Protein AF-0000000066885924 (afdb_homodimer)

Organism: Sporothrix schenckii (strain ATCC 58251 / de Perez 2211183) (NCBI:txid1391915)

pLDDT: mean 86.66, std 16.14, range [20.95, 98.44]

Structure (mmCIF, N/CA/C/O backbone):
data_AF-0000000066885924-model_v1
#
loop_
_entity.id
_entity.type
_entity.pdbx_description
1 polymer 'HD/PDEase domain-containing protein'
#
loop_
_atom_site.group_PDB
_atom_site.id
_atom_site.type_symbol
_atom_site.label_atom_id
_atom_site.label_alt_id
_atom_site.label_comp_id
_atom_site.label_asym_id
_atom_site.label_entity_id
_atom_site.label_seq_id
_atom_site.pdbx_PDB_ins_code
_atom_site.Cartn_x
_atom_site.Cartn_y
_atom_site.Cartn_z
_atom_site.occupancy
_atom_site.B_iso_or_equiv
_atom_site.auth_seq_id
_atom_site.auth_comp_id
_atom_site.auth_asym_id
_atom_site.auth_atom_id
_atom_site.pdbx_PDB_model_num
ATOM 1 N N . MET A 1 1 ? -19.344 30.281 17.172 1 51.78 1 MET A N 1
ATOM 2 C CA . MET A 1 1 ? -18.172 30.594 16.359 1 51.78 1 MET A CA 1
ATOM 3 C C . MET A 1 1 ? -18.047 29.625 15.18 1 51.78 1 MET A C 1
ATOM 5 O O . MET A 1 1 ? -18.438 28.469 15.281 1 51.78 1 MET A O 1
ATOM 9 N N . ALA A 1 2 ? -17.844 30.141 14.031 1 70.62 2 ALA A N 1
ATOM 10 C CA . ALA A 1 2 ? -17.797 29.359 12.797 1 70.62 2 ALA A CA 1
ATOM 11 C C . ALA A 1 2 ? -16.766 28.25 12.891 1 70.62 2 ALA A C 1
ATOM 13 O O . ALA A 1 2 ? -15.711 28.422 13.5 1 70.62 2 ALA A O 1
ATOM 14 N N . ASP A 1 3 ? -17.156 27.016 12.672 1 86.81 3 ASP A N 1
ATOM 15 C CA . ASP A 1 3 ? -16.234 25.891 12.641 1 86.81 3 ASP A CA 1
ATOM 16 C C . ASP A 1 3 ? -15.164 26.078 11.57 1 86.81 3 ASP A C 1
ATOM 18 O O . ASP A 1 3 ? -15.383 25.766 10.398 1 86.81 3 ASP A O 1
ATOM 22 N N . LEU A 1 4 ? -13.992 26.625 11.961 1 91 4 LEU A N 1
ATOM 23 C CA . LEU A 1 4 ? -12.906 26.922 11.031 1 91 4 LEU A CA 1
ATOM 24 C C . LEU A 1 4 ? -12.406 25.656 10.352 1 91 4 LEU A C 1
ATOM 26 O O . LEU A 1 4 ? -11.805 25.719 9.273 1 91 4 LEU A O 1
ATOM 30 N N . PHE A 1 5 ? -12.758 24.516 10.984 1 93.38 5 PHE A N 1
ATOM 31 C CA . PHE A 1 5 ? -12.234 23.25 10.469 1 93.38 5 PHE A CA 1
ATOM 32 C C . PHE A 1 5 ? -13.086 22.75 9.305 1 93.38 5 PHE A C 1
ATOM 34 O O . PHE A 1 5 ? -12.688 21.828 8.602 1 93.38 5 PHE A O 1
ATOM 41 N N . SER A 1 6 ? -14.203 23.359 9.047 1 91.56 6 SER A N 1
ATOM 42 C CA . SER A 1 6 ? -15.023 23 7.895 1 91.56 6 SER A CA 1
ATOM 43 C C . SER A 1 6 ? -14.383 23.453 6.59 1 91.56 6 SER A C 1
ATOM 45 O O . SER A 1 6 ? -14.797 23.047 5.508 1 91.56 6 SER A O 1
ATOM 47 N N . LEU A 1 7 ? -13.406 24.344 6.668 1 93.62 7 LEU A N 1
ATOM 48 C CA . LEU A 1 7 ? -12.602 24.875 5.574 1 93.62 7 LEU A CA 1
ATOM 49 C C . LEU A 1 7 ? -13.414 25.828 4.707 1 93.62 7 LEU A C 1
ATOM 51 O O . LEU A 1 7 ? -13.047 26.094 3.564 1 93.62 7 LEU A O 1
ATOM 55 N N . THR A 1 8 ? -14.578 26.203 5.242 1 88.75 8 THR A N 1
ATOM 56 C CA . THR A 1 8 ? -15.43 27.188 4.57 1 88.75 8 THR A CA 1
ATOM 57 C C . THR A 1 8 ? -15.797 28.328 5.52 1 88.75 8 THR A C 1
ATOM 59 O O . THR A 1 8 ? -15.742 28.172 6.738 1 88.75 8 THR A O 1
ATOM 62 N N . GLY A 1 9 ? -16.047 29.469 4.969 1 87.44 9 GLY A N 1
ATOM 63 C CA . GLY A 1 9 ? -16.547 30.578 5.758 1 87.44 9 GLY A CA 1
ATOM 64 C C . GLY A 1 9 ? -15.461 31.594 6.105 1 87.44 9 GLY A C 1
ATOM 65 O O . GLY A 1 9 ? -15.75 32.75 6.395 1 87.44 9 GLY A O 1
ATOM 66 N N . ASP A 1 10 ? -14.211 31.156 6.215 1 90.81 10 ASP A N 1
ATOM 67 C CA . ASP A 1 10 ? -13.07 32.031 6.43 1 90.81 10 ASP A CA 1
ATOM 68 C C . ASP A 1 10 ? -12.242 32.188 5.152 1 90.81 10 ASP A C 1
ATOM 70 O O . ASP A 1 10 ? -11.648 31.219 4.672 1 90.81 10 ASP A O 1
ATOM 74 N N . PRO A 1 11 ? -12.188 33.406 4.641 1 92.12 11 PRO A N 1
ATOM 75 C CA . PRO A 1 11 ? -11.562 33.625 3.328 1 92.12 11 PRO A CA 1
ATOM 76 C C . PRO A 1 11 ? -10.109 33.156 3.287 1 92.12 11 PRO A C 1
ATOM 78 O O . PRO A 1 11 ? -9.641 32.656 2.256 1 92.12 11 PRO A O 1
ATOM 81 N N . LEU A 1 12 ? -9.375 33.344 4.363 1 93.94 12 LEU A N 1
ATOM 82 C CA . LEU A 1 12 ? -7.984 32.906 4.379 1 93.94 12 LEU A CA 1
ATOM 83 C C . LEU A 1 12 ? -7.891 31.391 4.359 1 93.94 12 LEU A C 1
ATOM 85 O O . LEU A 1 12 ? -7.105 30.828 3.598 1 93.94 12 LEU A O 1
ATOM 89 N N . ILE A 1 13 ? -8.688 30.719 5.129 1 95.12 13 ILE A N 1
ATOM 90 C CA . ILE A 1 13 ? -8.695 29.266 5.18 1 95.12 13 ILE A CA 1
ATOM 91 C C . ILE A 1 13 ? -9.133 28.703 3.828 1 95.12 13 ILE A C 1
ATOM 93 O O . ILE A 1 13 ? -8.562 27.734 3.34 1 95.12 13 ILE A O 1
ATOM 97 N N . GLU A 1 14 ? -10.078 29.328 3.197 1 94.56 14 GLU A N 1
ATOM 98 C CA . GLU A 1 14 ? -10.531 28.906 1.874 1 94.56 14 GLU A CA 1
ATOM 99 C C . GLU A 1 14 ? -9.414 29.031 0.843 1 94.56 14 GLU A C 1
ATOM 101 O O . GLU A 1 14 ? -9.195 28.141 0.029 1 94.56 14 GLU A O 1
ATOM 106 N N . ALA A 1 15 ? -8.727 30.156 0.885 1 94.94 15 ALA A N 1
ATOM 107 C CA . ALA A 1 15 ? -7.625 30.391 -0.045 1 94.94 15 ALA A CA 1
ATOM 108 C C . ALA A 1 15 ? -6.504 29.391 0.162 1 94.94 15 ALA A C 1
ATOM 110 O O . ALA A 1 15 ? -5.957 28.844 -0.804 1 94.94 15 ALA A O 1
ATOM 111 N N . VAL A 1 16 ? -6.184 29.156 1.439 1 96.44 16 VAL A N 1
ATOM 112 C CA . VAL A 1 16 ? -5.121 28.219 1.758 1 96.44 16 VAL A CA 1
ATOM 113 C C . VAL A 1 16 ? -5.535 26.812 1.333 1 96.44 16 VAL A C 1
ATOM 115 O O . VAL A 1 16 ? -4.73 26.062 0.773 1 96.44 16 VAL A O 1
ATOM 118 N N . THR A 1 17 ? -6.781 26.453 1.588 1 96.19 17 THR A N 1
ATOM 119 C CA . THR A 1 17 ? -7.293 25.156 1.185 1 96.19 17 THR A CA 1
ATOM 120 C C . THR A 1 17 ? -7.125 24.938 -0.318 1 96.19 17 THR A C 1
ATOM 122 O O . THR A 1 17 ? -6.629 23.906 -0.754 1 96.19 17 THR A O 1
ATOM 125 N N . ALA A 1 18 ? -7.473 25.922 -1.088 1 94.88 18 ALA A N 1
ATOM 126 C CA . ALA A 1 18 ? -7.359 25.844 -2.543 1 94.88 18 ALA A CA 1
ATOM 127 C C . ALA A 1 18 ? -5.902 25.719 -2.977 1 94.88 18 ALA A C 1
ATOM 129 O O . ALA A 1 18 ? -5.582 24.906 -3.85 1 94.88 18 ALA A O 1
ATOM 130 N N . ALA A 1 19 ? -5.051 26.484 -2.371 1 93.75 19 ALA A N 1
ATOM 131 C CA . ALA A 1 19 ? -3.635 26.453 -2.725 1 93.75 19 ALA A CA 1
ATOM 132 C C . ALA A 1 19 ? -3.006 25.109 -2.402 1 93.75 19 ALA A C 1
ATOM 134 O O . ALA A 1 19 ? -2.219 24.578 -3.189 1 93.75 19 ALA A O 1
ATOM 135 N N . VAL A 1 20 ? -3.354 24.562 -1.22 1 94.44 20 VAL A N 1
ATOM 136 C CA . VAL A 1 20 ? -2.777 23.281 -0.787 1 94.44 20 VAL A CA 1
ATOM 137 C C . VAL A 1 20 ? -3.303 22.156 -1.667 1 94.44 20 VAL A C 1
ATOM 139 O O . VAL A 1 20 ? -2.568 21.219 -1.992 1 94.44 20 VAL A O 1
ATOM 142 N N . ARG A 1 21 ? -4.555 22.234 -2.074 1 92.5 21 ARG A N 1
ATOM 143 C CA . ARG A 1 21 ? -5.117 21.234 -2.98 1 92.5 21 ARG A CA 1
ATOM 144 C C . ARG A 1 21 ? -4.324 21.172 -4.281 1 92.5 21 ARG A C 1
ATOM 146 O O . ARG A 1 21 ? -4.008 20.078 -4.766 1 92.5 21 ARG A O 1
ATOM 153 N N . VAL A 1 22 ? -3.992 22.297 -4.805 1 88.75 22 VAL A N 1
ATOM 154 C CA . VAL A 1 22 ? -3.217 22.375 -6.039 1 88.75 22 VAL A CA 1
ATOM 155 C C . VAL A 1 22 ? -1.813 21.812 -5.801 1 88.75 22 VAL A C 1
ATOM 157 O O . VAL A 1 22 ? -1.3 21.047 -6.613 1 88.75 22 VAL A O 1
ATOM 160 N N . HIS A 1 23 ? -1.252 22.172 -4.66 1 86.5 23 HIS A N 1
ATOM 161 C CA . HIS A 1 23 ? 0.094 21.719 -4.32 1 86.5 23 HIS A CA 1
ATOM 162 C C . HIS A 1 23 ? 0.153 20.203 -4.191 1 86.5 23 HIS A C 1
ATOM 164 O O . HIS A 1 23 ? 1.086 19.562 -4.691 1 86.5 23 HIS A O 1
ATOM 170 N N . MET A 1 24 ? -0.85 19.609 -3.57 1 86.5 24 MET A N 1
ATOM 171 C CA . MET A 1 24 ? -0.844 18.188 -3.221 1 86.5 24 MET A CA 1
ATOM 172 C C . MET A 1 24 ? -1.203 17.328 -4.426 1 86.5 24 MET A C 1
ATOM 174 O O . MET A 1 24 ? -0.981 16.109 -4.418 1 86.5 24 MET A O 1
ATOM 178 N N . ALA A 1 25 ? -1.729 17.922 -5.488 1 80.81 25 ALA A N 1
ATOM 179 C CA . ALA A 1 25 ? -2.178 17.188 -6.672 1 80.81 25 ALA A CA 1
ATOM 180 C C . ALA A 1 25 ? -1 16.531 -7.391 1 80.81 25 ALA A C 1
ATOM 182 O O . ALA A 1 25 ? -1.188 15.633 -8.211 1 80.81 25 ALA A O 1
ATOM 183 N N . GLN A 1 26 ? 0.161 16.906 -7.039 1 75.19 26 GLN A N 1
ATOM 184 C CA . GLN A 1 26 ? 1.343 16.375 -7.707 1 75.19 26 GLN A CA 1
ATOM 185 C C . GLN A 1 26 ? 1.903 15.172 -6.957 1 75.19 26 GLN A C 1
ATOM 187 O O . GLN A 1 26 ? 2.816 14.5 -7.445 1 75.19 26 GLN A O 1
ATOM 192 N N . TYR A 1 27 ? 1.332 14.859 -5.844 1 74.06 27 TYR A N 1
ATOM 193 C CA . TYR A 1 27 ? 1.861 13.789 -5.004 1 74.06 27 TYR A CA 1
ATOM 194 C C . TYR A 1 27 ? 1.014 12.531 -5.125 1 74.06 27 TYR A C 1
ATOM 196 O O . TYR A 1 27 ? -0.096 12.57 -5.66 1 74.06 27 TYR A O 1
ATOM 204 N N . ASP A 1 28 ? 1.527 11.422 -4.672 1 69.31 28 ASP A N 1
ATOM 205 C CA . ASP A 1 28 ? 0.823 10.141 -4.75 1 69.31 28 ASP A CA 1
ATOM 206 C C . ASP A 1 28 ? -0.186 10.008 -3.611 1 69.31 28 ASP A C 1
ATOM 208 O O . ASP A 1 28 ? -0.289 10.883 -2.756 1 69.31 28 ASP A O 1
ATOM 212 N N . GLY A 1 29 ? -0.919 8.984 -3.639 1 68.94 29 GLY A N 1
ATOM 213 C CA . GLY A 1 29 ? -2.033 8.766 -2.73 1 68.94 29 GLY A CA 1
ATOM 214 C C . GLY A 1 29 ? -1.618 8.75 -1.271 1 68.94 29 GLY A C 1
ATOM 215 O O . GLY A 1 29 ? -2.451 8.945 -0.382 1 68.94 29 GLY A O 1
ATOM 216 N N . SER A 1 30 ? -0.289 8.5 -0.991 1 72.81 30 SER A N 1
ATOM 217 C CA . SER A 1 30 ? 0.158 8.477 0.398 1 72.81 30 SER A CA 1
ATOM 218 C C . SER A 1 30 ? 0.267 9.883 0.974 1 72.81 30 SER A C 1
ATOM 220 O O . SER A 1 30 ? 0.315 10.055 2.193 1 72.81 30 SER A O 1
ATOM 222 N N . HIS A 1 31 ? 0.316 10.883 0.131 1 76.44 31 HIS A N 1
ATOM 223 C CA . HIS A 1 31 ? 0.473 12.258 0.599 1 76.44 31 HIS A CA 1
ATOM 224 C C . HIS A 1 31 ? -0.352 13.227 -0.245 1 76.44 31 HIS A C 1
ATOM 226 O O . HIS A 1 31 ? 0.081 14.352 -0.509 1 76.44 31 HIS A O 1
ATOM 232 N N . ASP A 1 32 ? -1.476 12.742 -0.638 1 84.25 32 ASP A N 1
ATOM 233 C CA . ASP A 1 32 ? -2.348 13.594 -1.435 1 84.25 32 ASP A CA 1
ATOM 234 C C . ASP A 1 32 ? -3.25 14.445 -0.542 1 84.25 32 ASP A C 1
ATOM 236 O O . ASP A 1 32 ? -3.031 14.531 0.669 1 84.25 32 ASP A O 1
ATOM 240 N N . PHE A 1 33 ? -4.133 15.203 -1.148 1 92.5 33 PHE A N 1
ATOM 241 C CA . PHE A 1 33 ? -4.969 16.141 -0.406 1 92.5 33 PHE A CA 1
ATOM 242 C C . PHE A 1 33 ? -5.867 15.406 0.58 1 92.5 33 PHE A C 1
ATOM 244 O O . PHE A 1 33 ? -6.254 15.961 1.61 1 92.5 33 PHE A O 1
ATOM 251 N N . ASN A 1 34 ? -6.156 14.102 0.33 1 93.19 34 ASN A N 1
ATOM 252 C CA . ASN A 1 34 ? -6.914 13.312 1.299 1 93.19 34 ASN A CA 1
ATOM 253 C C . ASN A 1 34 ? -6.164 13.18 2.619 1 93.19 34 ASN A C 1
ATOM 255 O O . ASN A 1 34 ? -6.777 13.141 3.688 1 93.19 34 ASN A O 1
ATOM 259 N N . HIS A 1 35 ? -4.867 13.094 2.541 1 94.75 35 HIS A N 1
ATOM 260 C CA . HIS A 1 35 ? -4.055 13.102 3.752 1 94.75 35 HIS A CA 1
ATOM 261 C C . HIS A 1 35 ? -4.273 14.383 4.551 1 94.75 35 HIS A C 1
ATOM 263 O O . HIS A 1 35 ? -4.488 14.328 5.766 1 94.75 35 HIS A O 1
ATOM 269 N N . ILE A 1 36 ? -4.34 15.516 3.852 1 96.31 36 ILE A N 1
ATOM 270 C CA . ILE A 1 36 ? -4.516 16.812 4.496 1 96.31 36 ILE A CA 1
ATOM 271 C C . ILE A 1 36 ? -5.902 16.875 5.141 1 96.31 36 ILE A C 1
ATOM 273 O O . ILE A 1 36 ? -6.039 17.344 6.277 1 96.31 36 ILE A O 1
ATOM 277 N N . ARG A 1 37 ? -6.867 16.375 4.441 1 96.25 37 ARG A N 1
ATOM 278 C CA . ARG A 1 37 ? -8.227 16.375 4.977 1 96.25 37 ARG A CA 1
ATOM 279 C C . ARG A 1 37 ? -8.312 15.578 6.266 1 96.25 37 ARG A C 1
ATOM 281 O O . ARG A 1 37 ? -9 15.977 7.207 1 96.25 37 ARG A O 1
ATOM 288 N N . ARG A 1 38 ? -7.648 14.43 6.246 1 97.19 38 ARG A N 1
ATOM 289 C CA . ARG A 1 38 ? -7.652 13.602 7.449 1 97.19 38 ARG A CA 1
ATOM 290 C C . ARG A 1 38 ? -6.906 14.281 8.586 1 97.19 38 ARG A C 1
ATOM 292 O O . ARG A 1 38 ? -7.371 14.281 9.734 1 97.19 38 ARG A O 1
ATOM 299 N N . VAL A 1 39 ? -5.789 14.953 8.305 1 98.06 39 VAL A N 1
ATOM 300 C CA . VAL A 1 39 ? -5.012 15.633 9.336 1 98.06 39 VAL A CA 1
ATOM 301 C C . VAL A 1 39 ? -5.82 16.781 9.914 1 98.06 39 VAL A C 1
ATOM 303 O O . VAL A 1 39 ? -5.863 16.984 11.133 1 98.06 39 VAL A O 1
ATOM 306 N N . VAL A 1 40 ? -6.52 17.547 9.062 1 98.06 40 VAL A N 1
ATOM 307 C CA . VAL A 1 40 ? -7.363 18.641 9.539 1 98.06 40 VAL A CA 1
ATOM 308 C C . VAL A 1 40 ? -8.477 18.094 10.414 1 98.06 40 VAL A C 1
ATOM 310 O O . VAL A 1 40 ? -8.758 18.625 11.492 1 98.06 40 VAL A O 1
ATOM 313 N N . GLY A 1 41 ? -9.07 17.016 9.953 1 97.81 41 GLY A N 1
ATOM 314 C CA . GLY A 1 41 ? -10.156 16.422 10.711 1 97.81 41 GLY A CA 1
ATOM 315 C C . GLY A 1 41 ? -9.711 15.883 12.062 1 97.81 41 GLY A C 1
ATOM 316 O O . GLY A 1 41 ? -10.422 16.031 13.055 1 97.81 41 GLY A O 1
ATOM 317 N N . LEU A 1 42 ? -8.578 15.25 12.109 1 98.12 42 LEU A N 1
ATOM 318 C CA . LEU A 1 42 ? -8.031 14.75 13.367 1 98.12 42 LEU A CA 1
ATOM 319 C C . LEU A 1 42 ? -7.656 15.898 14.297 1 98.12 42 LEU A C 1
ATOM 321 O O . LEU A 1 42 ? -7.863 15.812 15.508 1 98.12 42 LEU A O 1
ATOM 325 N N . THR A 1 43 ? -7.055 16.953 13.727 1 97.88 43 THR A N 1
ATOM 326 C CA . THR A 1 43 ? -6.754 18.156 14.508 1 97.88 43 THR A CA 1
ATOM 327 C C . THR A 1 43 ? -8.023 18.719 15.141 1 97.88 43 THR A C 1
ATOM 329 O O . THR A 1 43 ? -8.031 19.062 16.328 1 97.88 43 THR A O 1
ATOM 332 N N . ARG A 1 44 ? -9.102 18.781 14.375 1 96.69 44 ARG A N 1
ATOM 333 C CA . ARG A 1 44 ? -10.406 19.219 14.859 1 96.69 44 ARG A CA 1
ATOM 334 C C . ARG A 1 44 ? -10.859 18.375 16.047 1 96.69 44 ARG A C 1
ATOM 336 O O . ARG A 1 44 ? -11.273 18.922 17.078 1 96.69 44 ARG A O 1
ATOM 343 N N . HIS A 1 45 ? -10.766 17.094 15.852 1 96.44 45 HIS A N 1
ATOM 344 C CA . HIS A 1 45 ? -11.211 16.172 16.891 1 96.44 45 HIS A CA 1
ATOM 345 C C . HIS A 1 45 ? -10.414 16.359 18.172 1 96.44 45 HIS A C 1
ATOM 347 O O . HIS A 1 45 ? -10.992 16.438 19.266 1 96.44 45 HIS A O 1
ATOM 353 N N . ILE A 1 46 ? -9.094 16.453 18.047 1 96.31 46 ILE A N 1
ATOM 354 C CA . ILE A 1 46 ? -8.234 16.625 19.203 1 96.31 46 ILE A CA 1
ATOM 355 C C . ILE A 1 46 ? -8.531 17.969 19.875 1 96.31 46 ILE A C 1
ATOM 357 O O . ILE A 1 46 ? -8.625 18.047 21.094 1 96.31 46 ILE A O 1
ATOM 361 N N . TRP A 1 47 ? -8.695 19.016 19.094 1 94.06 47 TRP A N 1
ATOM 362 C CA . TRP A 1 47 ? -9.016 20.344 19.609 1 94.06 47 TRP A CA 1
ATOM 363 C C . TRP A 1 47 ? -10.32 20.312 20.406 1 94.06 47 TRP A C 1
ATOM 365 O O . TRP A 1 47 ? -10.375 20.812 21.531 1 94.06 47 TRP A O 1
ATOM 375 N N . HIS A 1 48 ? -11.359 19.688 19.859 1 92.06 48 HIS A N 1
ATOM 376 C CA . HIS A 1 48 ? -12.672 19.625 20.5 1 92.06 48 HIS A CA 1
ATOM 377 C C . HIS A 1 48 ? -12.609 18.812 21.797 1 92.06 48 HIS A C 1
ATOM 379 O O . HIS A 1 48 ? -13.219 19.203 22.797 1 92.06 48 HIS A O 1
ATOM 385 N N . THR A 1 49 ? -11.891 17.75 21.75 1 91.19 49 THR A N 1
ATOM 386 C CA . THR A 1 49 ? -11.805 16.875 22.922 1 91.19 49 THR A CA 1
ATOM 387 C C . THR A 1 49 ? -11.008 17.547 24.031 1 91.19 49 THR A C 1
ATOM 389 O O . THR A 1 49 ? -11.32 17.375 25.219 1 91.19 49 THR A O 1
ATOM 392 N N . THR A 1 50 ? -9.93 18.297 23.672 1 83.88 50 THR A N 1
ATOM 393 C CA . THR A 1 50 ? -9.086 18.969 24.641 1 83.88 50 THR A CA 1
ATOM 394 C C . THR A 1 50 ? -9.812 20.156 25.266 1 83.88 50 THR A C 1
ATOM 396 O O . THR A 1 50 ? -9.672 20.422 26.469 1 83.88 50 THR A O 1
ATOM 399 N N . ARG A 1 51 ? -10.562 20.891 24.484 1 77.19 51 ARG A N 1
ATOM 400 C CA . ARG A 1 51 ? -11.336 22.016 25 1 77.19 51 ARG A CA 1
ATOM 401 C C . ARG A 1 51 ? -12.398 21.547 25.969 1 77.19 51 ARG A C 1
ATOM 403 O O . ARG A 1 51 ? -12.672 22.203 26.984 1 77.19 51 ARG A O 1
ATOM 410 N N . GLY A 1 52 ? -12.93 20.5 25.5 1 59.06 52 GLY A N 1
ATOM 411 C CA . GLY A 1 52 ? -13.938 19.969 26.391 1 59.06 52 GLY A CA 1
ATOM 412 C C . GLY A 1 52 ? -13.375 19.5 27.719 1 59.06 52 GLY A C 1
ATOM 413 O O . GLY A 1 52 ? -14.031 19.625 28.75 1 59.06 52 GLY A O 1
ATOM 414 N N . ALA A 1 53 ? -12.164 19.016 27.672 1 56 53 ALA A N 1
ATOM 415 C CA . ALA A 1 53 ? -11.523 18.547 28.906 1 56 53 ALA A CA 1
ATOM 416 C C . ALA A 1 53 ? -11.039 19.703 29.75 1 56 53 ALA A C 1
ATOM 418 O O . ALA A 1 53 ? -11 19.625 30.984 1 56 53 ALA A O 1
ATOM 419 N N . ASP A 1 54 ? -10.352 20.734 29.125 1 55.31 54 ASP A N 1
ATOM 420 C CA . ASP A 1 54 ? -9.82 21.906 29.828 1 55.31 54 ASP A CA 1
ATOM 421 C C . ASP A 1 54 ? -10.914 22.594 30.641 1 55.31 54 ASP A C 1
ATOM 423 O O . ASP A 1 54 ? -10.625 23.25 31.641 1 55.31 54 ASP A O 1
ATOM 427 N N . VAL A 1 55 ? -12.203 22.516 30.125 1 47.69 55 VAL A N 1
ATOM 428 C CA . VAL A 1 55 ? -13.234 23.156 30.938 1 47.69 55 VAL A CA 1
ATOM 429 C C . VAL A 1 55 ? -13.195 22.578 32.344 1 47.69 55 VAL A C 1
ATOM 431 O O . VAL A 1 55 ? -13.5 23.281 33.312 1 47.69 55 VAL A O 1
ATOM 434 N N . SER A 1 56 ? -12.875 21.344 32.406 1 43.72 56 SER A N 1
ATOM 435 C CA . SER A 1 56 ? -12.867 20.828 33.75 1 43.72 56 SER A CA 1
ATOM 436 C C . SER A 1 56 ? -11.5 21 34.406 1 43.72 56 SER A C 1
ATOM 438 O O . SER A 1 56 ? -11.367 20.859 35.625 1 43.72 56 SER A O 1
ATOM 440 N N . SER A 1 57 ? -10.383 20.766 33.594 1 46.06 57 SER A N 1
ATOM 441 C CA . SER A 1 57 ? -9.078 20.766 34.219 1 46.06 57 SER A CA 1
ATOM 442 C C . SER A 1 57 ? -8.445 22.156 34.219 1 46.06 57 SER A C 1
ATOM 444 O O . SER A 1 57 ? -8.695 22.938 33.281 1 46.06 57 SER A O 1
ATOM 446 N N . SER A 1 58 ? -8.18 22.75 35.312 1 45.19 58 SER A N 1
ATOM 447 C CA . SER A 1 58 ? -7.398 23.953 35.625 1 45.19 58 SER A CA 1
ATOM 448 C C . SER A 1 58 ? -6.086 23.969 34.875 1 45.19 58 SER A C 1
ATOM 450 O O . SER A 1 58 ? -5.07 24.453 35.375 1 45.19 58 SER A O 1
ATOM 452 N N . SER A 1 59 ? -5.906 23.156 33.844 1 50.84 59 SER A N 1
ATOM 453 C CA . SER A 1 59 ? -4.57 23.125 33.281 1 50.84 59 SER A CA 1
ATOM 454 C C . SER A 1 59 ? -4.238 24.453 32.594 1 50.84 59 SER A C 1
ATOM 456 O O . SER A 1 59 ? -5.023 24.969 31.797 1 50.84 59 SER A O 1
ATOM 458 N N . PRO A 1 60 ? -3.23 25.141 33 1 52.56 60 PRO A N 1
ATOM 459 C CA . PRO A 1 60 ? -2.719 26.453 32.625 1 52.56 60 PRO A CA 1
ATOM 460 C C . PRO A 1 60 ? -2.385 26.562 31.141 1 52.56 60 PRO A C 1
ATOM 462 O O . PRO A 1 60 ? -1.865 27.594 30.688 1 52.56 60 PRO A O 1
ATOM 465 N N . GLN A 1 61 ? -2.617 25.516 30.391 1 56.44 61 GLN A N 1
ATOM 466 C CA . GLN A 1 61 ? -2.156 25.734 29.016 1 56.44 61 GLN A CA 1
ATOM 467 C C . GLN A 1 61 ? -3.127 26.609 28.25 1 56.44 61 GLN A C 1
ATOM 469 O O . GLN A 1 61 ? -4.344 26.484 28.391 1 56.44 61 GLN A O 1
ATOM 474 N N . PRO A 1 62 ? -2.541 27.703 27.703 1 61.91 62 PRO A N 1
ATOM 475 C CA . PRO A 1 62 ? -3.4 28.562 26.891 1 61.91 62 PRO A CA 1
ATOM 476 C C . PRO A 1 62 ? -4.195 27.781 25.844 1 61.91 62 PRO A C 1
ATOM 478 O O . PRO A 1 62 ? -3.721 26.766 25.344 1 61.91 62 PRO A O 1
ATOM 481 N N . PRO A 1 63 ? -5.359 28.25 25.781 1 81.44 63 PRO A N 1
ATOM 482 C CA . PRO A 1 63 ? -6.199 27.578 24.781 1 81.44 63 PRO A CA 1
ATOM 483 C C . PRO A 1 63 ? -5.629 27.672 23.375 1 81.44 63 PRO A C 1
ATOM 485 O O . PRO A 1 63 ? -5.039 28.688 23.016 1 81.44 63 PRO A O 1
ATOM 488 N N . ALA A 1 64 ? -5.551 26.625 22.656 1 90.44 64 ALA A N 1
ATOM 489 C CA . ALA A 1 64 ? -5.055 26.594 21.281 1 90.44 64 ALA A CA 1
ATOM 490 C C . ALA A 1 64 ? -5.918 27.453 20.359 1 90.44 64 ALA A C 1
ATOM 492 O O . ALA A 1 64 ? -7.148 27.453 20.469 1 90.44 64 ALA A O 1
ATOM 493 N N . ASP A 1 65 ? -5.289 28.312 19.594 1 93.25 65 ASP A N 1
ATOM 494 C CA . ASP A 1 65 ? -5.969 29.078 18.562 1 93.25 65 ASP A CA 1
ATOM 495 C C . ASP A 1 65 ? -6.383 28.188 17.391 1 93.25 65 ASP A C 1
ATOM 497 O O . ASP A 1 65 ? -5.535 27.688 16.656 1 93.25 65 ASP A O 1
ATOM 501 N N . PRO A 1 66 ? -7.691 28 17.25 1 94.25 66 PRO A N 1
ATOM 502 C CA . PRO A 1 66 ? -8.125 27.078 16.203 1 94.25 66 PRO A CA 1
ATOM 503 C C . PRO A 1 66 ? -7.723 27.531 14.805 1 94.25 66 PRO A C 1
ATOM 505 O O . PRO A 1 66 ? -7.531 26.719 13.906 1 94.25 66 PRO A O 1
ATOM 508 N N . ARG A 1 67 ? -7.566 28.859 14.625 1 94.88 67 ARG A N 1
ATOM 509 C CA . ARG A 1 67 ? -7.164 29.359 13.312 1 94.88 67 ARG A CA 1
ATOM 510 C C . ARG A 1 67 ? -5.73 28.953 12.992 1 94.88 67 ARG A C 1
ATOM 512 O O . ARG A 1 67 ? -5.438 28.516 11.875 1 94.88 67 ARG A O 1
ATOM 519 N N . VAL A 1 68 ? -4.844 29.016 13.977 1 96.88 68 VAL A N 1
ATOM 520 C CA . VAL A 1 68 ? -3.463 28.562 13.797 1 96.88 68 VAL A CA 1
ATOM 521 C C . VAL A 1 68 ? -3.436 27.0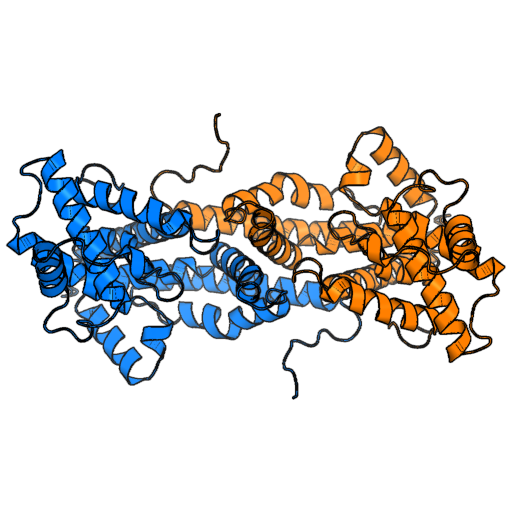62 13.531 1 96.88 68 VAL A C 1
ATOM 523 O O . VAL A 1 68 ? -2.729 26.594 12.633 1 96.88 68 VAL A O 1
ATOM 526 N N . ALA A 1 69 ? -4.262 26.328 14.25 1 97.25 69 ALA A N 1
ATOM 527 C CA . ALA A 1 69 ? -4.277 24.875 14.141 1 97.25 69 ALA A CA 1
ATOM 528 C C . ALA A 1 69 ? -4.73 24.422 12.758 1 97.25 69 ALA A C 1
ATOM 530 O O . ALA A 1 69 ? -4.09 23.578 12.125 1 97.25 69 ALA A O 1
ATOM 531 N N . VAL A 1 70 ? -5.801 25.031 12.25 1 97.56 70 VAL A N 1
ATOM 532 C CA . VAL A 1 70 ? -6.34 24.625 10.961 1 97.56 70 VAL A CA 1
ATOM 533 C C . VAL A 1 70 ? -5.371 25 9.844 1 97.56 70 VAL A C 1
ATOM 535 O O . VAL A 1 70 ? -5.109 24.219 8.938 1 97.56 70 VAL A O 1
ATOM 538 N N . LEU A 1 71 ? -4.82 26.219 9.906 1 97.88 71 LEU A N 1
ATOM 539 C CA . LEU A 1 71 ? -3.902 26.688 8.867 1 97.88 71 LEU A CA 1
ATOM 540 C C . LEU A 1 71 ? -2.625 25.844 8.859 1 97.88 71 LEU A C 1
ATOM 542 O O . LEU A 1 71 ? -2.123 25.484 7.793 1 97.88 71 LEU A O 1
ATOM 546 N N . ALA A 1 72 ? -2.109 25.516 10.039 1 98.44 72 ALA A N 1
ATOM 547 C CA . ALA A 1 72 ? -0.91 24.688 10.133 1 98.44 72 ALA A CA 1
ATOM 548 C C . ALA A 1 72 ? -1.181 23.266 9.633 1 98.44 72 ALA A C 1
ATOM 550 O O . ALA A 1 72 ? -0.335 22.672 8.961 1 98.44 72 ALA A O 1
ATOM 551 N N . ALA A 1 73 ? -2.354 22.719 9.953 1 98.38 73 ALA A N 1
ATOM 552 C CA . ALA A 1 73 ? -2.723 21.391 9.461 1 98.38 73 ALA A CA 1
ATOM 553 C C . ALA A 1 73 ? -2.795 21.375 7.938 1 98.38 73 ALA A C 1
ATOM 555 O O . ALA A 1 73 ? -2.371 20.406 7.301 1 98.38 73 ALA A O 1
ATOM 556 N N . LEU A 1 74 ? -3.299 22.453 7.363 1 97.75 74 LEU A N 1
ATOM 557 C CA . LEU A 1 74 ? -3.408 22.562 5.914 1 97.75 74 LEU A CA 1
ATOM 558 C C . LEU A 1 74 ? -2.029 22.703 5.277 1 97.75 74 LEU A C 1
ATOM 560 O O . LEU A 1 74 ? -1.756 22.078 4.242 1 97.75 74 LEU A O 1
ATOM 564 N N . LEU A 1 75 ? -1.093 23.375 5.93 1 97.06 75 LEU A N 1
ATOM 565 C CA . LEU A 1 75 ? 0.121 23.828 5.266 1 97.06 75 LEU A CA 1
ATOM 566 C C . LEU A 1 75 ? 1.315 22.969 5.656 1 97.06 75 LEU A C 1
ATOM 568 O O . LEU A 1 75 ? 2.4 23.109 5.082 1 97.06 75 LEU A O 1
ATOM 572 N N . HIS A 1 76 ? 1.183 22.031 6.574 1 96.31 76 HIS A N 1
ATOM 573 C CA . HIS A 1 76 ? 2.314 21.406 7.25 1 96.31 76 HIS A CA 1
ATOM 574 C C . HIS A 1 76 ? 3.195 20.641 6.262 1 96.31 76 HIS A C 1
ATOM 576 O O . HIS A 1 76 ? 4.398 20.484 6.488 1 96.31 76 HIS A O 1
ATOM 582 N N . ASP A 1 77 ? 2.633 20.25 5.117 1 92.19 77 ASP A N 1
ATOM 583 C CA . ASP A 1 77 ? 3.406 19.422 4.184 1 92.19 77 ASP A CA 1
ATOM 584 C C . ASP A 1 77 ? 3.834 20.25 2.965 1 92.19 77 ASP A C 1
ATOM 586 O O . ASP A 1 77 ? 4.48 19.719 2.057 1 92.19 77 ASP A O 1
ATOM 590 N N . VAL A 1 78 ? 3.535 21.5 2.867 1 90.38 78 VAL A N 1
ATOM 591 C CA . VAL A 1 78 ? 3.867 22.328 1.716 1 90.38 78 VAL A CA 1
ATOM 592 C C . VAL A 1 78 ? 5.383 22.484 1.608 1 90.38 78 VAL A C 1
ATOM 594 O O . VAL A 1 78 ? 5.941 22.422 0.51 1 90.38 78 VAL A O 1
ATOM 597 N N . GLY A 1 79 ? 5.988 22.625 2.764 1 86.88 79 GLY A N 1
ATOM 598 C CA . GLY A 1 79 ? 7.43 22.828 2.768 1 86.88 79 GLY A CA 1
ATOM 599 C C . GLY A 1 79 ? 8.219 21.547 2.908 1 86.88 79 GLY A C 1
ATOM 600 O O . GLY A 1 79 ? 9.414 21.578 3.195 1 86.88 79 GLY A O 1
ATOM 601 N N . ASP A 1 80 ? 7.559 20.453 2.826 1 79.75 80 ASP A N 1
ATOM 602 C CA . ASP A 1 80 ? 8.258 19.188 2.988 1 79.75 80 ASP A CA 1
ATOM 603 C C . ASP A 1 80 ? 9.289 18.984 1.881 1 79.75 80 ASP A C 1
ATOM 605 O O . ASP A 1 80 ? 8.953 19.047 0.695 1 79.75 80 ASP A O 1
ATOM 609 N N . ARG A 1 81 ? 10.469 18.719 2.24 1 68.56 81 ARG A N 1
ATOM 610 C CA . ARG A 1 81 ? 11.617 18.609 1.352 1 68.56 81 ARG A CA 1
ATOM 611 C C . ARG A 1 81 ? 11.422 17.484 0.341 1 68.56 81 ARG A C 1
ATOM 613 O O . ARG A 1 81 ? 11.969 17.531 -0.765 1 68.56 81 ARG A O 1
ATOM 620 N N . LYS A 1 82 ? 10.688 16.531 0.716 1 61.97 82 LYS A N 1
ATOM 621 C CA . LYS A 1 82 ? 10.484 15.383 -0.162 1 61.97 82 LYS A CA 1
ATOM 622 C C . LYS A 1 82 ? 9.742 15.789 -1.431 1 61.97 82 LYS A C 1
ATOM 624 O O . LYS A 1 82 ? 9.898 15.156 -2.477 1 61.97 82 LYS A O 1
ATOM 629 N N . TYR A 1 83 ? 9.148 16.984 -1.298 1 61.84 83 TYR A N 1
ATOM 630 C CA . TYR A 1 83 ? 8.18 17.281 -2.354 1 61.84 83 TYR A CA 1
ATOM 631 C C . TYR A 1 83 ? 8.406 18.688 -2.92 1 61.84 83 TYR A C 1
ATOM 633 O O . TYR A 1 83 ? 7.82 19.047 -3.941 1 61.84 83 TYR A O 1
ATOM 641 N N . ILE A 1 84 ? 9.273 19.391 -2.297 1 63.31 84 ILE A N 1
ATOM 642 C CA . ILE A 1 84 ? 9.344 20.812 -2.619 1 63.31 84 ILE A CA 1
ATOM 643 C C . ILE A 1 84 ? 10.008 21 -3.984 1 63.31 84 ILE A C 1
ATOM 645 O O . ILE A 1 84 ? 11.086 20.469 -4.238 1 63.31 84 ILE A O 1
ATOM 649 N N . GLN A 1 85 ? 9.117 21.469 -4.863 1 63.16 85 GLN A N 1
ATOM 650 C CA . GLN A 1 85 ? 9.672 22.062 -6.066 1 63.16 85 GLN A CA 1
ATOM 651 C C . GLN A 1 85 ? 10.016 23.531 -5.836 1 63.16 85 GLN A C 1
ATOM 653 O O . GLN A 1 85 ? 9.188 24.422 -6.066 1 63.16 85 GLN A O 1
ATOM 658 N N . SER A 1 86 ? 11.148 23.859 -5.301 1 62.41 86 SER A N 1
ATOM 659 C CA . SER A 1 86 ? 11.578 25.156 -4.789 1 62.41 86 SER A CA 1
ATOM 660 C C . SER A 1 86 ? 11.273 26.266 -5.785 1 62.41 86 SER A C 1
ATOM 662 O O . SER A 1 86 ? 10.867 27.359 -5.398 1 62.41 86 SER A O 1
ATOM 664 N N . ALA A 1 87 ? 11.375 25.922 -6.949 1 65.25 87 ALA A N 1
ATOM 665 C CA . ALA A 1 87 ? 11.211 26.953 -7.973 1 65.25 87 ALA A CA 1
ATOM 666 C C . ALA A 1 87 ? 9.789 27.5 -7.984 1 65.25 87 ALA A C 1
ATOM 668 O O . ALA A 1 87 ? 9.57 28.672 -8.305 1 65.25 87 ALA A O 1
ATOM 669 N N . ALA A 1 88 ? 8.93 26.75 -7.48 1 70.25 88 ALA A N 1
ATOM 670 C CA . ALA A 1 88 ? 7.52 27.141 -7.543 1 70.25 88 ALA A CA 1
ATOM 671 C C . ALA A 1 88 ? 7.176 28.141 -6.449 1 70.25 88 ALA A C 1
ATOM 673 O O . ALA A 1 88 ? 6.176 28.859 -6.547 1 70.25 88 ALA A O 1
ATOM 674 N N . TYR A 1 89 ? 8.141 28.375 -5.539 1 77.5 89 TYR A N 1
ATOM 675 C CA . TYR A 1 89 ? 7.773 29.219 -4.41 1 77.5 89 TYR A CA 1
ATOM 676 C C . TYR A 1 89 ? 8.727 30.406 -4.285 1 77.5 89 TYR A C 1
ATOM 678 O O . TYR A 1 89 ? 8.719 31.109 -3.271 1 77.5 89 TYR A O 1
ATOM 686 N N . ALA A 1 90 ? 9.414 30.594 -5.34 1 86.19 90 ALA A N 1
ATOM 687 C CA . ALA A 1 90 ? 10.258 31.781 -5.387 1 86.19 90 ALA A CA 1
ATOM 688 C C . ALA A 1 90 ? 9.414 33.062 -5.41 1 86.19 90 ALA A C 1
ATOM 690 O O . ALA A 1 90 ? 8.375 33.125 -6.07 1 86.19 90 ALA A O 1
ATOM 691 N N . PRO A 1 91 ? 9.891 34.094 -4.691 1 91.38 91 PRO A N 1
ATOM 692 C CA . PRO A 1 91 ? 9.125 35.344 -4.715 1 91.38 91 PRO A CA 1
ATOM 693 C C . PRO A 1 91 ? 9.023 35.938 -6.113 1 91.38 91 PRO A C 1
ATOM 695 O O . PRO A 1 91 ? 9.992 35.938 -6.875 1 91.38 91 PRO A O 1
ATOM 698 N N . ALA A 1 92 ? 7.852 36.438 -6.395 1 89.56 92 ALA A N 1
ATOM 699 C CA . ALA A 1 92 ? 7.578 37.031 -7.707 1 89.56 92 ALA A CA 1
ATOM 700 C C . ALA A 1 92 ? 7.977 38.5 -7.746 1 89.56 92 ALA A C 1
ATOM 702 O O . ALA A 1 92 ? 8.008 39.125 -8.812 1 89.56 92 ALA A O 1
ATOM 703 N N . SER A 1 93 ? 8.234 39.188 -6.625 1 93.19 93 SER A N 1
ATOM 704 C CA . SER A 1 93 ? 8.594 40.594 -6.496 1 93.19 93 SER A CA 1
ATOM 705 C C . SER A 1 93 ? 9.414 40.844 -5.234 1 93.19 93 SER A C 1
ATOM 707 O O . SER A 1 93 ? 9.484 39.969 -4.352 1 93.19 93 SER A O 1
ATOM 709 N N . ASP A 1 94 ? 9.969 42 -5.145 1 93.69 94 ASP A N 1
ATOM 710 C CA . ASP A 1 94 ? 10.711 42.406 -3.953 1 93.69 94 ASP A CA 1
ATOM 711 C C . ASP A 1 94 ? 9.781 42.5 -2.746 1 93.69 94 ASP A C 1
ATOM 713 O O . ASP A 1 94 ? 10.172 42.188 -1.621 1 93.69 94 ASP A O 1
ATOM 717 N N . ASP A 1 95 ? 8.625 42.938 -3.018 1 93.94 95 ASP A N 1
ATOM 718 C CA . ASP A 1 95 ? 7.645 43.062 -1.947 1 93.94 95 ASP A CA 1
ATOM 719 C C . ASP A 1 95 ? 7.266 41.719 -1.359 1 93.94 95 ASP A C 1
ATOM 721 O O . ASP A 1 95 ? 7.164 41.562 -0.14 1 93.94 95 ASP A O 1
ATOM 725 N N . GLU A 1 96 ? 7.105 40.781 -2.209 1 94.75 96 GLU A N 1
ATOM 726 C CA . GLU A 1 96 ? 6.801 39.438 -1.721 1 94.75 96 GLU A CA 1
ATOM 727 C C . GLU A 1 96 ? 7.984 38.844 -0.955 1 94.75 96 GLU A C 1
ATOM 729 O O . GLU A 1 96 ? 7.801 38.188 0.065 1 94.75 96 GLU A O 1
ATOM 734 N N . ALA A 1 97 ? 9.156 39.094 -1.462 1 95.62 97 ALA A N 1
ATOM 735 C CA . ALA A 1 97 ? 10.359 38.625 -0.78 1 95.62 97 ALA A CA 1
ATOM 736 C C . ALA A 1 97 ? 10.43 39.188 0.643 1 95.62 97 ALA A C 1
ATOM 738 O O . ALA A 1 97 ? 10.758 38.438 1.58 1 95.62 97 ALA A O 1
ATOM 739 N N . LYS A 1 98 ? 10.117 40.469 0.736 1 95.75 98 LYS A N 1
ATOM 740 C CA . LYS A 1 98 ? 10.125 41.125 2.047 1 95.75 98 LYS A CA 1
ATOM 741 C C . LYS A 1 98 ? 9.055 40.5 2.957 1 95.75 98 LYS A C 1
ATOM 743 O O . LYS A 1 98 ? 9.281 40.344 4.156 1 95.75 98 LYS A O 1
ATOM 748 N N . ALA A 1 99 ? 7.945 40.219 2.371 1 95 99 ALA A N 1
ATOM 749 C CA . ALA A 1 99 ? 6.848 39.625 3.139 1 95 99 ALA A CA 1
ATOM 750 C C . ALA A 1 99 ? 7.203 38.25 3.646 1 95 99 ALA A C 1
ATOM 752 O O . ALA A 1 99 ? 6.918 37.906 4.797 1 95 99 ALA A O 1
ATOM 753 N N . ILE A 1 100 ? 7.809 37.469 2.807 1 95.75 100 ILE A N 1
ATOM 754 C CA . ILE A 1 100 ? 8.242 36.125 3.18 1 95.75 100 ILE A CA 1
ATOM 755 C C . ILE A 1 100 ? 9.289 36.219 4.285 1 95.75 100 ILE A C 1
ATOM 757 O O . ILE A 1 100 ? 9.219 35.469 5.277 1 95.75 100 ILE A O 1
ATOM 761 N N . ASP A 1 101 ? 10.203 37.125 4.098 1 96.31 101 ASP A N 1
ATOM 762 C CA . ASP A 1 101 ? 11.242 37.344 5.094 1 96.31 101 ASP A CA 1
ATOM 763 C C . ASP A 1 101 ? 10.648 37.688 6.457 1 96.31 101 ASP A C 1
ATOM 765 O O . ASP A 1 101 ? 11.125 37.188 7.488 1 96.31 101 ASP A O 1
ATOM 769 N N . ALA A 1 102 ? 9.656 38.469 6.488 1 96.19 102 ALA A N 1
ATOM 770 C CA . ALA A 1 102 ? 9.023 38.906 7.73 1 96.19 102 ALA A CA 1
ATOM 771 C C . ALA A 1 102 ? 8.43 37.719 8.492 1 96.19 102 ALA A C 1
ATOM 773 O O . ALA A 1 102 ? 8.312 37.781 9.719 1 96.19 102 ALA A O 1
ATOM 774 N N . LEU A 1 103 ? 8.086 36.688 7.766 1 96.5 103 LEU A N 1
ATOM 775 C CA . LEU A 1 103 ? 7.43 35.531 8.375 1 96.5 103 LEU A CA 1
ATOM 776 C C . LEU A 1 103 ? 8.461 34.562 8.953 1 96.5 103 LEU A C 1
ATOM 778 O O . LEU A 1 103 ? 8.133 33.75 9.82 1 96.5 103 LEU A O 1
ATOM 782 N N . VAL A 1 104 ? 9.719 34.656 8.516 1 96.5 104 VAL A N 1
ATOM 783 C CA . VAL A 1 104 ? 10.672 33.625 8.922 1 96.5 104 VAL A CA 1
ATOM 784 C C . VAL A 1 104 ? 11.891 34.281 9.578 1 96.5 104 VAL A C 1
ATOM 786 O O . VAL A 1 104 ? 12.719 33.594 10.18 1 96.5 104 VAL A O 1
ATOM 789 N N . ARG A 1 105 ? 11.977 35.656 9.516 1 94 105 ARG A N 1
ATOM 790 C CA . ARG A 1 105 ? 13.156 36.312 10.047 1 94 105 ARG A CA 1
ATOM 791 C C . ARG A 1 105 ? 13.289 36.094 11.555 1 94 105 ARG A C 1
ATOM 793 O O . ARG A 1 105 ? 12.281 35.906 12.242 1 94 105 ARG A O 1
ATOM 800 N N . ASP A 1 106 ? 14.508 36.031 12.086 1 93.19 106 ASP A N 1
ATOM 801 C CA . ASP A 1 106 ? 14.82 35.875 13.508 1 93.19 106 ASP A CA 1
ATOM 802 C C . ASP A 1 106 ? 14.383 34.531 14.039 1 93.19 106 ASP A C 1
ATOM 804 O O . ASP A 1 106 ? 13.906 34.406 15.164 1 93.19 106 ASP A O 1
ATOM 808 N N . THR A 1 107 ? 14.219 33.562 13.18 1 91.94 107 THR A N 1
ATOM 809 C CA . THR A 1 107 ? 13.953 32.188 13.539 1 91.94 107 THR A CA 1
ATOM 810 C C . THR A 1 107 ? 15.055 31.266 13.016 1 91.94 107 THR A C 1
ATOM 812 O O . THR A 1 107 ? 15.82 31.656 12.125 1 91.94 107 THR A O 1
ATOM 815 N N . PRO A 1 108 ? 15.164 30.094 13.516 1 90.88 108 PRO A N 1
ATOM 816 C CA . PRO A 1 108 ? 16.156 29.156 13.008 1 90.88 108 PRO A CA 1
ATOM 817 C C . PRO A 1 108 ? 15.875 28.688 11.586 1 90.88 108 PRO A C 1
ATOM 819 O O . PRO A 1 108 ? 16.719 28.047 10.953 1 90.88 108 PRO A O 1
ATOM 822 N N . PHE A 1 109 ? 14.719 29.219 10.992 1 91.5 109 PHE A N 1
ATOM 823 C CA . PHE A 1 109 ? 14.305 28.719 9.688 1 91.5 109 PHE A CA 1
ATOM 824 C C . PHE A 1 109 ? 14.359 29.828 8.641 1 91.5 109 PHE A C 1
ATOM 826 O O . PHE A 1 109 ? 13.789 29.688 7.562 1 91.5 109 PHE A O 1
ATOM 833 N N . ALA A 1 110 ? 15.016 30.859 8.914 1 93.81 110 ALA A N 1
ATOM 834 C CA . ALA A 1 110 ? 15.031 32.031 8.062 1 93.81 110 ALA A CA 1
ATOM 835 C C . ALA A 1 110 ? 15.5 31.703 6.652 1 93.81 110 ALA A C 1
ATOM 837 O O . ALA A 1 110 ? 15.031 32.281 5.676 1 93.81 110 ALA A O 1
ATOM 838 N N . HIS A 1 111 ? 16.406 30.625 6.539 1 91.62 111 HIS A N 1
ATOM 839 C CA . HIS A 1 111 ? 16.953 30.297 5.23 1 91.62 111 HIS A CA 1
ATOM 840 C C . HIS A 1 111 ? 16.516 28.906 4.781 1 91.62 111 HIS A C 1
ATOM 842 O O . HIS A 1 111 ? 17.016 28.375 3.779 1 91.62 111 HIS A O 1
ATOM 848 N N . ASP A 1 112 ? 15.656 28.344 5.531 1 92.5 112 ASP A N 1
ATOM 849 C CA . ASP A 1 112 ? 15.148 27.016 5.191 1 92.5 112 ASP A CA 1
ATOM 850 C C . ASP A 1 112 ? 14.195 27.078 4.004 1 92.5 112 ASP A C 1
ATOM 852 O O . ASP A 1 112 ? 13.234 27.859 4.012 1 92.5 112 ASP A O 1
ATOM 856 N N . THR A 1 113 ? 14.422 26.266 3.047 1 90.44 113 THR A N 1
ATOM 857 C CA . THR A 1 113 ? 13.648 26.312 1.812 1 90.44 113 THR A CA 1
ATOM 858 C C . THR A 1 113 ? 12.195 25.906 2.07 1 90.44 113 THR A C 1
ATOM 860 O O . THR A 1 113 ? 11.273 26.469 1.467 1 90.44 113 THR A O 1
ATOM 863 N N . GLY A 1 114 ? 11.984 25.031 2.934 1 92.12 114 GLY A N 1
ATOM 864 C CA . GLY A 1 114 ? 10.633 24.609 3.271 1 92.12 114 GLY A CA 1
ATOM 865 C C . GLY A 1 114 ? 9.844 25.672 4.004 1 92.12 114 GLY A C 1
ATOM 866 O O . GLY A 1 114 ? 8.68 25.938 3.668 1 92.12 114 GLY A O 1
ATOM 867 N N . ALA A 1 115 ? 10.461 26.344 4.953 1 94.31 115 ALA A N 1
ATOM 868 C CA . ALA A 1 115 ? 9.82 27.422 5.691 1 94.31 115 ALA A CA 1
ATOM 869 C C . ALA A 1 115 ? 9.438 28.578 4.754 1 94.31 115 ALA A C 1
ATOM 871 O O . ALA A 1 115 ? 8.344 29.125 4.859 1 94.31 115 ALA A O 1
ATOM 872 N N . ARG A 1 116 ? 10.312 28.828 3.859 1 93.75 116 ARG A N 1
ATOM 873 C CA . ARG A 1 116 ? 10.07 29.938 2.936 1 93.75 116 ARG A CA 1
ATOM 874 C C . ARG A 1 116 ? 8.961 29.594 1.952 1 93.75 116 ARG A C 1
ATOM 876 O O . ARG A 1 116 ? 8.18 30.469 1.558 1 93.75 116 ARG A O 1
ATOM 883 N N . ALA A 1 117 ? 8.898 28.344 1.591 1 93.31 117 ALA A N 1
ATOM 884 C CA . ALA A 1 117 ? 7.797 27.906 0.728 1 93.31 117 ALA A CA 1
ATOM 885 C C . ALA A 1 117 ? 6.457 28.031 1.444 1 93.31 117 ALA A C 1
ATOM 887 O O . ALA A 1 117 ? 5.492 28.562 0.88 1 93.31 117 ALA A O 1
ATOM 888 N N . THR A 1 118 ? 6.41 27.594 2.664 1 95.69 118 THR A N 1
ATOM 889 C CA . THR A 1 118 ? 5.199 27.703 3.465 1 95.69 118 THR A CA 1
ATOM 890 C C . THR A 1 118 ? 4.809 29.172 3.656 1 95.69 118 THR A C 1
ATOM 892 O O . THR A 1 118 ? 3.643 29.531 3.484 1 95.69 118 THR A O 1
ATOM 895 N N . ALA A 1 119 ? 5.777 30 3.932 1 96.38 119 ALA A N 1
ATOM 896 C CA . ALA A 1 119 ? 5.559 31.422 4.105 1 96.38 119 ALA A CA 1
ATOM 897 C C . ALA A 1 119 ? 5.027 32.062 2.824 1 96.38 119 ALA A C 1
ATOM 899 O O . ALA A 1 119 ? 4.133 32.906 2.867 1 96.38 119 ALA A O 1
ATOM 900 N N . ALA A 1 120 ? 5.566 31.641 1.713 1 95 120 ALA A N 1
ATOM 901 C CA . ALA A 1 120 ? 5.145 32.188 0.423 1 95 120 ALA A CA 1
ATOM 902 C C . ALA A 1 120 ? 3.684 31.844 0.142 1 95 120 ALA A C 1
ATOM 904 O O . ALA A 1 120 ? 2.9 32.719 -0.229 1 95 120 ALA A O 1
ATOM 905 N N . VAL A 1 121 ? 3.346 30.625 0.366 1 95.25 121 VAL A N 1
ATOM 906 C CA . VAL A 1 121 ? 1.967 30.219 0.127 1 95.25 121 VAL A CA 1
ATOM 907 C C . VAL A 1 121 ? 1.032 30.969 1.076 1 95.25 121 VAL A C 1
ATOM 909 O O . VAL A 1 121 ? -0.014 31.469 0.659 1 95.25 121 VAL A O 1
ATOM 912 N N . PHE A 1 122 ? 1.388 31.078 2.326 1 96.69 122 PHE A N 1
ATOM 913 C CA . PHE A 1 122 ? 0.579 31.812 3.301 1 96.69 122 PHE A CA 1
ATOM 914 C C . PHE A 1 122 ? 0.361 33.25 2.863 1 96.69 122 PHE A C 1
ATOM 916 O O . PHE A 1 122 ? -0.773 33.719 2.834 1 96.69 122 PHE A O 1
ATOM 923 N N . HIS A 1 123 ? 1.432 33.906 2.49 1 95.69 123 HIS A N 1
ATOM 924 C CA . HIS A 1 123 ? 1.359 35.281 2.094 1 95.69 123 HIS A CA 1
ATOM 925 C C . HIS A 1 123 ? 0.451 35.469 0.882 1 95.69 123 HIS A C 1
ATOM 927 O O . HIS A 1 123 ? -0.4 36.375 0.869 1 95.69 123 HIS A O 1
ATOM 933 N N . ARG A 1 124 ? 0.624 34.625 -0.089 1 94.88 124 ARG A N 1
ATOM 934 C CA . ARG A 1 124 ? -0.186 34.719 -1.3 1 94.88 124 ARG A CA 1
ATOM 935 C C . ARG A 1 124 ? -1.665 34.5 -0.986 1 94.88 124 ARG A C 1
ATOM 937 O O . ARG A 1 124 ? -2.525 35.156 -1.573 1 94.88 124 ARG A O 1
ATOM 944 N N . CYS A 1 125 ? -1.885 33.656 -0.058 1 95.56 125 CYS A N 1
ATOM 945 C CA . CYS A 1 125 ? -3.268 33.375 0.315 1 95.56 125 CYS A CA 1
ATOM 946 C C . CYS A 1 125 ? -3.861 34.531 1.105 1 95.56 125 CYS A C 1
ATOM 948 O O . CYS A 1 125 ? -5.055 34.812 0.995 1 95.56 125 CYS A O 1
ATOM 950 N N . VAL A 1 126 ? -3.078 35.188 1.932 1 94.75 126 VAL A N 1
ATOM 951 C CA . VAL A 1 126 ? -3.533 36.406 2.627 1 94.75 126 VAL A CA 1
ATOM 952 C C . VAL A 1 126 ? -3.93 37.469 1.61 1 94.75 126 VAL A C 1
ATOM 954 O O . VAL A 1 126 ? -4.977 38.094 1.744 1 94.75 126 VAL A O 1
ATOM 957 N N . GLN A 1 127 ? -3.117 37.594 0.569 1 92.69 127 GLN A N 1
ATOM 958 C CA . GLN A 1 127 ? -3.408 38.562 -0.474 1 92.69 127 GLN A CA 1
ATOM 959 C C . GLN A 1 127 ? -4.688 38.188 -1.224 1 92.69 127 GLN A C 1
ATOM 961 O O . GLN A 1 127 ? -5.527 39.062 -1.479 1 92.69 127 GLN A O 1
ATOM 966 N N . ALA A 1 128 ? -4.785 37 -1.514 1 92.56 128 ALA A N 1
ATOM 967 C CA . ALA A 1 128 ? -5.969 36.531 -2.236 1 92.56 128 ALA A CA 1
ATOM 968 C C . ALA A 1 128 ? -7.23 36.719 -1.397 1 92.56 128 ALA A C 1
ATOM 970 O O . ALA A 1 128 ? -8.273 37.125 -1.916 1 92.56 128 ALA A O 1
ATOM 971 N N . ALA A 1 129 ? -7.125 36.438 -0.136 1 92.06 129 ALA A N 1
ATOM 972 C CA . ALA A 1 129 ? -8.258 36.562 0.772 1 92.06 129 ALA A CA 1
ATOM 973 C C . ALA A 1 129 ? -8.672 38.031 0.899 1 92.06 129 ALA A C 1
ATOM 975 O O . ALA A 1 129 ? -9.867 38.344 0.961 1 92.06 129 ALA A O 1
ATOM 976 N N . ALA A 1 130 ? -7.746 38.906 0.959 1 88.31 130 ALA A N 1
ATOM 977 C CA . ALA A 1 130 ? -8.016 40.344 1.07 1 88.31 130 ALA A CA 1
ATOM 978 C C . ALA A 1 130 ? -8.727 40.875 -0.171 1 88.31 130 ALA A C 1
ATOM 980 O O . ALA A 1 130 ? -9.594 41.75 -0.075 1 88.31 130 ALA A O 1
ATOM 981 N N . GLU A 1 131 ? -8.375 40.344 -1.259 1 86.56 131 GLU A N 1
ATOM 982 C CA . GLU A 1 131 ? -9 40.75 -2.512 1 86.56 131 GLU A CA 1
ATOM 983 C C . GLU A 1 131 ? -10.438 40.25 -2.604 1 86.56 131 GLU A C 1
ATOM 985 O O . GLU A 1 131 ? -11.297 40.938 -3.16 1 86.56 131 GLU A O 1
ATOM 990 N N . SER A 1 132 ? -10.688 39.094 -2.123 1 79.88 132 SER A N 1
ATOM 991 C CA . SER A 1 132 ? -12 38.469 -2.262 1 79.88 132 SER A CA 1
ATOM 992 C C . SER A 1 132 ? -12.969 38.969 -1.202 1 79.88 132 SER A C 1
ATOM 994 O O . SER A 1 132 ? -14.164 39.094 -1.466 1 79.88 132 SER A O 1
ATOM 996 N N . ALA A 1 133 ? -12.625 39 0.065 1 71.31 133 ALA A N 1
ATOM 997 C CA . ALA A 1 133 ? -13.594 39.188 1.131 1 71.31 133 ALA A CA 1
ATOM 998 C C . ALA A 1 133 ? -13.422 40.562 1.769 1 71.31 133 ALA A C 1
ATOM 1000 O O . ALA A 1 133 ? -14.242 41 2.584 1 71.31 133 ALA A O 1
ATOM 1001 N N . GLY A 1 134 ? -12.578 41.344 1.313 1 58.44 134 GLY A N 1
ATOM 1002 C CA . GLY A 1 134 ? -12.383 42.688 1.837 1 58.44 134 GLY A CA 1
ATOM 1003 C C . GLY A 1 134 ? -11.891 42.719 3.273 1 58.44 134 GLY A C 1
ATOM 1004 O O . GLY A 1 134 ? -10.945 42 3.621 1 58.44 134 GLY A O 1
ATOM 1005 N N . PRO A 1 135 ? -12.609 43.219 4.203 1 55.41 135 PRO A N 1
ATOM 1006 C CA . PRO A 1 135 ? -12.18 43.594 5.555 1 55.41 135 PRO A CA 1
ATOM 1007 C C . PRO A 1 135 ? -12.062 42.406 6.488 1 55.41 135 PRO A C 1
ATOM 1009 O O . PRO A 1 135 ? -11.531 42.531 7.598 1 55.41 135 PRO A O 1
ATOM 1012 N N . ALA A 1 136 ? -12.539 41.219 6.164 1 61.22 136 ALA A N 1
ATOM 1013 C CA . ALA A 1 136 ? -12.5 40.094 7.09 1 61.22 136 ALA A CA 1
ATOM 1014 C C . ALA A 1 136 ? -11.094 39.5 7.176 1 61.22 136 ALA A C 1
ATOM 1016 O O . ALA A 1 136 ? -10.836 38.625 8 1 61.22 136 ALA A O 1
ATOM 1017 N N . VAL A 1 137 ? -10.164 40.188 6.535 1 65.25 137 VAL A N 1
ATOM 1018 C CA . VAL A 1 137 ? -8.773 39.75 6.543 1 65.25 137 VAL A CA 1
ATOM 1019 C C . VAL A 1 137 ? -8.023 40.438 7.688 1 65.25 137 VAL A C 1
ATOM 1021 O O . VAL A 1 137 ? -8.242 41.625 7.965 1 65.25 137 VAL A O 1
ATOM 1024 N N . PRO A 1 138 ? -7.254 39.594 8.352 1 72.56 138 PRO A N 1
ATOM 1025 C CA . PRO A 1 138 ? -6.5 40.188 9.461 1 72.56 138 PRO A CA 1
ATOM 1026 C C . PRO A 1 138 ? -5.691 41.406 9.031 1 72.56 138 PRO A C 1
ATOM 1028 O O . PRO A 1 138 ? -5.25 41.5 7.879 1 72.56 138 PRO A O 1
ATOM 1031 N N . GLU A 1 139 ? -5.66 42.312 10.023 1 78.38 139 GLU A N 1
ATOM 1032 C CA . GLU A 1 139 ? -4.738 43.406 9.805 1 78.38 139 GLU A CA 1
ATOM 1033 C C . GLU A 1 139 ? -3.326 42.906 9.516 1 78.38 139 GLU A C 1
ATOM 1035 O O . GLU A 1 139 ? -2.934 41.844 9.984 1 78.38 139 GLU A O 1
ATOM 1040 N N . PRO A 1 140 ? -2.635 43.625 8.719 1 76.5 140 PRO A N 1
ATOM 1041 C CA . PRO A 1 140 ? -1.313 43.156 8.273 1 76.5 140 PRO A CA 1
ATOM 1042 C C . PRO A 1 140 ? -0.442 42.656 9.422 1 76.5 140 PRO A C 1
ATOM 1044 O O . PRO A 1 140 ? 0.222 41.625 9.297 1 76.5 140 PRO A O 1
ATOM 1047 N N . GLU A 1 141 ? -0.46 43.406 10.586 1 82.44 141 GLU A N 1
ATOM 1048 C CA . GLU A 1 141 ? 0.355 43 11.727 1 82.44 141 GLU A CA 1
ATOM 1049 C C . GLU A 1 141 ? -0.143 41.688 12.305 1 82.44 141 GLU A C 1
ATOM 1051 O O . GLU A 1 141 ? 0.657 40.812 12.688 1 82.44 141 GLU A O 1
ATOM 1056 N N . ASP A 1 142 ? -1.395 41.531 12.25 1 90.5 142 ASP A N 1
ATOM 1057 C CA . ASP A 1 142 ? -2.002 40.312 12.742 1 90.5 142 ASP A CA 1
ATOM 1058 C C . ASP A 1 142 ? -1.724 39.125 11.797 1 90.5 142 ASP A C 1
ATOM 1060 O O . ASP A 1 142 ? -1.518 38 12.242 1 90.5 142 ASP A O 1
ATOM 1064 N N . ALA A 1 143 ? -1.667 39.531 10.547 1 92.81 143 ALA A N 1
ATOM 1065 C CA . ALA A 1 143 ? -1.372 38.5 9.547 1 92.81 143 ALA A CA 1
ATOM 1066 C C . ALA A 1 143 ? 0.056 38 9.703 1 92.81 143 ALA A C 1
ATOM 1068 O O . ALA A 1 143 ? 0.305 36.781 9.57 1 92.81 143 ALA A O 1
ATOM 1069 N N . VAL A 1 144 ? 1.002 38.875 10.008 1 95.38 144 VAL A N 1
ATOM 1070 C CA . VAL A 1 144 ? 2.398 38.469 10.164 1 95.38 144 VAL A CA 1
ATOM 1071 C C . VAL A 1 144 ? 2.553 37.594 11.406 1 95.38 144 VAL A C 1
ATOM 1073 O O . VAL A 1 144 ? 3.211 36.562 11.352 1 95.38 144 VAL A O 1
ATOM 1076 N N . ALA A 1 145 ? 1.906 38.031 12.531 1 95.88 145 ALA A N 1
ATOM 1077 C CA . ALA A 1 145 ? 1.969 37.219 13.758 1 95.88 145 ALA A CA 1
ATOM 1078 C C . ALA A 1 145 ? 1.368 35.844 13.547 1 95.88 145 ALA A C 1
ATOM 1080 O O . ALA A 1 145 ? 1.938 34.844 13.984 1 95.88 145 ALA A O 1
ATOM 1081 N N . LEU A 1 146 ? 0.241 35.844 12.883 1 96.5 146 LEU A N 1
ATOM 1082 C CA . LEU A 1 146 ? -0.421 34.594 12.57 1 96.5 146 LEU A CA 1
ATOM 1083 C C . LEU A 1 146 ? 0.469 33.719 11.695 1 96.5 146 LEU A C 1
ATOM 1085 O O . LEU A 1 146 ? 0.675 32.531 11.992 1 96.5 146 LEU A O 1
ATOM 1089 N N . GLY A 1 147 ? 1.016 34.281 10.656 1 97.62 147 GLY A N 1
ATOM 1090 C CA . GLY A 1 147 ? 1.871 33.562 9.727 1 97.62 147 GLY A CA 1
ATOM 1091 C C . GLY A 1 147 ? 3.123 33 10.383 1 97.62 147 GLY A C 1
ATOM 1092 O O . GLY A 1 147 ? 3.533 31.875 10.094 1 97.62 147 GLY A O 1
ATOM 1093 N N . ARG A 1 148 ? 3.748 33.812 11.266 1 97.62 148 ARG A N 1
ATOM 1094 C CA . ARG A 1 148 ? 4.945 33.375 11.977 1 97.62 148 ARG A CA 1
ATOM 1095 C C . ARG A 1 148 ? 4.652 32.156 12.828 1 97.62 148 ARG A C 1
ATOM 1097 O O . ARG A 1 148 ? 5.438 31.203 12.844 1 97.62 148 ARG A O 1
ATOM 1104 N N . LYS A 1 149 ? 3.525 32.188 13.484 1 97.12 149 LYS A N 1
ATOM 1105 C CA . LYS A 1 149 ? 3.154 31.062 14.328 1 97.12 149 LYS A CA 1
ATOM 1106 C C . LYS A 1 149 ? 2.836 29.828 13.492 1 97.12 149 LYS A C 1
ATOM 1108 O O . LYS A 1 149 ? 3.223 28.703 13.844 1 97.12 149 LYS A O 1
ATOM 1113 N N . VAL A 1 150 ? 2.129 30 12.359 1 98.06 150 VAL A N 1
ATOM 1114 C CA . VAL A 1 150 ? 1.781 28.906 11.461 1 98.06 150 VAL A CA 1
ATOM 1115 C C . VAL A 1 150 ? 3.053 28.266 10.922 1 98.06 150 VAL A C 1
ATOM 1117 O O . VAL A 1 150 ? 3.197 27.031 10.953 1 98.06 150 VAL A O 1
ATOM 1120 N N . VAL A 1 151 ? 4 29.078 10.453 1 97.62 151 VAL A N 1
ATOM 1121 C CA . VAL A 1 151 ? 5.254 28.562 9.898 1 97.62 151 VAL A CA 1
ATOM 1122 C C . VAL A 1 151 ? 6.027 27.812 10.984 1 97.62 151 VAL A C 1
ATOM 1124 O O . VAL A 1 151 ? 6.602 26.75 10.727 1 97.62 151 VAL A O 1
ATOM 1127 N N . LEU A 1 152 ? 6.031 28.406 12.195 1 97.06 152 LEU A N 1
ATOM 1128 C CA . LEU A 1 152 ? 6.699 27.766 13.32 1 97.06 152 LEU A CA 1
ATOM 1129 C C . LEU A 1 152 ? 6.145 26.375 13.57 1 97.06 152 LEU A C 1
ATOM 1131 O O . LEU A 1 152 ? 6.91 25.422 13.711 1 97.06 152 LEU A O 1
ATOM 1135 N N . VAL A 1 153 ? 4.84 26.234 13.617 1 97.81 153 VAL A N 1
ATOM 1136 C CA . VAL A 1 153 ? 4.195 24.953 13.852 1 97.81 153 VAL A CA 1
ATOM 1137 C C . VAL A 1 153 ? 4.539 23.984 12.711 1 97.81 153 VAL A C 1
ATOM 1139 O O . VAL A 1 153 ? 4.988 22.859 12.961 1 97.81 153 VAL A O 1
ATOM 1142 N N . CYS A 1 154 ? 4.406 24.422 11.461 1 97.38 154 CYS A N 1
ATOM 1143 C CA . CYS A 1 154 ? 4.645 23.578 10.297 1 97.38 154 CYS A CA 1
ATOM 1144 C C . CYS A 1 154 ? 6.059 23.016 10.312 1 97.38 154 CYS A C 1
ATOM 1146 O O . CYS A 1 154 ? 6.266 21.828 10.023 1 97.38 154 CYS A O 1
ATOM 1148 N N . GLN A 1 155 ? 7.031 23.797 10.695 1 95.5 155 GLN A N 1
ATOM 1149 C CA . GLN A 1 155 ? 8.438 23.422 10.617 1 95.5 155 GLN A CA 1
ATOM 1150 C C . GLN A 1 155 ? 8.805 22.422 11.711 1 95.5 155 GLN A C 1
ATOM 1152 O O . GLN A 1 155 ? 9.875 21.812 11.664 1 95.5 155 GLN A O 1
ATOM 1157 N N . ASN A 1 156 ? 7.902 22.234 12.633 1 96 156 ASN A N 1
ATOM 1158 C CA . ASN A 1 156 ? 8.25 21.375 13.758 1 96 156 ASN A CA 1
ATOM 1159 C C . ASN A 1 156 ? 7.348 20.141 13.812 1 96 156 ASN A C 1
ATOM 1161 O O . ASN A 1 156 ? 7.379 19.391 14.789 1 96 156 ASN A O 1
ATOM 1165 N N . VAL A 1 157 ? 6.586 19.906 12.82 1 96.56 157 VAL A N 1
ATOM 1166 C CA . VAL A 1 157 ? 5.645 18.781 12.789 1 96.56 157 VAL A CA 1
ATOM 1167 C C . VAL A 1 157 ? 6.375 17.5 12.391 1 96.56 157 VAL A C 1
ATOM 1169 O O . VAL A 1 157 ? 6.008 16.406 12.82 1 96.56 157 VAL A O 1
ATOM 1172 N N . SER A 1 158 ? 7.441 17.609 11.695 1 93.19 158 SER A N 1
ATOM 1173 C CA . SER A 1 158 ? 8.109 16.484 11.047 1 93.19 158 SER A CA 1
ATOM 1174 C C . SER A 1 158 ? 8.688 15.523 12.078 1 93.19 158 SER A C 1
ATOM 1176 O O . SER A 1 158 ? 9.359 15.945 13.023 1 93.19 158 SER A O 1
ATOM 1178 N N . TRP A 1 159 ? 8.438 14.258 11.867 1 92.31 159 TRP A N 1
ATOM 1179 C CA . TRP A 1 159 ? 8.984 13.211 12.719 1 92.31 159 TRP A CA 1
ATOM 1180 C C . TRP A 1 159 ? 10.508 13.164 12.617 1 92.31 159 TRP A C 1
ATOM 1182 O O . TRP A 1 159 ? 11.203 13.141 13.641 1 92.31 159 TRP A O 1
ATOM 1192 N N . SER A 1 160 ? 11.023 13.133 11.359 1 90.06 160 SER A N 1
ATOM 1193 C CA . SER A 1 160 ? 12.461 13.047 11.141 1 90.06 160 SER A CA 1
ATOM 1194 C C . SER A 1 160 ? 13.188 14.258 11.719 1 90.06 160 SER A C 1
ATOM 1196 O O . SER A 1 160 ? 14.281 14.133 12.266 1 90.06 160 SER A O 1
ATOM 1198 N N . GLY A 1 161 ? 12.539 15.477 11.617 1 90.38 161 GLY A N 1
ATOM 1199 C CA . GLY A 1 161 ? 13.117 16.672 12.219 1 90.38 161 GLY A CA 1
ATOM 1200 C C . GLY A 1 161 ? 13.227 16.578 13.727 1 90.38 161 GLY A C 1
ATOM 1201 O O . GLY A 1 161 ? 14.234 16.984 14.305 1 90.38 161 GLY A O 1
ATOM 1202 N N . GLU A 1 162 ? 12.203 16.047 14.328 1 93.25 162 GLU A N 1
ATOM 1203 C CA . GLU A 1 162 ? 12.195 15.906 15.781 1 93.25 162 GLU A CA 1
ATOM 1204 C C . GLU A 1 162 ? 13.219 14.875 16.234 1 93.25 162 GLU A C 1
ATOM 1206 O O . GLU A 1 162 ? 13.867 15.055 17.266 1 93.25 162 GLU A O 1
ATOM 1211 N N . ASN A 1 163 ? 13.422 13.812 15.422 1 92.25 163 ASN A N 1
ATOM 1212 C CA . ASN A 1 163 ? 14.188 12.664 15.891 1 92.25 163 ASN A CA 1
ATOM 1213 C C . ASN A 1 163 ? 15.625 12.703 15.375 1 92.25 163 ASN A C 1
ATOM 1215 O O . ASN A 1 163 ? 16.312 11.68 15.375 1 92.25 163 ASN A O 1
ATOM 1219 N N . LYS A 1 164 ? 16.094 13.805 14.961 1 91.75 164 LYS A N 1
ATOM 1220 C CA . LYS A 1 164 ? 17.469 13.969 14.516 1 91.75 164 LYS A CA 1
ATOM 1221 C C . LYS A 1 164 ? 18.453 13.719 15.656 1 91.75 164 LYS A C 1
ATOM 1223 O O . LYS A 1 164 ? 19.547 13.203 15.438 1 91.75 164 LYS A O 1
ATOM 1228 N N . SER A 1 165 ? 18.078 14.172 16.844 1 94 165 SER A N 1
ATOM 1229 C CA . SER A 1 165 ? 18.906 14.008 18.047 1 94 165 SER A CA 1
ATOM 1230 C C . SER A 1 165 ? 18.047 14.086 19.312 1 94 165 SER A C 1
ATOM 1232 O O . SER A 1 165 ? 16.875 14.438 19.25 1 94 165 SER A O 1
ATOM 1234 N N . ASP A 1 166 ? 18.672 13.773 20.375 1 94.31 166 ASP A N 1
ATOM 1235 C CA . ASP A 1 166 ? 17.984 13.898 21.656 1 94.31 166 ASP A CA 1
ATOM 1236 C C . ASP A 1 166 ? 17.641 15.359 21.953 1 94.31 166 ASP A C 1
ATOM 1238 O O . ASP A 1 166 ? 16.609 15.648 22.547 1 94.31 166 ASP A O 1
ATOM 1242 N N . GLU A 1 167 ? 18.484 16.188 21.516 1 95.5 167 GLU A N 1
ATOM 1243 C CA . GLU A 1 167 ? 18.281 17.609 21.734 1 95.5 167 GLU A CA 1
ATOM 1244 C C . GLU A 1 167 ? 17.062 18.125 20.984 1 95.5 167 GLU A C 1
ATOM 1246 O O . GLU A 1 167 ? 16.25 18.875 21.531 1 95.5 167 GLU A O 1
ATOM 1251 N N . THR A 1 168 ? 16.953 17.734 19.75 1 95.12 168 THR A N 1
ATOM 1252 C CA . THR A 1 168 ? 15.82 18.172 18.953 1 95.12 168 THR A CA 1
ATOM 1253 C C . THR A 1 168 ? 14.516 17.594 19.5 1 95.12 168 THR A C 1
ATOM 1255 O O . THR A 1 168 ? 13.484 18.281 19.484 1 95.12 168 THR A O 1
ATOM 1258 N N . ARG A 1 169 ? 14.555 16.422 20 1 95.12 169 ARG A N 1
ATOM 1259 C CA . ARG A 1 169 ? 13.375 15.805 20.594 1 95.12 169 ARG A CA 1
ATOM 1260 C C . ARG A 1 169 ? 12.906 16.578 21.828 1 95.12 169 ARG A C 1
ATOM 1262 O O . ARG A 1 169 ? 11.719 16.859 21.969 1 95.12 169 ARG A O 1
ATOM 1269 N N . ALA A 1 170 ? 13.836 16.922 22.641 1 95.5 170 ALA A N 1
ATOM 1270 C CA . ALA A 1 170 ? 13.516 17.688 23.844 1 95.5 170 ALA A CA 1
ATOM 1271 C C . ALA A 1 170 ? 13 19.078 23.484 1 95.5 170 ALA A C 1
ATOM 1273 O O . ALA A 1 170 ? 12.07 19.578 24.109 1 95.5 170 ALA A O 1
ATOM 1274 N N . ALA A 1 171 ? 13.617 19.656 22.5 1 95.69 171 ALA A N 1
ATOM 1275 C CA . ALA A 1 171 ? 13.227 21 22.078 1 95.69 171 ALA A CA 1
ATOM 1276 C C . ALA A 1 171 ? 11.797 21.016 21.547 1 95.69 171 ALA A C 1
ATOM 1278 O O . ALA A 1 171 ? 11.008 21.906 21.891 1 95.69 171 ALA A O 1
ATOM 1279 N N . VAL A 1 172 ? 11.469 20.062 20.75 1 96.25 172 VAL A N 1
ATOM 1280 C CA . VAL A 1 172 ? 10.133 20 20.172 1 96.25 172 VAL A CA 1
ATOM 1281 C C . VAL A 1 172 ? 9.109 19.703 21.266 1 96.25 172 VAL A C 1
ATOM 1283 O O . VAL A 1 172 ? 8.016 20.281 21.266 1 96.25 172 VAL A O 1
ATOM 1286 N N . ALA A 1 173 ? 9.484 18.875 22.219 1 94.94 173 ALA A N 1
ATOM 1287 C CA . ALA A 1 173 ? 8.594 18.578 23.344 1 94.94 173 ALA A CA 1
ATOM 1288 C C . ALA A 1 173 ? 8.289 19.828 24.156 1 94.94 173 ALA A C 1
ATOM 1290 O O . ALA A 1 173 ? 7.141 20.078 24.531 1 94.94 173 ALA A O 1
ATOM 1291 N N . ARG A 1 174 ? 9.281 20.609 24.391 1 95.69 174 ARG A N 1
ATOM 1292 C CA . ARG A 1 174 ? 9.102 21.859 25.125 1 95.69 174 ARG A CA 1
ATOM 1293 C C . ARG A 1 174 ? 8.25 22.844 24.328 1 95.69 174 ARG A C 1
ATOM 1295 O O . ARG A 1 174 ? 7.344 23.469 24.875 1 95.69 174 ARG A O 1
ATOM 1302 N N . LEU A 1 175 ? 8.539 22.922 23.062 1 95.81 175 LEU A N 1
ATOM 1303 C CA . LEU A 1 175 ? 7.785 23.828 22.203 1 95.81 175 LEU A CA 1
ATOM 1304 C C . LEU A 1 175 ? 6.312 23.422 22.156 1 95.81 175 LEU A C 1
ATOM 1306 O O . LEU A 1 175 ? 5.43 24.281 22.172 1 95.81 175 LEU A O 1
ATOM 1310 N N . ALA A 1 176 ? 6.031 22.156 22.141 1 95.69 176 ALA A N 1
ATOM 1311 C CA . ALA A 1 176 ? 4.668 21.641 22.047 1 95.69 176 ALA A CA 1
ATOM 1312 C C . ALA A 1 176 ? 3.865 22 23.297 1 95.69 176 ALA A C 1
ATOM 1314 O O . ALA A 1 176 ? 2.641 22.125 23.234 1 95.69 176 ALA A O 1
ATOM 1315 N N . LYS A 1 177 ? 4.52 22.156 24.438 1 93.69 177 LYS A N 1
ATOM 1316 C CA . LYS A 1 177 ? 3.852 22.594 25.656 1 93.69 177 LYS A CA 1
ATOM 1317 C C . LYS A 1 177 ? 3.49 24.078 25.594 1 93.69 177 LYS A C 1
ATOM 1319 O O . LYS A 1 177 ? 2.445 24.484 26.094 1 93.69 177 LYS A O 1
ATOM 1324 N N . GLU A 1 178 ? 4.363 24.844 24.891 1 93.88 178 GLU A N 1
ATOM 1325 C CA . GLU A 1 178 ? 4.176 26.297 24.797 1 93.88 178 GLU A CA 1
ATOM 1326 C C . GLU A 1 178 ? 3.221 26.641 23.656 1 93.88 178 GLU A C 1
ATOM 1328 O O . GLU A 1 178 ? 2.545 27.672 23.703 1 93.88 178 GLU A O 1
ATOM 1333 N N . VAL A 1 179 ? 3.213 25.828 22.672 1 95.56 179 VAL A N 1
ATOM 1334 C CA . VAL A 1 179 ? 2.398 26.016 21.469 1 95.56 179 VAL A CA 1
ATOM 1335 C C . VAL A 1 179 ? 1.499 24.797 21.266 1 95.56 179 VAL A C 1
ATOM 1337 O O . VAL A 1 179 ? 1.825 23.906 20.469 1 95.56 179 VAL A O 1
ATOM 1340 N N . PRO A 1 180 ? 0.371 24.812 21.922 1 95.69 180 PRO A N 1
ATOM 1341 C CA . PRO A 1 180 ? -0.48 23.609 21.906 1 95.69 180 PRO A CA 1
ATOM 1342 C C . PRO A 1 180 ? -0.924 23.234 20.484 1 95.69 180 PRO A C 1
ATOM 1344 O O . PRO A 1 180 ? -1.193 22.062 20.219 1 95.69 180 PRO A O 1
ATOM 1347 N N . GLU A 1 181 ? -0.998 24.266 19.562 1 97.25 181 GLU A N 1
ATOM 1348 C CA . GLU A 1 181 ? -1.35 23.953 18.172 1 97.25 181 GLU A CA 1
ATOM 1349 C C . GLU A 1 181 ? -0.363 22.969 17.547 1 97.25 181 GLU A C 1
ATOM 1351 O O . GLU A 1 181 ? -0.749 22.125 16.75 1 97.25 181 GLU A O 1
ATOM 1356 N N . LEU A 1 182 ? 0.918 23.094 17.938 1 97.81 182 LEU A N 1
ATOM 1357 C CA . LEU A 1 182 ? 1.92 22.141 17.453 1 97.81 182 LEU A CA 1
ATOM 1358 C C . LEU A 1 182 ? 1.608 20.734 17.922 1 97.81 182 LEU A C 1
ATOM 1360 O O . LEU A 1 182 ? 1.652 19.781 17.141 1 97.81 182 LEU A O 1
ATOM 1364 N N . ALA A 1 183 ? 1.253 20.594 19.203 1 97.38 183 ALA A N 1
ATOM 1365 C CA . ALA A 1 183 ? 0.929 19.281 19.766 1 97.38 183 ALA A CA 1
ATOM 1366 C C . ALA A 1 183 ? -0.233 18.641 19.016 1 97.38 183 ALA A C 1
ATOM 1368 O O . ALA A 1 183 ? -0.173 17.453 18.672 1 97.38 183 ALA A O 1
ATOM 1369 N N . MET A 1 184 ? -1.227 19.422 18.703 1 97.31 184 MET A N 1
ATOM 1370 C CA . MET A 1 184 ? -2.447 18.922 18.078 1 97.31 184 MET A CA 1
ATOM 1371 C C . MET A 1 184 ? -2.186 18.516 16.625 1 97.31 184 MET A C 1
ATOM 1373 O O . MET A 1 184 ? -2.545 17.406 16.219 1 97.31 184 MET A O 1
ATOM 1377 N N . VAL A 1 185 ? -1.533 19.375 15.859 1 98.38 185 VAL A N 1
ATOM 1378 C CA . VAL A 1 185 ? -1.297 19.125 14.438 1 98.38 185 VAL A CA 1
ATOM 1379 C C . VAL A 1 185 ? -0.298 17.984 14.273 1 98.38 185 VAL A C 1
ATOM 1381 O O . VAL A 1 185 ? -0.462 17.141 13.398 1 98.38 185 VAL A O 1
ATOM 1384 N N . GLN A 1 186 ? 0.737 17.969 15.125 1 98.25 186 GLN A N 1
ATOM 1385 C CA . GLN A 1 186 ? 1.729 16.891 15.047 1 98.25 186 GLN A CA 1
ATOM 1386 C C . GLN A 1 186 ? 1.098 15.539 15.352 1 98.25 186 GLN A C 1
ATOM 1388 O O . GLN A 1 186 ? 1.333 14.562 14.633 1 98.25 186 GLN A O 1
ATOM 1393 N N . ASP A 1 187 ? 0.289 15.508 16.453 1 98.12 187 ASP A N 1
ATOM 1394 C CA . ASP A 1 187 ? -0.396 14.258 16.766 1 98.12 187 ASP A CA 1
ATOM 1395 C C . ASP A 1 187 ? -1.319 13.836 15.625 1 98.12 187 ASP A C 1
ATOM 1397 O O . ASP A 1 187 ? -1.387 12.656 15.273 1 98.12 187 ASP A O 1
ATOM 1401 N N . ALA A 1 188 ? -2.016 14.797 15.07 1 98.44 188 ALA A N 1
ATOM 1402 C CA . ALA A 1 188 ? -2.928 14.5 13.969 1 98.44 188 ALA A CA 1
ATOM 1403 C C . ALA A 1 188 ? -2.18 13.898 12.781 1 98.44 188 ALA A C 1
ATOM 1405 O O . ALA A 1 188 ? -2.607 12.891 12.219 1 98.44 188 ALA A O 1
ATOM 1406 N N . ASP A 1 189 ? -1.073 14.5 12.391 1 97.56 189 ASP A N 1
ATOM 1407 C CA . ASP A 1 189 ? -0.254 14.008 11.289 1 97.56 189 ASP A CA 1
ATOM 1408 C C . ASP A 1 189 ? 0.27 12.602 11.586 1 97.56 189 ASP A C 1
ATOM 1410 O O . ASP A 1 189 ? 0.219 11.719 10.719 1 97.56 189 ASP A O 1
ATOM 1414 N N . ARG A 1 190 ? 0.725 12.43 12.781 1 97.56 190 ARG A N 1
ATOM 1415 C CA . ARG A 1 190 ? 1.282 11.141 13.18 1 97.56 190 ARG A CA 1
ATOM 1416 C C . ARG A 1 190 ? 0.193 10.078 13.273 1 97.56 190 ARG A C 1
ATOM 1418 O O . ARG A 1 190 ? 0.417 8.914 12.914 1 97.56 190 ARG A O 1
ATOM 1425 N N . LEU A 1 191 ? -0.991 10.461 13.75 1 98.25 191 LEU A N 1
ATOM 1426 C CA . LEU A 1 191 ? -2.115 9.531 13.797 1 98.25 191 LEU A CA 1
ATOM 1427 C C . LEU A 1 191 ? -2.467 9.031 12.398 1 98.25 191 LEU A C 1
ATOM 1429 O O . LEU A 1 191 ? -2.852 7.871 12.234 1 98.25 191 LEU A O 1
ATOM 1433 N N . ASP A 1 192 ? -2.295 9.891 11.391 1 97.38 192 ASP A N 1
ATOM 1434 C CA . ASP A 1 192 ? -2.623 9.508 10.023 1 97.38 192 ASP A CA 1
ATOM 1435 C C . ASP A 1 192 ? -1.605 8.508 9.477 1 97.38 192 ASP A C 1
ATOM 1437 O O . ASP A 1 192 ? -1.839 7.887 8.438 1 97.38 192 ASP A O 1
ATOM 1441 N N . SER A 1 193 ? -0.477 8.344 10.109 1 96.44 193 SER A N 1
ATOM 1442 C CA . SER A 1 193 ? 0.517 7.363 9.703 1 96.44 193 SER A CA 1
ATOM 1443 C C . SER A 1 193 ? 0.311 6.035 10.422 1 96.44 193 SER A C 1
ATOM 1445 O O . SER A 1 193 ? 1.045 5.07 10.188 1 96.44 193 SER A O 1
ATOM 1447 N N . LEU A 1 194 ? -0.687 5.941 11.305 1 97.75 194 LEU A N 1
ATOM 1448 C CA . LEU A 1 194 ? -0.953 4.73 12.07 1 97.75 194 LEU A CA 1
ATOM 1449 C C . LEU A 1 194 ? -2.264 4.086 11.625 1 97.75 194 LEU A C 1
ATOM 1451 O O . LEU A 1 194 ? -2.965 4.621 10.766 1 97.75 194 LEU A O 1
ATOM 1455 N N . GLY A 1 195 ? -2.586 2.867 12.18 1 98 195 GLY A N 1
ATOM 1456 C CA . GLY A 1 195 ? -3.83 2.178 11.875 1 98 195 GLY A CA 1
ATOM 1457 C C . GLY A 1 195 ? -3.889 1.653 10.453 1 98 195 GLY A C 1
ATOM 1458 O O . GLY A 1 195 ? -2.854 1.377 9.844 1 98 195 GLY A O 1
ATOM 1459 N N . ALA A 1 196 ? -5.133 1.445 9.961 1 98.31 196 ALA A N 1
ATOM 1460 C CA . ALA A 1 196 ? -5.344 0.91 8.617 1 98.31 196 ALA A CA 1
ATOM 1461 C C . ALA A 1 196 ? -4.918 1.917 7.551 1 98.31 196 ALA A C 1
ATOM 1463 O O . ALA A 1 196 ? -4.383 1.538 6.508 1 98.31 196 ALA A O 1
ATOM 1464 N N . VAL A 1 197 ? -5.164 3.223 7.828 1 97.56 197 VAL A N 1
ATOM 1465 C CA . VAL A 1 197 ? -4.703 4.258 6.906 1 97.56 197 VAL A CA 1
ATOM 1466 C C . VAL A 1 197 ? -3.18 4.25 6.836 1 97.56 197 VAL A C 1
ATOM 1468 O O . VAL A 1 197 ? -2.6 4.352 5.754 1 97.56 197 VAL A O 1
ATOM 1471 N N . GLY A 1 198 ? -2.568 4.105 8.008 1 96.81 198 GLY A N 1
ATOM 1472 C CA . GLY A 1 198 ? -1.117 4.008 8.055 1 96.81 198 GLY A CA 1
ATOM 1473 C C . GLY A 1 198 ? -0.577 2.828 7.27 1 96.81 198 GLY A C 1
ATOM 1474 O O . GLY A 1 198 ? 0.437 2.947 6.578 1 96.81 198 GLY A O 1
ATOM 1475 N N . VAL A 1 199 ? -1.229 1.696 7.375 1 97.5 199 VAL A N 1
ATOM 1476 C CA . VAL A 1 199 ? -0.858 0.517 6.602 1 97.5 199 VAL A CA 1
ATOM 1477 C C . VAL A 1 199 ? -0.918 0.84 5.109 1 97.5 199 VAL A C 1
ATOM 1479 O O . VAL A 1 199 ? 0.033 0.573 4.371 1 97.5 199 VAL A O 1
ATOM 1482 N N . ALA A 1 200 ? -2 1.389 4.664 1 96.44 200 ALA A N 1
ATOM 1483 C CA . ALA A 1 200 ? -2.201 1.737 3.26 1 96.44 200 ALA A CA 1
ATOM 1484 C C . ALA A 1 200 ? -1.117 2.695 2.773 1 96.44 200 ALA A C 1
ATOM 1486 O O . ALA A 1 200 ? -0.521 2.482 1.714 1 96.44 200 ALA A O 1
ATOM 1487 N N . ARG A 1 201 ? -0.857 3.686 3.574 1 94.31 201 ARG A N 1
ATOM 1488 C CA . ARG A 1 201 ? 0.133 4.691 3.201 1 94.31 201 ARG A CA 1
ATOM 1489 C C . ARG A 1 201 ? 1.532 4.086 3.143 1 94.31 201 ARG A C 1
ATOM 1491 O O . ARG A 1 201 ? 2.324 4.422 2.26 1 94.31 201 ARG A O 1
ATOM 1498 N N . CYS A 1 202 ? 1.877 3.271 4.082 1 93.88 202 CYS A N 1
ATOM 1499 C CA . CYS A 1 202 ? 3.197 2.652 4.152 1 93.88 202 CYS A CA 1
ATOM 1500 C C . CYS A 1 202 ? 3.486 1.848 2.891 1 93.88 202 CYS A C 1
ATOM 1502 O O . CYS A 1 202 ? 4.535 2.021 2.264 1 93.88 202 CYS A O 1
ATOM 1504 N N . PHE A 1 203 ? 2.545 1.039 2.482 1 93.31 203 PHE A N 1
ATOM 1505 C CA . PHE A 1 203 ? 2.781 0.189 1.32 1 93.31 203 PHE A CA 1
ATOM 1506 C C . PHE A 1 203 ? 2.684 0.996 0.031 1 93.31 203 PHE A C 1
ATOM 1508 O O . PHE A 1 203 ? 3.414 0.736 -0.927 1 93.31 203 PHE A O 1
ATOM 1515 N N . ALA A 1 204 ? 1.77 1.963 -0.072 1 90.25 204 ALA A N 1
ATOM 1516 C CA . ALA A 1 204 ? 1.701 2.848 -1.231 1 90.25 204 ALA A CA 1
ATOM 1517 C C . ALA A 1 204 ? 3.012 3.605 -1.421 1 90.25 204 ALA A C 1
ATOM 1519 O O . ALA A 1 204 ? 3.562 3.641 -2.525 1 90.25 204 ALA A O 1
ATOM 1520 N N . TYR A 1 205 ? 3.541 4.16 -0.341 1 88.5 205 TYR A N 1
ATOM 1521 C CA . TYR A 1 205 ? 4.801 4.891 -0.393 1 88.5 205 TYR A CA 1
ATOM 1522 C C . TYR A 1 205 ? 5.949 3.975 -0.797 1 88.5 205 TYR A C 1
ATOM 1524 O O . TYR A 1 205 ? 6.797 4.352 -1.612 1 88.5 205 TYR A O 1
ATOM 1532 N N . GLY A 1 206 ? 6.043 2.846 -0.183 1 87 206 GLY A N 1
ATOM 1533 C CA . GLY A 1 206 ? 7.098 1.898 -0.501 1 87 206 GLY A CA 1
ATOM 1534 C C . GLY A 1 206 ? 7.148 1.533 -1.973 1 87 206 GLY A C 1
ATOM 1535 O O . GLY A 1 206 ? 8.234 1.361 -2.537 1 87 206 GLY A O 1
ATOM 1536 N N . ALA A 1 207 ? 6.02 1.412 -2.525 1 86.12 207 ALA A N 1
ATOM 1537 C CA . ALA A 1 207 ? 5.949 1.028 -3.932 1 86.12 207 ALA A CA 1
ATOM 1538 C C . ALA A 1 207 ? 6.457 2.152 -4.832 1 86.12 207 ALA A C 1
ATOM 1540 O O . ALA A 1 207 ? 6.961 1.897 -5.93 1 86.12 207 ALA A O 1
ATOM 1541 N N . ARG A 1 208 ? 6.414 3.346 -4.367 1 79.56 208 ARG A N 1
ATOM 1542 C CA . ARG A 1 208 ? 6.809 4.504 -5.168 1 79.56 208 ARG A CA 1
ATOM 1543 C C . ARG A 1 208 ? 8.25 4.898 -4.883 1 79.56 208 ARG A C 1
ATOM 1545 O O . ARG A 1 208 ? 8.914 5.496 -5.73 1 79.56 208 ARG A O 1
ATOM 1552 N N . ALA A 1 209 ? 8.641 4.922 -3.607 1 68.5 209 ALA A N 1
ATOM 1553 C CA . ALA A 1 209 ? 9.977 5.359 -3.205 1 68.5 209 ALA A CA 1
ATOM 1554 C C . ALA A 1 209 ? 11.047 4.781 -4.129 1 68.5 209 ALA A C 1
ATOM 1556 O O . ALA A 1 209 ? 12.078 5.414 -4.363 1 68.5 209 ALA A O 1
ATOM 1557 N N . GLY A 1 210 ? 11.086 3.586 -4.648 1 51.91 210 GLY A N 1
ATOM 1558 C CA . GLY A 1 210 ? 12.086 3.102 -5.578 1 51.91 210 GLY A CA 1
ATOM 1559 C C . GLY A 1 210 ? 12.086 3.848 -6.898 1 51.91 210 GLY A C 1
ATOM 1560 O O . GLY A 1 210 ? 12.914 3.58 -7.77 1 51.91 210 GLY A O 1
ATOM 1561 N N . VAL A 1 211 ? 11.016 4.52 -7.207 1 46.22 211 VAL A N 1
ATOM 1562 C CA . VAL A 1 211 ? 10.953 5.027 -8.57 1 46.22 211 VAL A CA 1
ATOM 1563 C C . VAL A 1 211 ? 11.953 6.168 -8.75 1 46.22 211 VAL A C 1
ATOM 1565 O O . VAL A 1 211 ? 12.266 6.559 -9.875 1 46.22 211 VAL A O 1
ATOM 1568 N N . ALA A 1 212 ? 12.18 7.121 -7.66 1 42.94 212 ALA A N 1
ATOM 1569 C CA . ALA A 1 212 ? 13.148 8.133 -8.078 1 42.94 212 ALA A CA 1
ATOM 1570 C C . ALA A 1 212 ? 14.539 7.531 -8.227 1 42.94 212 ALA A C 1
ATOM 1572 O O . ALA A 1 212 ? 15.172 7.156 -7.238 1 42.94 212 ALA A O 1
ATOM 1573 N N . GLY A 1 213 ? 14.805 6.992 -9.367 1 46.56 213 GLY A N 1
ATOM 1574 C CA . GLY A 1 213 ? 16.062 6.512 -9.906 1 46.56 213 GLY A CA 1
ATOM 1575 C C . GLY A 1 213 ? 16.156 4.996 -9.977 1 46.56 213 GLY A C 1
ATOM 1576 O O . GLY A 1 213 ? 17.062 4.445 -10.594 1 46.56 213 GLY A O 1
ATOM 1577 N N . LYS A 1 214 ? 15.531 4.391 -8.875 1 51.22 214 LYS A N 1
ATOM 1578 C CA . LYS A 1 214 ? 15.609 2.938 -8.984 1 51.22 214 LYS A CA 1
ATOM 1579 C C . LYS A 1 214 ? 14.359 2.363 -9.648 1 51.22 214 LYS A C 1
ATOM 1581 O O . LYS A 1 214 ? 13.266 2.916 -9.5 1 51.22 214 LYS A O 1
ATOM 1586 N N . ALA A 1 215 ? 14.562 1.578 -10.523 1 53.06 215 ALA A N 1
ATOM 1587 C CA . ALA A 1 215 ? 13.586 0.91 -11.375 1 53.06 215 ALA A CA 1
ATOM 1588 C C . ALA A 1 215 ? 12.484 0.247 -10.547 1 53.06 215 ALA A C 1
ATOM 1590 O O . ALA A 1 215 ? 11.328 0.186 -10.969 1 53.06 215 ALA A O 1
ATOM 1591 N N . GLN A 1 216 ? 12.852 -0.187 -9.18 1 63.38 216 GLN A N 1
ATOM 1592 C CA . GLN A 1 216 ? 11.82 -0.978 -8.5 1 63.38 216 GLN A CA 1
ATOM 1593 C C . GLN A 1 216 ? 11.547 -0.439 -7.102 1 63.38 216 GLN A C 1
ATOM 1595 O O . GLN A 1 216 ? 12.469 -0.017 -6.402 1 63.38 216 GLN A O 1
ATOM 1600 N N . GLY A 1 217 ? 10.359 -0.08 -6.668 1 73.31 217 GLY A N 1
ATOM 1601 C CA . GLY A 1 217 ? 9.969 0.265 -5.309 1 73.31 217 GLY A CA 1
ATOM 1602 C C . GLY A 1 217 ? 10.391 -0.776 -4.289 1 73.31 217 GLY A C 1
ATOM 1603 O O . GLY A 1 217 ? 10.969 -1.804 -4.645 1 73.31 217 GLY A O 1
ATOM 1604 N N . ARG A 1 218 ? 10.234 -0.481 -2.988 1 80 218 ARG A N 1
ATOM 1605 C CA . ARG A 1 218 ? 10.477 -1.43 -1.907 1 80 218 ARG A CA 1
ATOM 1606 C C . ARG A 1 218 ? 9.617 -2.678 -2.066 1 80 218 ARG A C 1
ATOM 1608 O O . ARG A 1 218 ? 8.492 -2.602 -2.566 1 80 218 ARG A O 1
ATOM 1615 N N . THR A 1 219 ? 10.203 -3.801 -1.662 1 87.94 219 THR A N 1
ATOM 1616 C CA . THR A 1 219 ? 9.367 -4.988 -1.518 1 87.94 219 THR A CA 1
ATOM 1617 C C . THR A 1 219 ? 8.336 -4.789 -0.413 1 87.94 219 THR A C 1
ATOM 1619 O O . THR A 1 219 ? 8.445 -3.861 0.388 1 87.94 219 THR A O 1
ATOM 1622 N N . LEU A 1 220 ? 7.32 -5.613 -0.328 1 92.5 220 LEU A N 1
ATOM 1623 C CA . LEU A 1 220 ? 6.332 -5.551 0.743 1 92.5 220 LEU A CA 1
ATOM 1624 C C . LEU A 1 220 ? 6.984 -5.797 2.1 1 92.5 220 LEU A C 1
ATOM 1626 O O . LEU A 1 220 ? 6.652 -5.129 3.082 1 92.5 220 LEU A O 1
ATOM 1630 N N . GLU A 1 221 ? 7.93 -6.723 2.092 1 89.62 221 GLU A N 1
ATOM 1631 C CA . GLU A 1 221 ? 8.633 -7.074 3.322 1 89.62 221 GLU A CA 1
ATOM 1632 C C . GLU A 1 221 ? 9.477 -5.906 3.826 1 89.62 221 GLU A C 1
ATOM 1634 O O . GLU A 1 221 ? 9.508 -5.629 5.027 1 89.62 221 GLU A O 1
ATOM 1639 N N . ASP A 1 222 ? 10.102 -5.238 2.896 1 87.81 222 ASP A N 1
ATOM 1640 C CA . ASP A 1 222 ? 10.883 -4.062 3.273 1 87.81 222 ASP A CA 1
ATOM 1641 C C . ASP A 1 222 ? 9.984 -2.961 3.832 1 87.81 222 ASP A C 1
ATOM 1643 O O . ASP A 1 222 ? 10.375 -2.234 4.746 1 87.81 222 ASP A O 1
ATOM 1647 N N . SER A 1 223 ? 8.852 -2.836 3.203 1 90.19 223 SER A N 1
ATOM 1648 C CA . SER A 1 223 ? 7.895 -1.853 3.701 1 90.19 223 SER A CA 1
ATOM 1649 C C . SER A 1 223 ? 7.406 -2.215 5.098 1 90.19 223 SER A C 1
ATOM 1651 O O . SER A 1 223 ? 7.203 -1.335 5.938 1 90.19 223 SER A O 1
ATOM 1653 N N . LEU A 1 224 ? 7.258 -3.516 5.332 1 91.44 224 LEU A N 1
ATOM 1654 C CA . LEU A 1 224 ? 6.82 -3.98 6.645 1 91.44 224 LEU A CA 1
ATOM 1655 C C . LEU A 1 224 ? 7.863 -3.652 7.711 1 91.44 224 LEU A C 1
ATOM 1657 O O . LEU A 1 224 ? 7.516 -3.389 8.867 1 91.44 224 LEU A O 1
ATOM 1661 N N . ASP A 1 225 ? 9.148 -3.668 7.332 1 89.5 225 ASP A N 1
ATOM 1662 C CA . ASP A 1 225 ? 10.219 -3.314 8.258 1 89.5 225 ASP A CA 1
ATOM 1663 C C . ASP A 1 225 ? 10.023 -1.906 8.812 1 89.5 225 ASP A C 1
ATOM 1665 O O . ASP A 1 225 ? 10.422 -1.616 9.945 1 89.5 225 ASP A O 1
ATOM 1669 N N . HIS A 1 226 ? 9.359 -1.037 8.008 1 88.12 226 HIS A N 1
ATOM 1670 C CA . HIS A 1 226 ? 9.094 0.333 8.43 1 88.12 226 HIS A CA 1
ATOM 1671 C C . HIS A 1 226 ? 8.141 0.365 9.617 1 88.12 226 HIS A C 1
ATOM 1673 O O . HIS A 1 226 ? 8.133 1.328 10.391 1 88.12 226 HIS A O 1
ATOM 1679 N N . PHE A 1 227 ? 7.344 -0.67 9.781 1 90.06 227 PHE A N 1
ATOM 1680 C CA . PHE A 1 227 ? 6.469 -0.751 10.953 1 90.06 227 PHE A CA 1
ATOM 1681 C C . PHE A 1 227 ? 7.285 -0.7 12.242 1 90.06 227 PHE A C 1
ATOM 1683 O O . PHE A 1 227 ? 7.031 0.139 13.109 1 90.06 227 PHE A O 1
ATOM 1690 N N . ASP A 1 228 ? 8.281 -1.539 12.258 1 87 228 ASP A N 1
ATOM 1691 C CA . ASP A 1 228 ? 9.094 -1.665 13.461 1 87 228 ASP A CA 1
ATOM 1692 C C . ASP A 1 228 ? 10 -0.452 13.648 1 87 228 ASP A C 1
ATOM 1694 O O . ASP A 1 228 ? 10.203 0.02 14.766 1 87 228 ASP A O 1
ATOM 1698 N N . GLU A 1 229 ? 10.477 0.076 12.602 1 85.12 229 GLU A N 1
ATOM 1699 C CA . GLU A 1 229 ? 11.461 1.153 12.648 1 85.12 229 GLU A CA 1
ATOM 1700 C C . GLU A 1 229 ? 10.812 2.477 13.039 1 85.12 229 GLU A C 1
ATOM 1702 O O . GLU A 1 229 ? 11.422 3.291 13.734 1 85.12 229 GLU A O 1
ATOM 1707 N N . LYS A 1 230 ? 9.578 2.631 12.664 1 88.44 230 LYS A N 1
ATOM 1708 C CA . LYS A 1 230 ? 9.023 3.971 12.836 1 88.44 230 LYS A CA 1
ATOM 1709 C C . LYS A 1 230 ? 7.59 3.912 13.344 1 88.44 230 LYS A C 1
ATOM 1711 O O . LYS A 1 230 ? 7.277 4.441 14.414 1 88.44 230 LYS A O 1
ATOM 1716 N N . LEU A 1 231 ? 6.723 3.221 12.711 1 92.06 231 LEU A N 1
ATOM 1717 C CA . LEU A 1 231 ? 5.289 3.375 12.922 1 92.06 231 LEU A CA 1
ATOM 1718 C C . LEU A 1 231 ? 4.891 2.924 14.32 1 92.06 231 LEU A C 1
ATOM 1720 O O . LEU A 1 231 ? 4.074 3.57 14.977 1 92.06 231 LEU A O 1
ATOM 1724 N N . LEU A 1 232 ? 5.543 1.848 14.805 1 91.31 232 LEU A N 1
ATOM 1725 C CA . LEU A 1 232 ? 5.18 1.318 16.109 1 91.31 232 LEU A CA 1
ATOM 1726 C C . LEU A 1 232 ? 5.742 2.191 17.234 1 91.31 232 LEU A C 1
ATOM 1728 O O . LEU A 1 232 ? 5.281 2.123 18.375 1 91.31 232 LEU A O 1
ATOM 1732 N N . VAL A 1 233 ? 6.668 3.08 16.922 1 91.69 233 VAL A N 1
ATOM 1733 C CA . VAL A 1 233 ? 7.285 3.982 17.891 1 91.69 233 VAL A CA 1
ATOM 1734 C C . VAL A 1 233 ? 6.547 5.32 17.891 1 91.69 233 VAL A C 1
ATOM 1736 O O . VAL A 1 233 ? 6.398 5.949 18.938 1 91.69 233 VAL A O 1
ATOM 1739 N N . VAL A 1 234 ? 6.043 5.75 16.781 1 93.62 234 VAL A N 1
ATOM 1740 C CA . VAL A 1 234 ? 5.391 7.043 16.578 1 93.62 234 VAL A CA 1
ATOM 1741 C C . VAL A 1 234 ? 4.23 7.191 17.562 1 93.62 234 VAL A C 1
ATOM 1743 O O . VAL A 1 234 ? 4.059 8.25 18.172 1 93.62 234 VAL A O 1
ATOM 1746 N N . GLY A 1 235 ? 3.469 6.09 17.812 1 90.94 235 GLY A N 1
ATOM 1747 C CA . GLY A 1 235 ? 2.305 6.137 18.688 1 90.94 235 GLY A CA 1
ATOM 1748 C C . GLY A 1 235 ? 2.656 6.402 20.141 1 90.94 235 GLY A C 1
ATOM 1749 O O . GLY A 1 235 ? 1.82 6.879 20.906 1 90.94 235 GLY A O 1
ATOM 1750 N N . GLN A 1 236 ? 3.938 6.199 20.5 1 90.88 236 GLN A N 1
ATOM 1751 C CA . GLN A 1 236 ? 4.371 6.324 21.891 1 90.88 236 GLN A CA 1
ATOM 1752 C C . GLN A 1 236 ? 4.812 7.754 22.203 1 90.88 236 GLN A C 1
ATOM 1754 O O . GLN A 1 236 ? 5.074 8.086 23.359 1 90.88 236 GLN A O 1
ATOM 1759 N N . ARG A 1 237 ? 4.84 8.633 21.25 1 92.75 237 ARG A N 1
ATOM 1760 C CA . ARG A 1 237 ? 5.383 9.969 21.453 1 92.75 237 ARG A CA 1
ATOM 1761 C C . ARG A 1 237 ? 4.344 11.039 21.125 1 92.75 237 ARG A C 1
ATOM 1763 O O . ARG A 1 237 ? 4.68 12.094 20.578 1 92.75 237 ARG A O 1
ATOM 1770 N N . MET A 1 238 ? 3.078 10.68 21.328 1 96.31 238 MET A N 1
ATOM 1771 C CA . MET A 1 238 ? 2.02 11.672 21.188 1 96.31 238 MET A CA 1
ATOM 1772 C C . MET A 1 238 ? 2.119 12.742 22.266 1 96.31 238 MET A C 1
ATOM 1774 O O . MET A 1 238 ? 2.668 12.492 23.344 1 96.31 238 MET A O 1
ATOM 1778 N N . LYS A 1 239 ? 1.649 13.898 21.984 1 96 239 LYS A N 1
ATOM 1779 C CA . LYS A 1 239 ? 1.786 15.023 22.906 1 96 239 LYS A CA 1
ATOM 1780 C C . LYS A 1 239 ? 0.468 15.32 23.609 1 96 239 LYS A C 1
ATOM 1782 O O . LYS A 1 239 ? 0.456 15.922 24.688 1 96 239 LYS A O 1
ATOM 1787 N N . THR A 1 240 ? -0.69 14.961 23.078 1 95.69 240 THR A N 1
ATOM 1788 C CA . THR A 1 240 ? -1.996 15.195 23.672 1 95.69 240 THR A CA 1
ATOM 1789 C C . THR A 1 240 ? -2.592 13.898 24.203 1 95.69 240 THR A C 1
ATOM 1791 O O . THR A 1 240 ? -2.275 12.812 23.719 1 95.69 240 THR A O 1
ATOM 1794 N N . ALA A 1 241 ? -3.436 13.984 25.234 1 95.06 241 ALA A N 1
ATOM 1795 C CA . ALA A 1 241 ? -4.082 12.812 25.812 1 95.06 241 ALA A CA 1
ATOM 1796 C C . ALA A 1 241 ? -4.938 12.094 24.766 1 95.06 241 ALA A C 1
ATOM 1798 O O . ALA A 1 241 ? -4.898 10.859 24.672 1 95.06 241 ALA A O 1
ATOM 1799 N N . GLU A 1 242 ? -5.703 12.844 24.016 1 96.25 242 GLU A N 1
ATOM 1800 C CA . GLU A 1 242 ? -6.555 12.25 23 1 96.25 242 GLU A CA 1
ATOM 1801 C C . GLU A 1 242 ? -5.727 11.633 21.875 1 96.25 242 GLU A C 1
ATOM 1803 O O . GLU A 1 242 ? -6.062 10.562 21.359 1 96.25 242 GLU A O 1
ATOM 1808 N N . GLY A 1 243 ? -4.691 12.32 21.406 1 97.31 243 GLY A N 1
ATOM 1809 C CA . GLY A 1 243 ? -3.777 11.734 20.438 1 97.31 243 GLY A CA 1
ATOM 1810 C C . GLY A 1 243 ? -3.203 10.406 20.891 1 97.31 243 GLY A C 1
ATOM 1811 O O . GLY A 1 243 ? -3.135 9.453 20.109 1 97.31 243 GLY A O 1
ATOM 1812 N N . ALA A 1 244 ? -2.852 10.375 22.188 1 97.38 244 ALA A N 1
ATOM 1813 C CA . ALA A 1 244 ? -2.293 9.148 22.75 1 97.38 244 ALA A CA 1
ATOM 1814 C C . ALA A 1 244 ? -3.328 8.023 22.766 1 97.38 244 ALA A C 1
ATOM 1816 O O . ALA A 1 244 ? -3.01 6.875 22.453 1 97.38 244 ALA A O 1
ATOM 1817 N N . ARG A 1 245 ? -4.508 8.336 23.141 1 97.44 245 ARG A N 1
ATOM 1818 C CA . ARG A 1 245 ? -5.578 7.34 23.172 1 97.44 245 ARG A CA 1
ATOM 1819 C C . ARG A 1 245 ? -5.812 6.742 21.797 1 97.44 245 ARG A C 1
ATOM 1821 O O . ARG A 1 245 ? -5.828 5.52 21.625 1 97.44 245 ARG A O 1
ATOM 1828 N N . LEU A 1 246 ? -5.988 7.602 20.797 1 97.88 246 LEU A N 1
ATOM 1829 C CA . LEU A 1 246 ? -6.223 7.152 19.438 1 97.88 246 LEU A CA 1
ATOM 1830 C C . LEU A 1 246 ? -5.02 6.383 18.906 1 97.88 246 LEU A C 1
ATOM 1832 O O . LEU A 1 246 ? -5.176 5.383 18.203 1 97.88 246 LEU A O 1
ATOM 1836 N N . ALA A 1 247 ? -3.824 6.852 19.266 1 98.19 247 ALA A N 1
ATOM 1837 C CA . ALA A 1 247 ? -2.604 6.203 18.797 1 98.19 247 ALA A CA 1
ATOM 1838 C C . ALA A 1 247 ? -2.49 4.781 19.328 1 98.19 247 ALA A C 1
ATOM 1840 O O . ALA A 1 247 ? -2.014 3.881 18.641 1 98.19 247 ALA A O 1
ATOM 1841 N N . ALA A 1 248 ? -2.869 4.598 20.594 1 97.94 248 ALA A N 1
ATOM 1842 C CA . ALA A 1 248 ? -2.828 3.26 21.188 1 97.94 248 ALA A CA 1
ATOM 1843 C 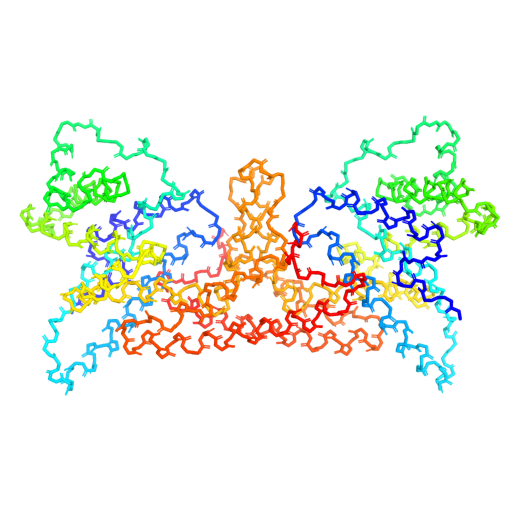C . ALA A 1 248 ? -3.695 2.287 20.391 1 97.94 248 ALA A C 1
ATOM 1845 O O . ALA A 1 248 ? -3.262 1.179 20.078 1 97.94 248 ALA A O 1
ATOM 1846 N N . GLU A 1 249 ? -4.844 2.734 20.094 1 97.81 249 GLU A N 1
ATOM 1847 C CA . GLU A 1 249 ? -5.773 1.925 19.312 1 97.81 249 GLU A CA 1
ATOM 1848 C C . GLU A 1 249 ? -5.215 1.634 17.922 1 97.81 249 GLU A C 1
ATOM 1850 O O . GLU A 1 249 ? -5.223 0.485 17.469 1 97.81 249 GLU A O 1
ATOM 1855 N N . ARG A 1 250 ? -4.734 2.623 17.25 1 98.25 250 ARG A N 1
ATOM 1856 C CA . ARG A 1 250 ? -4.258 2.488 15.875 1 98.25 250 ARG A CA 1
ATOM 1857 C C . ARG A 1 250 ? -2.957 1.695 15.828 1 98.25 250 ARG A C 1
ATOM 1859 O O . ARG A 1 250 ? -2.691 0.993 14.852 1 98.25 250 ARG A O 1
ATOM 1866 N N . THR A 1 251 ? -2.164 1.804 16.906 1 97.81 251 THR A N 1
ATOM 1867 C CA . THR A 1 251 ? -0.946 1.006 17 1 97.81 251 THR A CA 1
ATOM 1868 C C . THR A 1 251 ? -1.278 -0.478 17.109 1 97.81 251 THR A C 1
ATOM 1870 O O . THR A 1 251 ? -0.608 -1.321 16.516 1 97.81 251 THR A O 1
ATOM 1873 N N . GLN A 1 252 ? -2.299 -0.792 17.844 1 97.75 252 GLN A N 1
ATOM 1874 C CA . GLN A 1 252 ? -2.727 -2.182 17.953 1 97.75 252 GLN A CA 1
ATOM 1875 C C . GLN A 1 252 ? -3.184 -2.727 16.594 1 97.75 252 GLN A C 1
ATOM 1877 O O . GLN A 1 252 ? -2.916 -3.885 16.266 1 97.75 252 GLN A O 1
ATOM 1882 N N . ARG A 1 253 ? -3.887 -1.895 15.852 1 98.25 253 ARG A N 1
ATOM 1883 C CA . ARG A 1 253 ? -4.297 -2.299 14.508 1 98.25 253 ARG A CA 1
ATOM 1884 C C . ARG A 1 253 ? -3.088 -2.605 13.633 1 98.25 253 ARG A C 1
ATOM 1886 O O . ARG A 1 253 ? -3.086 -3.592 12.898 1 98.25 253 ARG A O 1
ATOM 1893 N N . LEU A 1 254 ? -2.035 -1.78 13.75 1 97.75 254 LEU A N 1
ATOM 1894 C CA . LEU A 1 254 ? -0.801 -2.012 13.008 1 97.75 254 LEU A CA 1
ATOM 1895 C C . LEU A 1 254 ? -0.185 -3.355 13.391 1 97.75 254 LEU A C 1
ATOM 1897 O O . LEU A 1 254 ? 0.206 -4.133 12.516 1 97.75 254 LEU A O 1
ATOM 1901 N N . ARG A 1 255 ? -0.12 -3.625 14.641 1 97.31 255 ARG A N 1
ATOM 1902 C CA . ARG A 1 255 ? 0.474 -4.863 15.133 1 97.31 255 ARG A CA 1
ATOM 1903 C C . ARG A 1 255 ? -0.295 -6.078 14.625 1 97.31 255 ARG A C 1
ATOM 1905 O O . ARG A 1 255 ? 0.304 -7.098 14.266 1 97.31 255 ARG A O 1
ATOM 1912 N N . GLN A 1 256 ? -1.559 -5.934 14.625 1 98.19 256 GLN A N 1
ATOM 1913 C CA . GLN A 1 256 ? -2.391 -7.039 14.164 1 98.19 256 GLN A CA 1
ATOM 1914 C C . GLN A 1 256 ? -2.168 -7.309 12.68 1 98.19 256 GLN A C 1
ATOM 1916 O O . GLN A 1 256 ? -2.02 -8.461 12.266 1 98.19 256 GLN A O 1
ATOM 1921 N N . VAL A 1 257 ? -2.127 -6.277 11.867 1 98.31 257 VAL A N 1
ATOM 1922 C CA . VAL A 1 257 ? -1.887 -6.441 10.438 1 98.31 257 VAL A CA 1
ATOM 1923 C C . VAL A 1 257 ? -0.491 -7.016 10.211 1 98.31 257 VAL A C 1
ATOM 1925 O O . VAL A 1 257 ? -0.302 -7.883 9.352 1 98.31 257 VAL A O 1
ATOM 1928 N N . GLN A 1 258 ? 0.455 -6.508 10.961 1 97.19 258 GLN A N 1
ATOM 1929 C CA . GLN A 1 258 ? 1.812 -7.035 10.859 1 97.19 258 GLN A CA 1
ATOM 1930 C C . GLN A 1 258 ? 1.845 -8.531 11.156 1 97.19 258 GLN A C 1
ATOM 1932 O O . GLN A 1 258 ? 2.475 -9.297 10.422 1 97.19 258 GLN A O 1
ATOM 1937 N N . GLN A 1 259 ? 1.16 -8.945 12.203 1 97.81 259 GLN A N 1
ATOM 1938 C CA . GLN A 1 259 ? 1.115 -10.359 12.562 1 97.81 259 GLN A CA 1
ATOM 1939 C C . GLN A 1 259 ? 0.449 -11.18 11.461 1 97.81 259 GLN A C 1
ATOM 1941 O O . GLN A 1 259 ? 0.936 -12.258 11.102 1 97.81 259 GLN A O 1
ATOM 1946 N N . TRP A 1 260 ? -0.666 -10.695 10.969 1 98.44 260 TRP A N 1
ATOM 1947 C CA . TRP A 1 260 ? -1.347 -11.383 9.883 1 98.44 260 TRP A CA 1
ATOM 1948 C C . TRP A 1 260 ? -0.431 -11.523 8.664 1 98.44 260 TRP A C 1
ATOM 1950 O O . TRP A 1 260 ? -0.375 -12.578 8.039 1 98.44 260 TRP A O 1
ATOM 1960 N N . PHE A 1 261 ? 0.292 -10.445 8.336 1 97.94 261 PHE A N 1
ATOM 1961 C CA . PHE A 1 261 ? 1.206 -10.461 7.203 1 97.94 261 PHE A CA 1
ATOM 1962 C C . PHE A 1 261 ? 2.277 -11.531 7.387 1 97.94 261 PHE A C 1
ATOM 1964 O O . PHE A 1 261 ? 2.543 -12.312 6.469 1 97.94 261 PHE A O 1
ATOM 1971 N N . LEU A 1 262 ? 2.854 -11.523 8.555 1 96 262 LEU A N 1
ATOM 1972 C CA . LEU A 1 262 ? 3.92 -12.477 8.844 1 96 262 LEU A CA 1
ATOM 1973 C C . LEU A 1 262 ? 3.395 -13.906 8.789 1 96 262 LEU A C 1
ATOM 1975 O O . LEU A 1 262 ? 4.059 -14.797 8.242 1 96 262 LEU A O 1
ATOM 1979 N N . ASP A 1 263 ? 2.207 -14.18 9.312 1 96.75 263 ASP A N 1
ATOM 1980 C CA . ASP A 1 263 ? 1.572 -15.492 9.242 1 96.75 263 ASP A CA 1
ATOM 1981 C C . ASP A 1 263 ? 1.369 -15.93 7.789 1 96.75 263 ASP A C 1
ATOM 1983 O O . ASP A 1 263 ? 1.684 -17.062 7.426 1 96.75 263 ASP A O 1
ATOM 1987 N N . GLU A 1 264 ? 0.867 -15.047 7.008 1 97.31 264 GLU A N 1
ATOM 1988 C CA . GLU A 1 264 ? 0.563 -15.336 5.609 1 97.31 264 GLU A CA 1
ATOM 1989 C C . GLU A 1 264 ? 1.841 -15.516 4.793 1 97.31 264 GLU A C 1
ATOM 1991 O O . GLU A 1 264 ? 1.922 -16.406 3.949 1 97.31 264 GLU A O 1
ATOM 1996 N N . ALA A 1 265 ? 2.852 -14.672 5.09 1 94.69 265 ALA A N 1
ATOM 1997 C CA . ALA A 1 265 ? 4.121 -14.727 4.371 1 94.69 265 ALA A CA 1
ATOM 1998 C C . ALA A 1 265 ? 4.922 -15.961 4.77 1 94.69 265 ALA A C 1
ATOM 2000 O O . ALA A 1 265 ? 5.852 -16.359 4.062 1 94.69 265 ALA A O 1
ATOM 2001 N N . SER A 1 266 ? 4.574 -16.531 5.906 1 94.44 266 SER A N 1
ATOM 2002 C CA . SER A 1 266 ? 5.32 -17.688 6.402 1 94.44 266 SER A CA 1
ATOM 2003 C C . SER A 1 266 ? 5.121 -18.906 5.5 1 94.44 266 SER A C 1
ATOM 2005 O O . SER A 1 266 ? 5.879 -19.875 5.582 1 94.44 266 SER A O 1
ATOM 2007 N N . PHE A 1 267 ? 4.109 -18.875 4.602 1 94.06 267 PHE A N 1
ATOM 2008 C CA . PHE A 1 267 ? 3.891 -19.969 3.65 1 94.06 267 PHE A CA 1
ATOM 2009 C C . PHE A 1 267 ? 4.961 -19.953 2.564 1 94.06 267 PHE A C 1
ATOM 2011 O O . PHE A 1 267 ? 5.145 -20.953 1.864 1 94.06 267 PHE A O 1
ATOM 2018 N N . ALA A 1 268 ? 5.648 -18.828 2.361 1 94.56 268 ALA A N 1
ATOM 2019 C CA . ALA A 1 268 ? 6.582 -18.672 1.247 1 94.56 268 ALA A CA 1
ATOM 2020 C C . ALA A 1 268 ? 7.703 -19.703 1.311 1 94.56 268 ALA A C 1
ATOM 2022 O O . ALA A 1 268 ? 8.219 -20 2.391 1 94.56 268 ALA A O 1
ATOM 2023 N N . VAL A 1 269 ? 8.047 -20.234 0.199 1 92.75 269 VAL A N 1
ATOM 2024 C CA . VAL A 1 269 ? 9.18 -21.156 0.146 1 92.75 269 VAL A CA 1
ATOM 2025 C C . VAL A 1 269 ? 10.484 -20.359 0.069 1 92.75 269 VAL A C 1
ATOM 2027 O O . VAL A 1 269 ? 10.484 -19.188 -0.317 1 92.75 269 VAL A O 1
ATOM 2030 N N . GLY A 1 270 ? 11.711 -21.109 0.298 1 79.12 270 GLY A N 1
ATOM 2031 C CA . GLY A 1 270 ? 13.039 -20.531 0.201 1 79.12 270 GLY A CA 1
ATOM 2032 C C . GLY A 1 270 ? 13.336 -19.531 1.292 1 79.12 270 GLY A C 1
ATOM 2033 O O . GLY A 1 270 ? 14.406 -18.906 1.304 1 79.12 270 GLY A O 1
ATOM 2034 N N . GLY A 1 271 ? 12.859 -19.484 2.506 1 59.59 271 GLY A N 1
ATOM 2035 C CA . GLY A 1 271 ? 13.062 -18.688 3.709 1 59.59 271 GLY A CA 1
ATOM 2036 C C . GLY A 1 271 ? 12.664 -17.234 3.545 1 59.59 271 GLY A C 1
ATOM 2037 O O . GLY A 1 271 ? 12.914 -16.625 2.502 1 59.59 271 GLY A O 1
ATOM 2038 N N . PHE A 1 272 ? 11.672 -16.922 3.922 1 49.41 272 PHE A N 1
ATOM 2039 C CA . PHE A 1 272 ? 11.344 -15.508 4.105 1 49.41 272 PHE A CA 1
ATOM 2040 C C . PHE A 1 272 ? 12.547 -14.742 4.652 1 49.41 272 PHE A C 1
ATOM 2042 O O . PHE A 1 272 ? 13.062 -15.078 5.719 1 49.41 272 PHE A O 1
ATOM 2049 N N . VAL A 1 273 ? 13.531 -14.43 3.814 1 39.72 273 VAL A N 1
ATOM 2050 C CA . VAL A 1 273 ? 14.57 -13.648 4.484 1 39.72 273 VAL A CA 1
ATOM 2051 C C . VAL A 1 273 ? 14.039 -12.25 4.801 1 39.72 273 VAL A C 1
ATOM 2053 O O . VAL A 1 273 ? 13.664 -11.508 3.896 1 39.72 273 VAL A O 1
ATOM 2056 N N . ALA A 1 274 ? 13.328 -12.109 5.766 1 39.5 274 ALA A N 1
ATOM 2057 C CA . ALA A 1 274 ? 13.312 -10.711 6.184 1 39.5 274 ALA A CA 1
ATOM 2058 C C . ALA A 1 274 ? 14.641 -10.031 5.871 1 39.5 274 ALA A C 1
ATOM 2060 O O . ALA A 1 274 ? 15.703 -10.633 6.023 1 39.5 274 ALA A O 1
ATOM 2061 N N . GLY A 1 275 ? 14.766 -9.258 4.879 1 34.69 275 GLY A N 1
ATOM 2062 C CA . GLY A 1 275 ? 15.867 -8.523 4.281 1 34.69 275 GLY A CA 1
ATOM 2063 C C . GLY A 1 275 ? 16.969 -8.18 5.277 1 34.69 275 GLY A C 1
ATOM 2064 O O . GLY A 1 275 ? 17.719 -7.223 5.074 1 34.69 275 GLY A O 1
ATOM 2065 N N . LYS A 1 276 ? 17.281 -8.625 6.461 1 35.97 276 LYS A N 1
ATOM 2066 C CA . LYS A 1 276 ? 18.609 -8.117 6.793 1 35.97 276 LYS A CA 1
ATOM 2067 C C . LYS A 1 276 ? 19.672 -8.672 5.848 1 35.97 276 LYS A C 1
ATOM 2069 O O . LYS A 1 276 ? 19.891 -9.883 5.789 1 35.97 276 LYS A O 1
ATOM 2074 N N . ASP A 1 277 ? 19.812 -8.164 4.703 1 26.66 277 ASP A N 1
ATOM 2075 C CA . ASP A 1 277 ? 21.078 -8.383 3.994 1 26.66 277 ASP A CA 1
ATOM 2076 C C . ASP A 1 277 ? 22.234 -8.555 4.973 1 26.66 277 ASP A C 1
ATOM 2078 O O . ASP A 1 277 ? 22.531 -7.66 5.766 1 26.66 277 ASP A O 1
ATOM 2082 N N . GLU A 1 278 ? 22.641 -9.633 5.465 1 24.12 278 GLU A N 1
ATOM 2083 C CA . GLU A 1 278 ? 24.047 -9.828 5.793 1 24.12 278 GLU A CA 1
ATOM 2084 C C . GLU A 1 278 ? 24.938 -9.508 4.598 1 24.12 278 GLU A C 1
ATOM 2086 O O . GLU A 1 278 ? 24.969 -10.25 3.615 1 24.12 278 GLU A O 1
ATOM 2091 N N . ALA A 1 279 ? 25.016 -8.289 4.191 1 20.98 279 ALA A N 1
ATOM 2092 C CA . ALA A 1 279 ? 26.328 -7.883 3.682 1 20.98 279 ALA A CA 1
ATOM 2093 C C . ALA A 1 279 ? 27.406 -8 4.762 1 20.98 279 ALA A C 1
ATOM 2095 O O . ALA A 1 279 ? 27.156 -7.656 5.922 1 20.98 279 ALA A O 1
ATOM 2096 N N . MET B 1 1 ? 9.938 -39.125 -1.264 1 51.81 1 MET B N 1
ATOM 2097 C CA . MET B 1 1 ? 10.023 -38.375 -2.512 1 51.81 1 MET B CA 1
ATOM 2098 C C . MET B 1 1 ? 10.453 -36.938 -2.25 1 51.81 1 MET B C 1
ATOM 2100 O O . MET B 1 1 ? 10.141 -36.344 -1.203 1 51.81 1 MET B O 1
ATOM 2104 N N . ALA B 1 2 ? 11.391 -36.438 -2.988 1 70.69 2 ALA B N 1
ATOM 2105 C CA . ALA B 1 2 ? 11.977 -35.125 -2.795 1 70.69 2 ALA B CA 1
ATOM 2106 C C . ALA B 1 2 ? 10.906 -34.031 -2.834 1 70.69 2 ALA B C 1
ATOM 2108 O O . ALA B 1 2 ? 9.938 -34.156 -3.588 1 70.69 2 ALA B O 1
ATOM 2109 N N . ASP B 1 3 ? 10.805 -33.219 -1.804 1 86.94 3 ASP B N 1
ATOM 2110 C CA . ASP B 1 3 ? 9.883 -32.094 -1.778 1 86.94 3 ASP B CA 1
ATOM 2111 C C . ASP B 1 3 ? 10.164 -31.141 -2.932 1 86.94 3 ASP B C 1
ATOM 2113 O O . ASP B 1 3 ? 11.023 -30.266 -2.824 1 86.94 3 ASP B O 1
ATOM 2117 N N . LEU B 1 4 ? 9.438 -31.297 -4.051 1 90.88 4 LEU B N 1
ATOM 2118 C CA . LEU B 1 4 ? 9.633 -30.484 -5.25 1 90.88 4 LEU B CA 1
ATOM 2119 C C . LEU B 1 4 ? 9.375 -29.016 -4.969 1 90.88 4 LEU B C 1
ATOM 2121 O O . LEU B 1 4 ? 9.859 -28.141 -5.695 1 90.88 4 LEU B O 1
ATOM 2125 N N . PHE B 1 5 ? 8.664 -28.781 -3.84 1 93.31 5 PHE B N 1
ATOM 2126 C CA . PHE B 1 5 ? 8.273 -27.406 -3.533 1 93.31 5 PHE B CA 1
ATOM 2127 C C . PHE B 1 5 ? 9.414 -26.672 -2.84 1 93.31 5 PHE B C 1
ATOM 2129 O O . PHE B 1 5 ? 9.359 -25.453 -2.688 1 93.31 5 PHE B O 1
ATOM 2136 N N . SER B 1 6 ? 10.453 -27.344 -2.469 1 91.56 6 SER B N 1
ATOM 2137 C CA . SER B 1 6 ? 11.625 -26.688 -1.892 1 91.56 6 SER B CA 1
ATOM 2138 C C . SER B 1 6 ? 12.414 -25.922 -2.949 1 91.56 6 SER B C 1
ATOM 2140 O O . SER B 1 6 ? 13.281 -25.109 -2.619 1 91.56 6 SER B O 1
ATOM 2142 N N . LEU B 1 7 ? 12.148 -26.188 -4.223 1 93.62 7 LEU B N 1
ATOM 2143 C CA . LEU B 1 7 ? 12.719 -25.547 -5.398 1 93.62 7 LEU B CA 1
ATOM 2144 C C . LEU B 1 7 ? 14.172 -25.938 -5.594 1 93.62 7 LEU B C 1
ATOM 2146 O O . LEU B 1 7 ? 14.922 -25.25 -6.297 1 93.62 7 LEU B O 1
ATOM 2150 N N . THR B 1 8 ? 14.57 -26.969 -4.844 1 88.75 8 THR B N 1
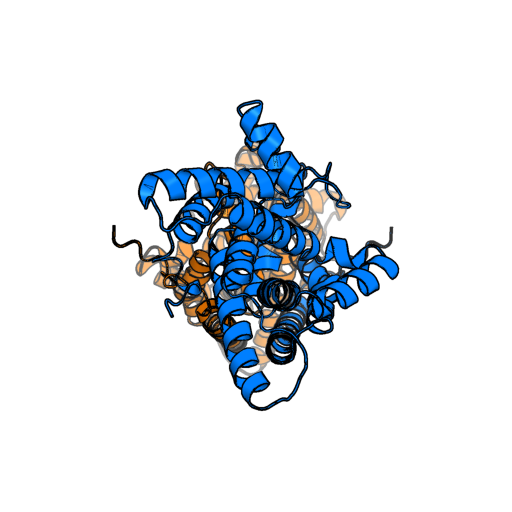ATOM 2151 C CA . THR B 1 8 ? 15.914 -27.516 -4.988 1 88.75 8 THR B CA 1
ATOM 2152 C C . THR B 1 8 ? 15.859 -29.016 -5.234 1 88.75 8 THR B C 1
ATOM 2154 O O . THR B 1 8 ? 14.875 -29.672 -4.891 1 88.75 8 THR B O 1
ATOM 2157 N N . GLY B 1 9 ? 16.844 -29.531 -5.914 1 87.44 9 GLY B N 1
ATOM 2158 C CA . GLY B 1 9 ? 16.969 -30.969 -6.094 1 87.44 9 GLY B CA 1
ATOM 2159 C C . GLY B 1 9 ? 16.5 -31.438 -7.453 1 87.44 9 GLY B C 1
ATOM 2160 O O . GLY B 1 9 ? 16.891 -32.531 -7.914 1 87.44 9 GLY B O 1
ATOM 2161 N N . ASP B 1 10 ? 15.562 -30.75 -8.07 1 90.81 10 ASP B N 1
ATOM 2162 C CA . ASP B 1 10 ? 15.109 -31.031 -9.43 1 90.81 10 ASP B CA 1
ATOM 2163 C C . ASP B 1 10 ? 15.656 -30 -10.414 1 90.81 10 ASP B C 1
ATOM 2165 O O . ASP B 1 10 ? 15.312 -28.812 -10.344 1 90.81 10 ASP B O 1
ATOM 2169 N N . PRO B 1 11 ? 16.469 -30.469 -11.367 1 92.19 11 PRO B N 1
ATOM 2170 C CA . PRO B 1 11 ? 17.172 -29.531 -12.242 1 92.19 11 PRO B CA 1
ATOM 2171 C C . PRO B 1 11 ? 16.219 -28.641 -13.023 1 92.19 11 PRO B C 1
ATOM 2173 O O . PRO B 1 11 ? 16.531 -27.469 -13.289 1 92.19 11 PRO B O 1
ATOM 2176 N N . LEU B 1 12 ? 15.102 -29.172 -13.445 1 93.94 12 LEU B N 1
ATOM 2177 C CA . LEU B 1 12 ? 14.156 -28.359 -14.195 1 93.94 12 LEU B CA 1
ATOM 2178 C C . LEU B 1 12 ? 13.531 -27.297 -13.297 1 93.94 12 LEU B C 1
ATOM 2180 O O . LEU B 1 12 ? 13.438 -26.125 -13.68 1 93.94 12 LEU B O 1
ATOM 2184 N N . ILE B 1 13 ? 13.133 -27.641 -12.117 1 95.06 13 ILE B N 1
ATOM 2185 C CA . ILE B 1 13 ? 12.539 -26.703 -11.172 1 95.06 13 ILE B CA 1
ATOM 2186 C C . ILE B 1 13 ? 13.562 -25.641 -10.789 1 95.06 13 ILE B C 1
ATOM 2188 O O . ILE B 1 13 ? 13.234 -24.453 -10.695 1 95.06 13 ILE B O 1
ATOM 2192 N N . GLU B 1 14 ? 14.789 -26.016 -10.617 1 94.62 14 GLU B N 1
ATOM 2193 C CA . GLU B 1 14 ? 15.852 -25.062 -10.305 1 94.62 14 GLU B CA 1
ATOM 2194 C C . GLU B 1 14 ? 16.047 -24.062 -11.445 1 94.62 14 GLU B C 1
ATOM 2196 O O . GLU B 1 14 ? 16.188 -22.859 -11.211 1 94.62 14 GLU B O 1
ATOM 2201 N N . ALA B 1 15 ? 16.062 -24.578 -12.656 1 94.94 15 ALA B N 1
ATOM 2202 C CA . ALA B 1 15 ? 16.234 -23.719 -13.82 1 94.94 15 ALA B CA 1
ATOM 2203 C C . ALA B 1 15 ? 15.078 -22.734 -13.961 1 94.94 15 ALA B C 1
ATOM 2205 O O . ALA B 1 15 ? 15.281 -21.547 -14.234 1 94.94 15 ALA B O 1
ATOM 2206 N N . VAL B 1 16 ? 13.875 -23.281 -13.773 1 96.44 16 VAL B N 1
ATOM 2207 C CA . VAL B 1 16 ? 12.688 -22.438 -13.883 1 96.44 16 VAL B CA 1
ATOM 2208 C C . VAL B 1 16 ? 12.695 -21.391 -12.773 1 96.44 16 VAL B C 1
ATOM 2210 O O . VAL B 1 16 ? 12.375 -20.234 -13.008 1 96.44 16 VAL B O 1
ATOM 2213 N N . THR B 1 17 ? 13.055 -21.797 -11.57 1 96.19 17 THR B N 1
ATOM 2214 C CA . THR B 1 17 ? 13.133 -20.875 -10.453 1 96.19 17 THR B CA 1
ATOM 2215 C C . THR B 1 17 ? 14.07 -19.703 -10.773 1 96.19 17 THR B C 1
ATOM 2217 O O . THR B 1 17 ? 13.719 -18.547 -10.57 1 96.19 17 THR B O 1
ATOM 2220 N N . ALA B 1 18 ? 15.203 -20.016 -11.32 1 94.94 18 ALA B N 1
ATOM 2221 C CA . ALA B 1 18 ? 16.188 -19 -11.672 1 94.94 18 ALA B CA 1
ATOM 2222 C C . ALA B 1 18 ? 15.656 -18.062 -12.758 1 94.94 18 ALA B C 1
ATOM 2224 O O . ALA B 1 18 ? 15.812 -16.844 -12.672 1 94.94 18 ALA B O 1
ATOM 2225 N N . ALA B 1 19 ? 15.039 -18.625 -13.734 1 93.81 19 ALA B N 1
ATOM 2226 C CA . ALA B 1 19 ? 14.508 -17.844 -14.844 1 93.81 19 ALA B CA 1
ATOM 2227 C C . ALA B 1 19 ? 13.406 -16.906 -14.375 1 93.81 19 ALA B C 1
ATOM 2229 O O . ALA B 1 19 ? 13.352 -15.742 -14.797 1 93.81 19 ALA B O 1
ATOM 2230 N N . VAL B 1 20 ? 12.508 -17.422 -13.516 1 94.44 20 VAL B N 1
ATOM 2231 C CA . VAL B 1 20 ? 11.383 -16.641 -13.031 1 94.44 20 VAL B CA 1
ATOM 2232 C C . VAL B 1 20 ? 11.891 -15.523 -12.117 1 94.44 20 VAL B C 1
ATOM 2234 O O . VAL B 1 20 ? 11.367 -14.406 -12.141 1 94.44 20 VAL B O 1
ATOM 2237 N N . ARG B 1 21 ? 12.914 -15.789 -11.328 1 92.5 21 ARG B N 1
ATOM 2238 C CA . ARG B 1 21 ? 13.516 -14.766 -10.484 1 92.5 21 ARG B CA 1
ATOM 2239 C C . ARG B 1 21 ? 14.016 -13.586 -11.312 1 92.5 21 ARG B C 1
ATOM 2241 O O . ARG B 1 21 ? 13.781 -12.43 -10.961 1 92.5 21 ARG B O 1
ATOM 2248 N N . VAL B 1 22 ? 14.641 -13.875 -12.398 1 88.62 22 VAL B N 1
ATOM 2249 C CA . VAL B 1 22 ? 15.156 -12.844 -13.289 1 88.62 22 VAL B CA 1
ATOM 2250 C C . VAL B 1 22 ? 13.992 -12.078 -13.922 1 88.62 22 VAL B C 1
ATOM 2252 O O . VAL B 1 22 ? 14.016 -10.852 -13.992 1 88.62 22 VAL B O 1
ATOM 2255 N N . HIS B 1 23 ? 12.977 -12.812 -14.305 1 86.62 23 HIS B N 1
ATOM 2256 C CA . HIS B 1 23 ? 11.805 -12.211 -14.938 1 86.62 23 HIS B CA 1
ATOM 2257 C C . HIS B 1 23 ? 11.094 -11.258 -13.984 1 86.62 23 HIS B C 1
ATOM 2259 O O . HIS B 1 23 ? 10.703 -10.156 -14.383 1 86.62 23 HIS B O 1
ATOM 2265 N N . MET B 1 24 ? 10.961 -11.641 -12.727 1 86.44 24 MET B N 1
ATOM 2266 C CA . MET B 1 24 ? 10.156 -10.914 -11.75 1 86.44 24 MET B CA 1
ATOM 2267 C C . MET B 1 24 ? 10.922 -9.711 -11.211 1 86.44 24 MET B C 1
ATOM 2269 O O . MET B 1 24 ? 10.328 -8.82 -10.594 1 86.44 24 MET B O 1
ATOM 2273 N N . ALA B 1 25 ? 12.227 -9.633 -11.43 1 80.19 25 ALA B N 1
ATOM 2274 C CA . ALA B 1 25 ? 13.07 -8.562 -10.898 1 80.19 25 ALA B CA 1
ATOM 2275 C C . ALA B 1 25 ? 12.703 -7.215 -11.508 1 80.19 25 ALA B C 1
ATOM 2277 O O . ALA B 1 25 ? 13.062 -6.164 -10.977 1 80.19 25 ALA B O 1
ATOM 2278 N N . GLN B 1 26 ? 11.938 -7.238 -12.523 1 74.94 26 GLN B N 1
ATOM 2279 C CA . GLN B 1 26 ? 11.57 -6 -13.203 1 74.94 26 GLN B CA 1
ATOM 2280 C C . GLN B 1 26 ? 10.242 -5.461 -12.68 1 74.94 26 GLN B C 1
ATOM 2282 O O . GLN B 1 26 ? 9.828 -4.355 -13.047 1 74.94 26 GLN B O 1
ATOM 2287 N N . TYR B 1 27 ? 9.625 -6.184 -11.812 1 73.81 27 TYR B N 1
ATOM 2288 C CA . TYR B 1 27 ? 8.297 -5.809 -11.344 1 73.81 27 TYR B CA 1
ATOM 2289 C C . TYR B 1 27 ? 8.367 -5.215 -9.938 1 73.81 27 TYR B C 1
ATOM 2291 O O . TYR B 1 27 ? 9.391 -5.34 -9.258 1 73.81 27 TYR B O 1
ATOM 2299 N N . ASP B 1 28 ? 7.324 -4.555 -9.523 1 69.12 28 ASP B N 1
ATOM 2300 C CA . ASP B 1 28 ? 7.273 -3.926 -8.203 1 69.12 28 ASP B CA 1
ATOM 2301 C C . ASP B 1 28 ? 6.934 -4.945 -7.121 1 69.12 28 ASP B C 1
ATOM 2303 O O . ASP B 1 28 ? 6.695 -6.117 -7.414 1 69.12 28 ASP B O 1
ATOM 2307 N N . GLY B 1 29 ? 6.961 -4.527 -5.938 1 68.38 29 GLY B N 1
ATOM 2308 C CA . GLY B 1 29 ? 6.82 -5.387 -4.773 1 68.38 29 GLY B CA 1
ATOM 2309 C C . GLY B 1 29 ? 5.508 -6.148 -4.75 1 68.38 29 GLY B C 1
ATOM 2310 O O . GLY B 1 29 ? 5.383 -7.16 -4.055 1 68.38 29 GLY B O 1
ATOM 2311 N N . SER B 1 30 ? 4.473 -5.648 -5.508 1 72.62 30 SER B N 1
ATOM 2312 C CA . SER B 1 30 ? 3.188 -6.344 -5.512 1 72.62 30 SER B CA 1
ATOM 2313 C C . SER B 1 30 ? 3.242 -7.609 -6.359 1 72.62 30 SER B C 1
ATOM 2315 O O . SER B 1 30 ? 2.385 -8.484 -6.234 1 72.62 30 SER B O 1
ATOM 2317 N N . HIS B 1 31 ? 4.215 -7.73 -7.223 1 75.94 31 HIS B N 1
ATOM 2318 C CA . HIS B 1 31 ? 4.312 -8.883 -8.109 1 75.94 31 HIS B CA 1
ATOM 2319 C C . HIS B 1 31 ? 5.766 -9.312 -8.297 1 75.94 31 HIS B C 1
ATOM 2321 O O . HIS B 1 31 ? 6.152 -9.742 -9.383 1 75.94 31 HIS B O 1
ATOM 2327 N N . ASP B 1 32 ? 6.484 -9.18 -7.246 1 84 32 ASP B N 1
ATOM 2328 C CA . ASP B 1 32 ? 7.887 -9.578 -7.32 1 84 32 ASP B CA 1
ATOM 2329 C C . ASP B 1 32 ? 8.055 -11.062 -6.996 1 84 32 ASP B C 1
ATOM 2331 O O . ASP B 1 32 ? 7.066 -11.805 -6.941 1 84 32 ASP B O 1
ATOM 2335 N N . PHE B 1 33 ? 9.281 -11.523 -6.957 1 92.38 33 PHE B N 1
ATOM 2336 C CA . PHE B 1 33 ? 9.555 -12.945 -6.773 1 92.38 33 PHE B CA 1
ATOM 2337 C C . PHE B 1 33 ? 9.039 -13.422 -5.418 1 92.38 33 PHE B C 1
ATOM 2339 O O . PHE B 1 33 ? 8.703 -14.594 -5.258 1 92.38 33 PHE B O 1
ATOM 2346 N N . ASN B 1 34 ? 8.891 -12.5 -4.441 1 93 34 ASN B N 1
ATOM 2347 C CA . ASN B 1 34 ? 8.289 -12.883 -3.168 1 93 34 ASN B CA 1
ATOM 2348 C C . ASN B 1 34 ? 6.848 -13.344 -3.342 1 93 34 ASN B C 1
ATOM 2350 O O . ASN B 1 34 ? 6.383 -14.234 -2.625 1 93 34 ASN B O 1
ATOM 2354 N N . HIS B 1 35 ? 6.148 -12.734 -4.246 1 94.69 35 HIS B N 1
ATOM 2355 C CA . HIS B 1 35 ? 4.809 -13.203 -4.582 1 94.69 35 HIS B CA 1
ATOM 2356 C C . HIS B 1 35 ? 4.832 -14.648 -5.062 1 94.69 35 HIS B C 1
ATOM 2358 O O . HIS B 1 35 ? 4.035 -15.477 -4.605 1 94.69 35 HIS B O 1
ATOM 2364 N N . ILE B 1 36 ? 5.82 -14.984 -5.895 1 96.25 36 ILE B N 1
ATOM 2365 C CA . ILE B 1 36 ? 5.938 -16.328 -6.449 1 96.25 36 ILE B CA 1
ATOM 2366 C C . ILE B 1 36 ? 6.254 -17.312 -5.332 1 96.25 36 ILE B C 1
ATOM 2368 O O . ILE B 1 36 ? 5.668 -18.406 -5.27 1 96.25 36 ILE B O 1
ATOM 2372 N N . ARG B 1 37 ? 7.113 -16.922 -4.449 1 96.19 37 ARG B N 1
ATOM 2373 C CA . ARG B 1 37 ? 7.477 -17.781 -3.334 1 96.19 37 ARG B CA 1
ATOM 2374 C C . ARG B 1 37 ? 6.258 -18.094 -2.471 1 96.19 37 ARG B C 1
ATOM 2376 O O . ARG B 1 37 ? 6.094 -19.234 -2.008 1 96.19 37 ARG B O 1
ATOM 2383 N N . ARG B 1 38 ? 5.465 -17.062 -2.24 1 97.12 38 ARG B N 1
ATOM 2384 C CA . ARG B 1 38 ? 4.262 -17.266 -1.443 1 97.12 38 ARG B CA 1
ATOM 2385 C C . ARG B 1 38 ? 3.268 -18.172 -2.178 1 97.12 38 ARG B C 1
ATOM 2387 O O . ARG B 1 38 ? 2.672 -19.062 -1.579 1 97.12 38 ARG B O 1
ATOM 2394 N N . VAL B 1 39 ? 3.117 -18 -3.488 1 98.06 39 VAL B N 1
ATOM 2395 C CA . VAL B 1 39 ? 2.186 -18.812 -4.266 1 98.06 39 VAL B CA 1
ATOM 2396 C C . VAL B 1 39 ? 2.652 -20.266 -4.281 1 98.06 39 VAL B C 1
ATOM 2398 O O . VAL B 1 39 ? 1.85 -21.188 -4.098 1 98.06 39 VAL B O 1
ATOM 2401 N N . VAL B 1 40 ? 3.965 -20.5 -4.449 1 98.06 40 VAL B N 1
ATOM 2402 C CA . VAL B 1 40 ? 4.496 -21.859 -4.414 1 98.06 40 VAL B CA 1
ATOM 2403 C C . VAL B 1 40 ? 4.25 -22.484 -3.037 1 98.06 40 VAL B C 1
ATOM 2405 O O . VAL B 1 40 ? 3.812 -23.625 -2.932 1 98.06 40 VAL B O 1
ATOM 2408 N N . GLY B 1 41 ? 4.516 -21.703 -2.018 1 97.81 41 GLY B N 1
ATOM 2409 C CA . GLY B 1 41 ? 4.316 -22.188 -0.665 1 97.81 41 GLY B CA 1
ATOM 2410 C C . GLY B 1 41 ? 2.869 -22.531 -0.358 1 97.81 41 GLY B C 1
ATOM 2411 O O . GLY B 1 41 ? 2.584 -23.547 0.288 1 97.81 41 GLY B O 1
ATOM 2412 N N . LEU B 1 42 ? 1.958 -21.703 -0.778 1 98.12 42 LEU B N 1
ATOM 2413 C CA . LEU B 1 42 ? 0.535 -21.953 -0.583 1 98.12 42 LEU B CA 1
ATOM 2414 C C . LEU B 1 42 ? 0.084 -23.172 -1.387 1 98.12 42 LEU B C 1
ATOM 2416 O O . LEU B 1 42 ? -0.729 -23.969 -0.912 1 98.12 42 LEU B O 1
ATOM 2420 N N . THR B 1 43 ? 0.58 -23.281 -2.629 1 97.88 43 THR B N 1
ATOM 2421 C CA . THR B 1 43 ? 0.293 -24.469 -3.436 1 97.88 43 THR B CA 1
ATOM 2422 C C . THR B 1 43 ? 0.744 -25.734 -2.715 1 97.88 43 THR B C 1
ATOM 2424 O O . THR B 1 43 ? 0.008 -26.719 -2.666 1 97.88 43 THR B O 1
ATOM 2427 N N . ARG B 1 44 ? 1.935 -25.703 -2.139 1 96.62 44 ARG B N 1
ATOM 2428 C CA . ARG B 1 44 ? 2.469 -26.812 -1.351 1 96.62 44 ARG B CA 1
ATOM 2429 C C . ARG B 1 44 ? 1.523 -27.172 -0.212 1 96.62 44 ARG B C 1
ATOM 2431 O O . ARG B 1 44 ? 1.196 -28.359 -0.024 1 96.62 44 ARG B O 1
ATOM 2438 N N . HIS B 1 45 ? 1.128 -26.156 0.489 1 96.38 45 HIS B N 1
ATOM 2439 C CA . HIS B 1 45 ? 0.253 -26.375 1.636 1 96.38 45 HIS B CA 1
ATOM 2440 C C . HIS B 1 45 ? -1.065 -27.016 1.21 1 96.38 45 HIS B C 1
ATOM 2442 O O . HIS B 1 45 ? -1.52 -27.984 1.824 1 96.38 45 HIS B O 1
ATOM 2448 N N . ILE B 1 46 ? -1.668 -26.484 0.15 1 96.31 46 ILE B N 1
ATOM 2449 C CA . ILE B 1 46 ? -2.938 -27.016 -0.342 1 96.31 46 ILE B CA 1
ATOM 2450 C C . ILE B 1 46 ? -2.75 -28.453 -0.827 1 96.31 46 ILE B C 1
ATOM 2452 O O . ILE B 1 46 ? -3.572 -29.312 -0.537 1 96.31 46 ILE B O 1
ATOM 2456 N N . TRP B 1 47 ? -1.674 -28.719 -1.55 1 94.06 47 TRP B N 1
ATOM 2457 C CA . TRP B 1 47 ? -1.374 -30.047 -2.041 1 94.06 47 TRP B CA 1
ATOM 2458 C C . TRP B 1 47 ? -1.249 -31.047 -0.884 1 94.06 47 TRP B C 1
ATOM 2460 O O . TRP B 1 47 ? -1.859 -32.125 -0.907 1 94.06 47 TRP B O 1
ATOM 2470 N N . HIS B 1 48 ? -0.509 -30.672 0.161 1 91.94 48 HIS B N 1
ATOM 2471 C CA . HIS B 1 48 ? -0.285 -31.547 1.308 1 91.94 48 HIS B CA 1
ATOM 2472 C C . HIS B 1 48 ? -1.585 -31.828 2.057 1 91.94 48 HIS B C 1
ATOM 2474 O O . HIS B 1 48 ? -1.839 -32.938 2.482 1 91.94 48 HIS B O 1
ATOM 2480 N N . THR B 1 49 ? -2.361 -30.797 2.205 1 91 49 THR B N 1
ATOM 2481 C CA . THR B 1 49 ? -3.604 -30.922 2.959 1 91 49 THR B CA 1
ATOM 2482 C C . THR B 1 49 ? -4.617 -31.766 2.191 1 91 49 THR B C 1
ATOM 2484 O O . THR B 1 49 ? -5.379 -32.531 2.789 1 91 49 THR B O 1
ATOM 2487 N N . THR B 1 50 ? -4.652 -31.625 0.83 1 83.81 50 THR B N 1
ATOM 2488 C CA . THR B 1 50 ? -5.586 -32.375 -0.009 1 83.81 50 THR B CA 1
ATOM 2489 C C . THR B 1 50 ? -5.184 -33.844 -0.087 1 83.81 50 THR B C 1
ATOM 2491 O O . THR B 1 50 ? -6.043 -34.719 -0.109 1 83.81 50 THR B O 1
ATOM 2494 N N . ARG B 1 51 ? -3.898 -34.125 -0.186 1 77.19 51 ARG B N 1
ATOM 2495 C CA . ARG B 1 51 ? -3.414 -35.5 -0.211 1 77.19 51 ARG B CA 1
ATOM 2496 C C . ARG B 1 51 ? -3.738 -36.219 1.095 1 77.19 51 ARG B C 1
ATOM 2498 O O . ARG B 1 51 ? -4.07 -37.406 1.091 1 77.19 51 ARG B O 1
ATOM 2505 N N . GLY B 1 52 ? -3.49 -35.406 2.047 1 59.09 52 GLY B N 1
ATOM 2506 C CA . GLY B 1 52 ? -3.803 -36.031 3.334 1 59.09 52 GLY B CA 1
ATOM 2507 C C . GLY B 1 52 ? -5.273 -36.344 3.5 1 59.09 52 GLY B C 1
ATOM 2508 O O . GLY B 1 52 ? -5.629 -37.344 4.137 1 59.09 52 GLY B O 1
ATOM 2509 N N . ALA B 1 53 ? -6.117 -35.5 2.908 1 56.06 53 ALA B N 1
ATOM 2510 C CA . ALA B 1 53 ? -7.559 -35.75 3.004 1 56.06 53 ALA B CA 1
ATOM 2511 C C . ALA B 1 53 ? -7.996 -36.875 2.088 1 56.06 53 ALA B C 1
ATOM 2513 O O . ALA B 1 53 ? -8.961 -37.594 2.385 1 56.06 53 ALA B O 1
ATOM 2514 N N . ASP B 1 54 ? -7.504 -36.906 0.789 1 55.31 54 ASP B N 1
ATOM 2515 C CA . ASP B 1 54 ? -7.871 -37.938 -0.185 1 55.31 54 ASP B CA 1
ATOM 2516 C C . ASP B 1 54 ? -7.598 -39.312 0.36 1 55.31 54 ASP B C 1
ATOM 2518 O O . ASP B 1 54 ? -8.25 -40.281 -0.04 1 55.31 54 ASP B O 1
ATOM 2522 N N . VAL B 1 55 ? -6.52 -39.438 1.233 1 47.59 55 VAL B N 1
ATOM 2523 C CA . VAL B 1 55 ? -6.305 -40.75 1.772 1 47.59 55 VAL B CA 1
ATOM 2524 C C . VAL B 1 55 ? -7.598 -41.281 2.408 1 47.59 55 VAL B C 1
ATOM 2526 O O . VAL B 1 55 ? -7.898 -42.469 2.338 1 47.59 55 VAL B O 1
ATOM 2529 N N . SER B 1 56 ? -8.289 -40.344 2.979 1 43.56 56 SER B N 1
ATOM 2530 C CA . SER B 1 56 ? -9.5 -40.875 3.598 1 43.56 56 SER B CA 1
ATOM 2531 C C . SER B 1 56 ? -10.664 -40.875 2.619 1 43.56 56 SER B C 1
ATOM 2533 O O . SER B 1 56 ? -11.695 -41.5 2.877 1 43.56 56 SER B O 1
ATOM 2535 N N . SER B 1 57 ? -10.758 -39.781 1.763 1 46 57 SER B N 1
ATOM 2536 C CA . SER B 1 57 ? -11.961 -39.688 0.94 1 46 57 SER B CA 1
ATOM 2537 C C . SER B 1 57 ? -11.758 -40.344 -0.418 1 46 57 SER B C 1
ATOM 2539 O O . SER B 1 57 ? -10.633 -40.375 -0.933 1 46 57 SER B O 1
ATOM 2541 N N . SER B 1 58 ? -12.492 -41.375 -0.755 1 44.97 58 SER B N 1
ATOM 2542 C CA . SER B 1 58 ? -12.688 -42.062 -2.025 1 44.97 58 SER B CA 1
ATOM 2543 C C . SER B 1 58 ? -12.844 -41.062 -3.174 1 44.97 58 SER B C 1
ATOM 2545 O O . SER B 1 58 ? -13.578 -41.344 -4.133 1 44.97 58 SER B O 1
ATOM 2547 N N . SER B 1 59 ? -12.523 -39.812 -2.994 1 50.62 59 SER B N 1
ATOM 2548 C CA . SER B 1 59 ? -12.844 -38.906 -4.094 1 50.62 59 SER B CA 1
ATOM 2549 C C . SER B 1 59 ? -12.016 -39.219 -5.332 1 50.62 59 SER B C 1
ATOM 2551 O O . SER B 1 59 ? -10.789 -39.344 -5.25 1 50.62 59 SER B O 1
ATOM 2553 N N . PRO B 1 60 ? -12.609 -39.562 -6.426 1 52.31 60 PRO B N 1
ATOM 2554 C CA . PRO B 1 60 ? -12.109 -40 -7.727 1 52.31 60 PRO B CA 1
ATOM 2555 C C . PRO B 1 60 ? -11.156 -39 -8.367 1 52.31 60 PRO B C 1
ATOM 2557 O O . PRO B 1 60 ? -10.719 -39.188 -9.508 1 52.31 60 PRO B O 1
ATOM 2560 N N . GLN B 1 61 ? -10.891 -37.906 -7.688 1 56.44 61 GLN B N 1
ATOM 2561 C CA . GLN B 1 61 ? -10.055 -37 -8.469 1 56.44 61 GLN B CA 1
ATOM 2562 C C . GLN B 1 61 ? -8.602 -37.469 -8.492 1 56.44 61 GLN B C 1
ATOM 2564 O O . GLN B 1 61 ? -8.086 -37.938 -7.48 1 56.44 61 GLN B O 1
ATOM 2569 N N . PRO B 1 62 ? -8.117 -37.594 -9.734 1 61.91 62 PRO B N 1
ATOM 2570 C CA . PRO B 1 62 ? -6.711 -38 -9.836 1 61.91 62 PRO B CA 1
ATOM 2571 C C . PRO B 1 62 ? -5.793 -37.125 -8.977 1 61.91 62 PRO B C 1
ATOM 2573 O O . PRO B 1 62 ? -6.062 -35.938 -8.789 1 61.91 62 PRO B O 1
ATOM 2576 N N . PRO B 1 63 ? -4.918 -37.844 -8.43 1 81.31 63 PRO B N 1
ATOM 2577 C CA . PRO B 1 63 ? -3.973 -37.094 -7.602 1 81.31 63 PRO B CA 1
ATOM 2578 C C . PRO B 1 63 ? -3.207 -36.031 -8.391 1 81.31 63 PRO B C 1
ATOM 2580 O O . PRO B 1 63 ? -2.871 -36.25 -9.562 1 81.31 63 PRO B O 1
ATOM 2583 N N . ALA B 1 64 ? -3.121 -34.844 -7.941 1 90.25 64 ALA B N 1
ATOM 2584 C CA . ALA B 1 64 ? -2.395 -33.75 -8.586 1 90.25 64 ALA B CA 1
ATOM 2585 C C . ALA B 1 64 ? -0.907 -34.094 -8.703 1 90.25 64 ALA B C 1
ATOM 2587 O O . ALA B 1 64 ? -0.308 -34.625 -7.766 1 90.25 64 ALA B O 1
ATOM 2588 N N . ASP B 1 65 ? -0.365 -33.938 -9.875 1 93.19 65 ASP B N 1
ATOM 2589 C CA . ASP B 1 65 ? 1.072 -34.031 -10.102 1 93.19 65 ASP B CA 1
ATOM 2590 C C . ASP B 1 65 ? 1.821 -32.875 -9.484 1 93.19 65 ASP B C 1
ATOM 2592 O O . ASP B 1 65 ? 1.705 -31.734 -9.953 1 93.19 65 ASP B O 1
ATOM 2596 N N . PRO B 1 66 ? 2.578 -33.156 -8.43 1 94.25 66 PRO B N 1
ATOM 2597 C CA . PRO B 1 66 ? 3.238 -32.031 -7.75 1 94.25 66 PRO B CA 1
ATOM 2598 C C . PRO B 1 66 ? 4.223 -31.297 -8.656 1 94.25 66 PRO B C 1
ATOM 2600 O O . PRO B 1 66 ? 4.453 -30.094 -8.469 1 94.25 66 PRO B O 1
ATOM 2603 N N . ARG B 1 67 ? 4.785 -32 -9.648 1 94.88 67 ARG B N 1
ATOM 2604 C CA . ARG B 1 67 ? 5.723 -31.344 -10.555 1 94.88 67 ARG B CA 1
ATOM 2605 C C . ARG B 1 67 ? 5.012 -30.312 -11.422 1 94.88 67 ARG B C 1
ATOM 2607 O O . ARG B 1 67 ? 5.512 -29.203 -11.609 1 94.88 67 ARG B O 1
ATOM 2614 N N . VAL B 1 68 ? 3.828 -30.641 -11.898 1 96.81 68 VAL B N 1
ATOM 2615 C CA . VAL B 1 68 ? 3.023 -29.703 -12.672 1 96.81 68 VAL B CA 1
ATOM 2616 C C . VAL B 1 68 ? 2.623 -28.516 -11.789 1 96.81 68 VAL B C 1
ATOM 2618 O O . VAL B 1 68 ? 2.715 -27.359 -12.219 1 96.81 68 VAL B O 1
ATOM 2621 N N . ALA B 1 69 ? 2.264 -28.797 -10.555 1 97.25 69 ALA B N 1
ATOM 2622 C CA . ALA B 1 69 ? 1.791 -27.766 -9.633 1 97.25 69 ALA B CA 1
ATOM 2623 C C . ALA B 1 69 ? 2.896 -26.766 -9.328 1 97.25 69 ALA B C 1
ATOM 2625 O O . ALA B 1 69 ? 2.678 -25.547 -9.398 1 97.25 69 ALA B O 1
ATOM 2626 N N . VAL B 1 70 ? 4.09 -27.25 -9.031 1 97.56 70 VAL B N 1
ATOM 2627 C CA . VAL B 1 70 ? 5.191 -26.375 -8.656 1 97.56 70 VAL B CA 1
ATOM 2628 C C . VAL B 1 70 ? 5.621 -25.547 -9.867 1 97.56 70 VAL B C 1
ATOM 2630 O O . VAL B 1 70 ? 5.836 -24.328 -9.75 1 97.56 70 VAL B O 1
ATOM 2633 N N . LEU B 1 71 ? 5.738 -26.172 -11.031 1 97.81 71 LEU B N 1
ATOM 2634 C CA . LEU B 1 71 ? 6.176 -25.469 -12.234 1 97.81 71 LEU B CA 1
ATOM 2635 C C . LEU B 1 71 ? 5.152 -24.422 -12.641 1 97.81 71 LEU B C 1
ATOM 2637 O O . LEU B 1 71 ? 5.52 -23.297 -13.016 1 97.81 71 LEU B O 1
ATOM 2641 N N . ALA B 1 72 ? 3.867 -24.734 -12.555 1 98.44 72 ALA B N 1
ATOM 2642 C CA . ALA B 1 72 ? 2.816 -23.781 -12.891 1 98.44 72 ALA B CA 1
ATOM 2643 C C . ALA B 1 72 ? 2.789 -22.625 -11.906 1 98.44 72 ALA B C 1
ATOM 2645 O O . ALA B 1 72 ? 2.578 -21.469 -12.289 1 98.44 72 ALA B O 1
ATOM 2646 N N . ALA B 1 73 ? 2.996 -22.922 -10.609 1 98.38 73 ALA B N 1
ATOM 2647 C CA . ALA B 1 73 ? 3.053 -21.859 -9.602 1 98.38 73 ALA B CA 1
ATOM 2648 C C . ALA B 1 73 ? 4.211 -20.906 -9.875 1 98.38 73 ALA B C 1
ATOM 2650 O O . ALA B 1 73 ? 4.07 -19.688 -9.711 1 98.38 73 ALA B O 1
ATOM 2651 N N . LEU B 1 74 ? 5.32 -21.453 -10.305 1 97.75 74 LEU B N 1
ATOM 2652 C CA . LEU B 1 74 ? 6.496 -20.656 -10.625 1 97.75 74 LEU B CA 1
ATOM 2653 C C . LEU B 1 74 ? 6.258 -19.797 -11.867 1 97.75 74 LEU B C 1
ATOM 2655 O O . LEU B 1 74 ? 6.633 -18.625 -11.906 1 97.75 74 LEU B O 1
ATOM 2659 N N . LEU B 1 75 ? 5.512 -20.312 -12.844 1 97.12 75 LEU B N 1
ATOM 2660 C CA . LEU B 1 75 ? 5.504 -19.719 -14.188 1 97.12 75 LEU B CA 1
ATOM 2661 C C . LEU B 1 75 ? 4.223 -18.938 -14.43 1 97.12 75 LEU B C 1
ATOM 2663 O O . LEU B 1 75 ? 4.098 -18.25 -15.445 1 97.12 75 LEU B O 1
ATOM 2667 N N . HIS B 1 76 ? 3.256 -18.938 -13.531 1 96.31 76 HIS B N 1
ATOM 2668 C CA . HIS B 1 76 ? 1.892 -18.516 -13.82 1 96.31 76 HIS B CA 1
ATOM 2669 C C . HIS B 1 76 ? 1.843 -17.047 -14.203 1 96.31 76 HIS B C 1
ATOM 2671 O O . HIS B 1 76 ? 0.953 -16.625 -14.945 1 96.31 76 HIS B O 1
ATOM 2677 N N . ASP B 1 77 ? 2.838 -16.25 -13.781 1 92.12 77 ASP B N 1
ATOM 2678 C CA . ASP B 1 77 ? 2.785 -14.82 -14.039 1 92.12 77 ASP B CA 1
ATOM 2679 C C . ASP B 1 77 ? 3.76 -14.422 -15.148 1 92.12 77 ASP B C 1
ATOM 2681 O O . ASP B 1 77 ? 3.873 -13.242 -15.484 1 92.12 77 ASP B O 1
ATOM 2685 N N . VAL B 1 78 ? 4.484 -15.312 -15.742 1 90.38 78 VAL B N 1
ATOM 2686 C CA . VAL B 1 78 ? 5.473 -15.016 -16.781 1 90.38 78 VAL B CA 1
ATOM 2687 C C . VAL B 1 78 ? 4.773 -14.461 -18.016 1 90.38 78 VAL B C 1
ATOM 2689 O O . VAL B 1 78 ? 5.266 -13.523 -18.641 1 90.38 78 VAL B O 1
ATOM 2692 N N . GLY B 1 79 ? 3.639 -15.062 -18.297 1 86.81 79 GLY B N 1
ATOM 2693 C CA . GLY B 1 79 ? 2.92 -14.656 -19.5 1 86.81 79 GLY B CA 1
ATOM 2694 C C . GLY B 1 79 ? 1.891 -13.57 -19.234 1 86.81 79 GLY B C 1
ATOM 2695 O O . GLY B 1 79 ? 1.03 -13.305 -20.078 1 86.81 79 GLY B O 1
ATOM 2696 N N . ASP B 1 80 ? 1.9 -13.047 -18.047 1 79.5 80 ASP B N 1
ATOM 2697 C CA . ASP B 1 80 ? 0.912 -12.023 -17.734 1 79.5 80 ASP B CA 1
ATOM 2698 C C . ASP B 1 80 ? 1.091 -10.789 -18.609 1 79.5 80 ASP B C 1
ATOM 2700 O O . ASP B 1 80 ? 2.178 -10.211 -18.656 1 79.5 80 ASP B O 1
ATOM 2704 N N . ARG B 1 81 ? 0.091 -10.391 -19.219 1 68.88 81 ARG B N 1
ATOM 2705 C CA . ARG B 1 81 ? 0.074 -9.312 -20.188 1 68.88 81 ARG B CA 1
ATOM 2706 C C . ARG B 1 81 ? 0.498 -7.992 -19.547 1 68.88 81 ARG B C 1
ATOM 2708 O O . ARG B 1 81 ? 1.041 -7.113 -20.234 1 68.88 81 ARG B O 1
ATOM 2715 N N . LYS B 1 82 ? 0.241 -7.848 -18.344 1 62.09 82 LYS B N 1
ATOM 2716 C CA . LYS B 1 82 ? 0.559 -6.602 -17.656 1 62.09 82 LYS B CA 1
ATOM 2717 C C . LYS B 1 82 ? 2.064 -6.352 -17.625 1 62.09 82 LYS B C 1
ATOM 2719 O O . LYS B 1 82 ? 2.508 -5.203 -17.562 1 62.09 82 LYS B O 1
ATOM 2724 N N . TYR B 1 83 ? 2.766 -7.484 -17.922 1 61.88 83 TYR B N 1
ATOM 2725 C CA . TYR B 1 83 ? 4.191 -7.387 -17.641 1 61.88 83 TYR B CA 1
ATOM 2726 C C . TYR B 1 83 ? 5.023 -7.875 -18.812 1 61.88 83 TYR B C 1
ATOM 2728 O O . TYR B 1 83 ? 6.242 -7.691 -18.844 1 61.88 83 TYR B O 1
ATOM 2736 N N . ILE B 1 84 ? 4.344 -8.375 -19.781 1 63.53 84 ILE B N 1
ATOM 2737 C CA . ILE B 1 84 ? 5.094 -9.086 -20.812 1 63.53 84 ILE B CA 1
ATOM 2738 C C . ILE B 1 84 ? 5.801 -8.086 -21.719 1 63.53 84 ILE B C 1
ATOM 2740 O O . ILE B 1 84 ? 5.172 -7.16 -22.234 1 63.53 84 ILE B O 1
ATOM 2744 N N . GLN B 1 85 ? 7.117 -8.188 -21.562 1 63.31 85 GLN B N 1
ATOM 2745 C CA . GLN B 1 85 ? 7.926 -7.613 -22.641 1 63.31 85 GLN B CA 1
ATOM 2746 C C . GLN B 1 85 ? 8.125 -8.617 -23.766 1 63.31 85 GLN B C 1
ATOM 2748 O O . GLN B 1 85 ? 9.094 -9.375 -23.766 1 63.31 85 GLN B O 1
ATOM 2753 N N . SER B 1 86 ? 7.219 -8.742 -24.672 1 62.66 86 SER B N 1
ATOM 2754 C CA . SER B 1 86 ? 7.105 -9.773 -25.703 1 62.66 86 SER B CA 1
ATOM 2755 C C . SER B 1 86 ? 8.438 -10 -26.406 1 62.66 86 SER B C 1
ATOM 2757 O O . SER B 1 86 ? 8.797 -11.133 -26.719 1 62.66 86 SER B O 1
ATOM 2759 N N . ALA B 1 87 ? 9.117 -8.984 -26.531 1 65.69 87 ALA B N 1
ATOM 2760 C CA . ALA B 1 87 ? 10.352 -9.078 -27.297 1 65.69 87 ALA B CA 1
ATOM 2761 C C . ALA B 1 87 ? 11.359 -9.984 -26.594 1 65.69 87 ALA B C 1
ATOM 2763 O O . ALA B 1 87 ? 12.164 -10.656 -27.25 1 65.69 87 ALA B O 1
ATOM 2764 N N . ALA B 1 88 ? 11.188 -10.164 -25.359 1 70.56 88 ALA B N 1
ATOM 2765 C CA . ALA B 1 88 ? 12.164 -10.93 -24.594 1 70.56 88 ALA B CA 1
ATOM 2766 C C . ALA B 1 88 ? 11.93 -12.43 -24.734 1 70.56 88 ALA B C 1
ATOM 2768 O O . ALA B 1 88 ? 12.836 -13.227 -24.484 1 70.56 88 ALA B O 1
ATOM 2769 N N . TYR B 1 89 ? 10.812 -12.773 -25.391 1 77.75 89 TYR B N 1
ATOM 2770 C CA . TYR B 1 89 ? 10.508 -14.203 -25.406 1 77.75 89 TYR B CA 1
ATOM 2771 C C . TYR B 1 89 ? 10.352 -14.703 -26.844 1 77.75 89 TYR B C 1
ATOM 2773 O O . TYR B 1 89 ? 9.883 -15.828 -27.062 1 77.75 89 TYR B O 1
ATOM 2781 N N . ALA B 1 90 ? 10.812 -13.898 -27.703 1 86.19 90 ALA B N 1
ATOM 2782 C CA . ALA B 1 90 ? 10.836 -14.328 -29.094 1 86.19 90 ALA B CA 1
ATOM 2783 C C . ALA B 1 90 ? 11.812 -15.484 -29.297 1 86.19 90 ALA B C 1
ATOM 2785 O O . ALA B 1 90 ? 12.898 -15.5 -28.703 1 86.19 90 ALA B O 1
ATOM 2786 N N . PRO B 1 91 ? 11.414 -16.453 -30.141 1 91.38 91 PRO B N 1
ATOM 2787 C CA . PRO B 1 91 ? 12.336 -17.578 -30.375 1 91.38 91 PRO B CA 1
ATOM 2788 C C . PRO B 1 91 ? 13.664 -17.125 -31 1 91.38 91 PRO B C 1
ATOM 2790 O O . PRO B 1 91 ? 13.672 -16.25 -31.859 1 91.38 91 PRO B O 1
ATOM 2793 N N . ALA B 1 92 ? 14.711 -17.734 -30.516 1 89.69 92 ALA B N 1
ATOM 2794 C CA . ALA B 1 92 ? 16.047 -17.391 -30.969 1 89.69 92 ALA B CA 1
ATOM 2795 C C . ALA B 1 92 ? 16.422 -18.188 -32.219 1 89.69 92 ALA B C 1
ATOM 2797 O O . ALA B 1 92 ? 17.438 -17.922 -32.875 1 89.69 92 ALA B O 1
ATOM 2798 N N . SER B 1 93 ? 15.727 -19.266 -32.594 1 93.19 93 SER B N 1
ATOM 2799 C CA . SER B 1 93 ? 15.969 -20.141 -33.719 1 93.19 93 SER B CA 1
ATOM 2800 C C . SER B 1 93 ? 14.68 -20.797 -34.219 1 93.19 93 SER B C 1
ATOM 2802 O O . SER B 1 93 ? 13.664 -20.766 -33.531 1 93.19 93 SER B O 1
ATOM 2804 N N . ASP B 1 94 ? 14.742 -21.422 -35.344 1 93.69 94 ASP B N 1
ATOM 2805 C CA . ASP B 1 94 ? 13.609 -22.172 -35.875 1 93.69 94 ASP B CA 1
ATOM 2806 C C . ASP B 1 94 ? 13.281 -23.375 -35 1 93.69 94 ASP B C 1
ATOM 2808 O O . ASP B 1 94 ? 12.117 -23.734 -34.844 1 93.69 94 ASP B O 1
ATOM 2812 N N . ASP B 1 95 ? 14.273 -23.922 -34.469 1 93.94 95 ASP B N 1
ATOM 2813 C CA . ASP B 1 95 ? 14.086 -25.078 -33.594 1 93.94 95 ASP B CA 1
ATOM 2814 C C . ASP B 1 95 ? 13.344 -24.688 -32.312 1 93.94 95 ASP B C 1
ATOM 2816 O O . ASP B 1 95 ? 12.445 -25.406 -31.891 1 93.94 95 ASP B O 1
ATOM 2820 N N . GLU B 1 96 ? 13.695 -23.578 -31.797 1 94.69 96 GLU B N 1
ATOM 2821 C CA . GLU B 1 96 ? 12.984 -23.125 -30.609 1 94.69 96 GLU B CA 1
ATOM 2822 C C . GLU B 1 96 ? 11.539 -22.75 -30.938 1 94.69 96 GLU B C 1
ATOM 2824 O O . GLU B 1 96 ? 10.633 -23.031 -30.156 1 94.69 96 GLU B O 1
ATOM 2829 N N . ALA B 1 97 ? 11.359 -22.156 -32.094 1 95.56 97 ALA B N 1
ATOM 2830 C CA . ALA B 1 97 ? 10.008 -21.812 -32.5 1 95.56 97 ALA B CA 1
ATOM 2831 C C . ALA B 1 97 ? 9.125 -23.062 -32.594 1 95.56 97 ALA B C 1
ATOM 2833 O O . ALA B 1 97 ? 7.977 -23.047 -32.156 1 95.56 97 ALA B O 1
ATOM 2834 N N . LYS B 1 98 ? 9.727 -24.094 -33.156 1 95.81 98 LYS B N 1
ATOM 2835 C CA . LYS B 1 98 ? 9.008 -25.359 -33.281 1 95.81 98 LYS B CA 1
ATOM 2836 C C . LYS B 1 98 ? 8.695 -25.953 -31.922 1 95.81 98 LYS B C 1
ATOM 2838 O O . LYS B 1 98 ? 7.613 -26.5 -31.703 1 95.81 98 LYS B O 1
ATOM 2843 N N . ALA B 1 99 ? 9.625 -25.812 -31.047 1 94.94 99 ALA B N 1
ATOM 2844 C CA . ALA B 1 99 ? 9.445 -26.328 -29.688 1 94.94 99 ALA B CA 1
ATOM 2845 C C . ALA B 1 99 ? 8.344 -25.594 -28.953 1 94.94 99 ALA B C 1
ATOM 2847 O O . ALA B 1 99 ? 7.52 -26.203 -28.266 1 94.94 99 ALA B O 1
ATOM 2848 N N . ILE B 1 100 ? 8.32 -24.312 -29.094 1 95.75 100 ILE B N 1
ATOM 2849 C CA . ILE B 1 100 ? 7.293 -23.484 -28.469 1 95.75 100 ILE B CA 1
ATOM 2850 C C . ILE B 1 100 ? 5.926 -23.844 -29.047 1 95.75 100 ILE B C 1
ATOM 2852 O O . ILE B 1 100 ? 4.953 -24.016 -28.312 1 95.75 100 ILE B O 1
ATOM 2856 N N . ASP B 1 101 ? 5.922 -23.984 -30.359 1 96.38 101 ASP B N 1
ATOM 2857 C CA . ASP B 1 101 ? 4.684 -24.344 -31.031 1 96.38 101 ASP B CA 1
ATOM 2858 C C . ASP B 1 101 ? 4.141 -25.672 -30.516 1 96.38 101 ASP B C 1
ATOM 2860 O O . ASP B 1 101 ? 2.932 -25.828 -30.328 1 96.38 101 ASP B O 1
ATOM 2864 N N . ALA B 1 102 ? 4.977 -26.609 -30.297 1 96.19 102 ALA B N 1
ATOM 2865 C CA . ALA B 1 102 ? 4.582 -27.938 -29.828 1 96.19 102 ALA B CA 1
ATOM 2866 C C . ALA B 1 102 ? 3.891 -27.859 -28.469 1 96.19 102 ALA B C 1
ATOM 2868 O O . ALA B 1 102 ? 3.064 -28.719 -28.125 1 96.19 102 ALA B O 1
ATOM 2869 N N . LEU B 1 103 ? 4.211 -26.828 -27.703 1 96.56 103 LEU B N 1
ATOM 2870 C CA . LEU B 1 103 ? 3.678 -26.688 -26.344 1 96.56 103 LEU B CA 1
ATOM 2871 C C . LEU B 1 103 ? 2.307 -26.031 -26.359 1 96.56 103 LEU B C 1
ATOM 2873 O O . LEU B 1 103 ? 1.535 -26.156 -25.406 1 96.56 103 LEU B O 1
ATOM 2877 N N . VAL B 1 104 ? 1.962 -25.328 -27.469 1 96.62 104 VAL B N 1
ATOM 2878 C CA . VAL B 1 104 ? 0.734 -24.547 -27.422 1 96.62 104 VAL B CA 1
ATOM 2879 C C . VAL B 1 104 ? -0.165 -24.922 -28.594 1 96.62 104 VAL B C 1
ATOM 2881 O O . VAL B 1 104 ? -1.335 -24.547 -28.641 1 96.62 104 VAL B O 1
ATOM 2884 N N . ARG B 1 105 ? 0.356 -25.766 -29.531 1 94.12 105 ARG B N 1
ATOM 2885 C CA . ARG B 1 105 ? -0.432 -26.094 -30.719 1 94.12 105 ARG B CA 1
ATOM 2886 C C . ARG B 1 105 ? -1.7 -26.844 -30.328 1 94.12 105 ARG B C 1
ATOM 2888 O O . ARG B 1 105 ? -1.729 -27.562 -29.328 1 94.12 105 ARG B O 1
ATOM 2895 N N . ASP B 1 106 ? -2.793 -26.672 -31.078 1 93.31 106 ASP B N 1
ATOM 2896 C CA . ASP B 1 106 ? -4.066 -27.359 -30.906 1 93.31 106 ASP B CA 1
ATOM 2897 C C . ASP B 1 106 ? -4.742 -26.969 -29.594 1 93.31 106 ASP B C 1
ATOM 2899 O O . ASP B 1 106 ? -5.363 -27.797 -28.938 1 93.31 106 ASP B O 1
ATOM 2903 N N . THR B 1 107 ? -4.387 -25.844 -29.062 1 92.12 107 THR B N 1
ATOM 2904 C CA . THR B 1 107 ? -5.043 -25.25 -27.891 1 92.12 107 THR B CA 1
ATOM 2905 C C . THR B 1 107 ? -5.621 -23.875 -28.25 1 92.12 107 THR B C 1
ATOM 2907 O O . THR B 1 107 ? -5.234 -23.281 -29.25 1 92.12 107 THR B O 1
ATOM 2910 N N . PRO B 1 108 ? -6.508 -23.375 -27.469 1 91 108 PRO B N 1
ATOM 2911 C CA . PRO B 1 108 ? -7.047 -22.031 -27.703 1 91 108 PRO B CA 1
ATOM 2912 C C . PRO B 1 108 ? -6.004 -20.938 -27.516 1 91 108 PRO B C 1
ATOM 2914 O O . PRO B 1 108 ? -6.254 -19.781 -27.859 1 91 108 PRO B O 1
ATOM 2917 N N . PHE B 1 109 ? -4.73 -21.359 -27.141 1 91.88 109 PHE B N 1
ATOM 2918 C CA . PHE B 1 109 ? -3.73 -20.359 -26.797 1 91.88 109 PHE B CA 1
ATOM 2919 C C . PHE B 1 109 ? -2.564 -20.406 -27.781 1 91.88 109 PHE B C 1
ATOM 2921 O O . PHE B 1 109 ? -1.501 -19.828 -27.516 1 91.88 109 PHE B O 1
ATOM 2928 N N . ALA B 1 110 ? -2.729 -21.016 -28.844 1 93.94 110 ALA B N 1
ATOM 2929 C CA . ALA B 1 110 ? -1.655 -21.25 -29.812 1 93.94 110 ALA B CA 1
ATOM 2930 C C . ALA B 1 110 ? -1.01 -19.938 -30.25 1 93.94 110 ALA B C 1
ATOM 2932 O O . ALA B 1 110 ? 0.197 -19.891 -30.5 1 93.94 110 ALA B O 1
ATOM 2933 N N . HIS B 1 111 ? -1.838 -18.797 -30.266 1 91.69 111 HIS B N 1
ATOM 2934 C CA . HIS B 1 111 ? -1.308 -17.531 -30.75 1 91.69 111 HIS B CA 1
ATOM 2935 C C . HIS B 1 111 ? -1.268 -16.484 -29.641 1 91.69 111 HIS B C 1
ATOM 2937 O O . HIS B 1 111 ? -1.003 -15.312 -29.891 1 91.69 111 HIS B O 1
ATOM 2943 N N . ASP B 1 112 ? -1.556 -16.922 -28.484 1 92.62 112 ASP B N 1
ATOM 2944 C CA . ASP B 1 112 ? -1.537 -16.016 -27.344 1 92.62 112 ASP B CA 1
ATOM 2945 C C . ASP B 1 112 ? -0.105 -15.664 -26.938 1 92.62 112 ASP B C 1
ATOM 2947 O O . ASP B 1 112 ? 0.721 -16.547 -26.734 1 92.62 112 ASP B O 1
ATOM 2951 N N . THR B 1 113 ? 0.161 -14.422 -26.781 1 90.62 113 THR B N 1
ATOM 2952 C CA . THR B 1 113 ? 1.52 -13.961 -26.516 1 90.62 113 THR B CA 1
ATOM 2953 C C . THR B 1 113 ? 1.979 -14.414 -25.125 1 90.62 113 THR B C 1
ATOM 2955 O O . THR B 1 113 ? 3.148 -14.758 -24.938 1 90.62 113 THR B O 1
ATOM 2958 N N . GLY B 1 114 ? 1.126 -14.469 -24.219 1 92.38 114 GLY B N 1
ATOM 2959 C CA . GLY B 1 114 ? 1.461 -14.922 -22.875 1 92.38 114 GLY B CA 1
ATOM 2960 C C . GLY B 1 114 ? 1.773 -16.406 -22.812 1 92.38 114 GLY B C 1
ATOM 2961 O O . GLY B 1 114 ? 2.762 -16.812 -22.203 1 92.38 114 GLY B O 1
ATOM 2962 N N . ALA B 1 115 ? 0.98 -17.219 -23.5 1 94.38 115 ALA B N 1
ATOM 2963 C CA . ALA B 1 115 ? 1.213 -18.656 -23.562 1 94.38 115 ALA B CA 1
ATOM 2964 C C . ALA B 1 115 ? 2.557 -18.969 -24.203 1 94.38 115 ALA B C 1
ATOM 2966 O O . ALA B 1 115 ? 3.303 -19.828 -23.734 1 94.38 115 ALA B O 1
ATOM 2967 N N . ARG B 1 116 ? 2.834 -18.234 -25.219 1 93.94 116 ARG B N 1
ATOM 2968 C CA . ARG B 1 116 ? 4.074 -18.469 -25.938 1 93.94 116 ARG B CA 1
ATOM 2969 C C . ARG B 1 116 ? 5.285 -18.047 -25.109 1 93.94 116 ARG B C 1
ATOM 2971 O O . ARG B 1 116 ? 6.344 -18.672 -25.188 1 93.94 116 ARG B O 1
ATOM 2978 N N . ALA B 1 117 ? 5.102 -17.016 -24.359 1 93.44 117 ALA B N 1
ATOM 2979 C CA . ALA B 1 117 ? 6.18 -16.594 -23.453 1 93.44 117 ALA B CA 1
ATOM 2980 C C . ALA B 1 117 ? 6.441 -17.656 -22.391 1 93.44 117 ALA B C 1
ATOM 2982 O O . ALA B 1 117 ? 7.594 -18.016 -22.141 1 93.44 117 ALA B O 1
ATOM 2983 N N . THR B 1 118 ? 5.395 -18.156 -21.797 1 95.81 118 THR B N 1
ATOM 2984 C CA . THR B 1 118 ? 5.516 -19.203 -20.797 1 95.81 118 THR B CA 1
ATOM 2985 C C . THR B 1 118 ? 6.156 -20.453 -21.406 1 95.81 118 THR B C 1
ATOM 2987 O O . THR B 1 118 ? 7.07 -21.031 -20.812 1 95.81 118 THR B O 1
ATOM 2990 N N . ALA B 1 119 ? 5.742 -20.797 -22.578 1 96.44 119 ALA B N 1
ATOM 2991 C CA . ALA B 1 119 ? 6.285 -21.953 -23.297 1 96.44 119 ALA B CA 1
ATOM 2992 C C . ALA B 1 119 ? 7.773 -21.766 -23.578 1 96.44 119 ALA B C 1
ATOM 2994 O O . ALA B 1 119 ? 8.562 -22.703 -23.453 1 96.44 119 ALA B O 1
ATOM 2995 N N . ALA B 1 120 ? 8.125 -20.578 -23.969 1 95.12 120 ALA B N 1
ATOM 2996 C CA . ALA B 1 120 ? 9.523 -20.281 -24.281 1 95.12 120 ALA B CA 1
ATOM 2997 C C . ALA B 1 120 ? 10.414 -20.438 -23.062 1 95.12 120 ALA B C 1
ATOM 2999 O O . ALA B 1 120 ? 11.461 -21.094 -23.125 1 95.12 120 ALA B O 1
ATOM 3000 N N . VAL B 1 121 ? 9.969 -19.906 -21.984 1 95.31 121 VAL B N 1
ATOM 3001 C CA . VAL B 1 121 ? 10.75 -20 -20.75 1 95.31 121 VAL B CA 1
ATOM 3002 C C . VAL B 1 121 ? 10.859 -21.469 -20.328 1 95.31 121 VAL B C 1
ATOM 3004 O O . VAL B 1 121 ? 11.938 -21.938 -19.969 1 95.31 121 VAL B O 1
ATOM 3007 N N . PHE B 1 122 ? 9.781 -22.219 -20.391 1 96.69 122 PHE B N 1
ATOM 3008 C CA . PHE B 1 122 ? 9.789 -23.641 -20.031 1 96.69 122 PHE B CA 1
ATOM 3009 C C . PHE B 1 122 ? 10.789 -24.406 -20.891 1 96.69 122 PHE B C 1
ATOM 3011 O O . PHE B 1 122 ? 11.625 -25.141 -20.375 1 96.69 122 PHE B O 1
ATOM 3018 N N . HIS B 1 123 ? 10.719 -24.172 -22.188 1 95.75 123 HIS B N 1
ATOM 3019 C CA . HIS B 1 123 ? 11.594 -24.891 -23.109 1 95.75 123 HIS B CA 1
ATOM 3020 C C . HIS B 1 123 ? 13.062 -24.578 -22.828 1 95.75 123 HIS B C 1
ATOM 3022 O O . HIS B 1 123 ? 13.883 -25.5 -22.766 1 95.75 123 HIS B O 1
ATOM 3028 N N . ARG B 1 124 ? 13.352 -23.328 -22.625 1 95 124 ARG B N 1
ATOM 3029 C CA . ARG B 1 124 ? 14.734 -22.922 -22.344 1 95 124 ARG B CA 1
ATOM 3030 C C . ARG B 1 124 ? 15.242 -23.562 -21.062 1 95 124 ARG B C 1
ATOM 3032 O O . ARG B 1 124 ? 16.406 -23.953 -20.969 1 95 124 ARG B O 1
ATOM 3039 N N . CYS B 1 125 ? 14.344 -23.672 -20.141 1 95.56 125 CYS B N 1
ATOM 3040 C CA . CYS B 1 125 ? 14.727 -24.266 -18.859 1 95.56 125 CYS B CA 1
ATOM 3041 C C . CYS B 1 125 ? 14.922 -25.766 -18.984 1 95.56 125 CYS B C 1
ATOM 3043 O O . CYS B 1 125 ? 15.773 -26.344 -18.312 1 95.56 125 CYS B O 1
ATOM 3045 N N . VAL B 1 126 ? 14.125 -26.422 -19.797 1 94.81 126 VAL B N 1
ATOM 3046 C CA . VAL B 1 126 ? 14.32 -27.844 -20.078 1 94.81 126 VAL B CA 1
ATOM 3047 C C . VAL B 1 126 ? 15.703 -28.062 -20.688 1 94.81 126 VAL B C 1
ATOM 3049 O O . VAL B 1 126 ? 16.438 -28.969 -20.281 1 94.81 126 VAL B O 1
ATOM 3052 N N . GLN B 1 127 ? 16.078 -27.172 -21.594 1 92.69 127 GLN B N 1
ATOM 3053 C CA . GLN B 1 127 ? 17.391 -27.266 -22.234 1 92.69 127 GLN B CA 1
ATOM 3054 C C . GLN B 1 127 ? 18.516 -27.047 -21.219 1 92.69 127 GLN B C 1
ATOM 3056 O O . GLN B 1 127 ? 19.5 -27.781 -21.203 1 92.69 127 GLN B O 1
ATOM 3061 N N . ALA B 1 128 ? 18.312 -26.094 -20.438 1 92.62 128 ALA B N 1
ATOM 3062 C CA . ALA B 1 128 ? 19.312 -25.781 -19.438 1 92.62 128 ALA B CA 1
ATOM 3063 C C . ALA B 1 128 ? 19.469 -26.938 -18.438 1 92.62 128 ALA B C 1
ATOM 3065 O O . ALA B 1 128 ? 20.594 -27.281 -18.047 1 92.62 128 ALA B O 1
ATOM 3066 N N . ALA B 1 129 ? 18.359 -27.5 -18.047 1 91.94 129 ALA B N 1
ATOM 3067 C CA . ALA B 1 129 ? 18.375 -28.609 -17.109 1 91.94 129 ALA B CA 1
ATOM 3068 C C . ALA B 1 129 ? 19.078 -29.828 -17.719 1 91.94 129 ALA B C 1
ATOM 3070 O O . ALA B 1 129 ? 19.812 -30.547 -17.016 1 91.94 129 ALA B O 1
ATOM 3071 N N . ALA B 1 130 ? 18.859 -30.094 -18.938 1 88.31 130 ALA B N 1
ATOM 3072 C CA . ALA B 1 130 ? 19.484 -31.219 -19.625 1 88.31 130 ALA B CA 1
ATOM 3073 C C . ALA B 1 130 ? 21 -31.062 -19.703 1 88.31 130 ALA B C 1
ATOM 3075 O O . ALA B 1 130 ? 21.734 -32.031 -19.609 1 88.31 130 ALA B O 1
ATOM 3076 N N . GLU B 1 131 ? 21.391 -29.875 -19.875 1 86.69 131 GLU B N 1
ATOM 3077 C CA . GLU B 1 131 ? 22.828 -29.594 -19.953 1 86.69 131 GLU B CA 1
ATOM 3078 C C . GLU B 1 131 ? 23.5 -29.766 -18.609 1 86.69 131 GLU B C 1
ATOM 3080 O O . GLU B 1 131 ? 24.656 -30.203 -18.531 1 86.69 131 GLU B O 1
ATOM 3085 N N . SER B 1 132 ? 22.844 -29.375 -17.562 1 80.06 132 SER B N 1
ATOM 3086 C CA . SER B 1 132 ? 23.422 -29.375 -16.219 1 80.06 132 SER B CA 1
ATOM 3087 C C . SER B 1 132 ? 23.375 -30.75 -15.586 1 80.06 132 SER B C 1
ATOM 3089 O O . SER B 1 132 ? 24.281 -31.141 -14.836 1 80.06 132 SER B O 1
ATOM 3091 N N . ALA B 1 133 ? 22.25 -31.453 -15.594 1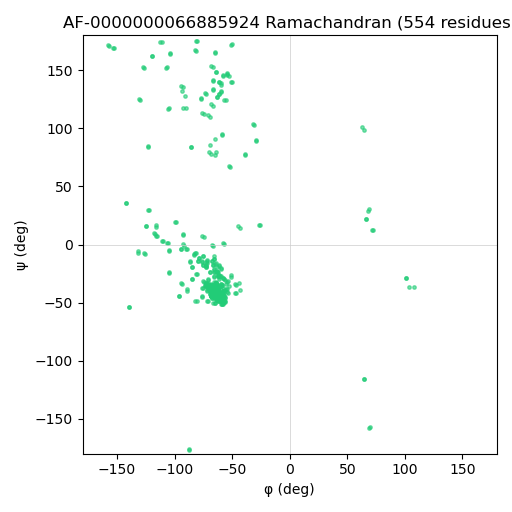 70.94 133 ALA B N 1
ATOM 3092 C CA . ALA B 1 133 ? 22.078 -32.656 -14.773 1 70.94 133 ALA B CA 1
ATOM 3093 C C . ALA B 1 133 ? 22.016 -33.906 -15.641 1 70.94 133 ALA B C 1
ATOM 3095 O O . ALA B 1 133 ? 22.031 -35.031 -15.125 1 70.94 133 ALA B O 1
ATOM 3096 N N . GLY B 1 134 ? 22.172 -33.812 -16.859 1 58.53 134 GLY B N 1
ATOM 3097 C CA . GLY B 1 134 ? 22.188 -34.969 -17.766 1 58.53 134 GLY B CA 1
ATOM 3098 C C . GLY B 1 134 ? 20.859 -35.688 -17.797 1 58.53 134 GLY B C 1
ATOM 3099 O O . GLY B 1 134 ? 19.797 -35.094 -17.984 1 58.53 134 GLY B O 1
ATOM 3100 N N . PRO B 1 135 ? 20.766 -36.906 -17.375 1 55.62 135 PRO B N 1
ATOM 3101 C CA . PRO B 1 135 ? 19.672 -37.844 -17.609 1 55.62 135 PRO B CA 1
ATOM 3102 C C . PRO B 1 135 ? 18.469 -37.594 -16.719 1 55.62 135 PRO B C 1
ATOM 3104 O O . PRO B 1 135 ? 17.391 -38.156 -16.922 1 55.62 135 PRO B O 1
ATOM 3107 N N . ALA B 1 136 ? 18.531 -36.781 -15.695 1 61.28 136 ALA B N 1
ATOM 3108 C CA . ALA B 1 136 ? 17.406 -36.562 -14.797 1 61.28 136 ALA B CA 1
ATOM 3109 C C . ALA B 1 136 ? 16.328 -35.688 -15.438 1 61.28 136 ALA B C 1
ATOM 3111 O O . ALA B 1 136 ? 15.242 -35.531 -14.891 1 61.28 136 ALA B O 1
ATOM 3112 N N . VAL B 1 137 ? 16.547 -35.406 -16.719 1 65.31 137 VAL B N 1
ATOM 3113 C CA . VAL B 1 137 ? 15.594 -34.594 -17.469 1 65.31 137 VAL B CA 1
ATOM 3114 C C . VAL B 1 137 ? 14.602 -35.5 -18.203 1 65.31 137 VAL B C 1
ATOM 3116 O O . VAL B 1 137 ? 14.977 -36.531 -18.719 1 65.31 137 VAL B O 1
ATOM 3119 N N . PRO B 1 13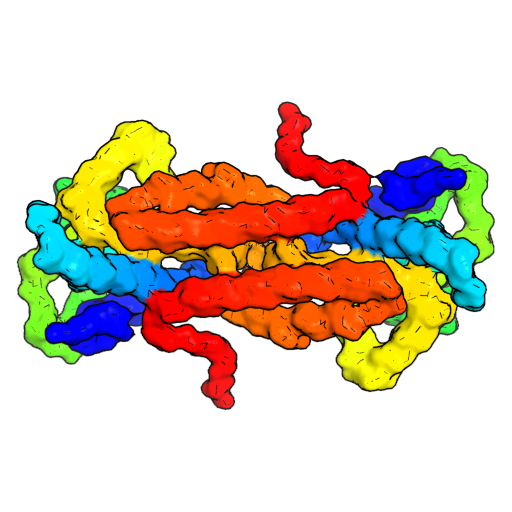8 ? 13.352 -35.031 -18.078 1 72 138 PRO B N 1
ATOM 3120 C CA . PRO B 1 138 ? 12.352 -35.875 -18.781 1 72 138 PRO B CA 1
ATOM 3121 C C . PRO B 1 138 ? 12.695 -36.094 -20.25 1 72 138 PRO B C 1
ATOM 3123 O O . PRO B 1 138 ? 13.336 -35.25 -20.875 1 72 138 PRO B O 1
ATOM 3126 N N . GLU B 1 139 ? 12.297 -37.312 -20.625 1 77.75 139 GLU B N 1
ATOM 3127 C CA . GLU B 1 139 ? 12.383 -37.562 -22.062 1 77.75 139 GLU B CA 1
ATOM 3128 C C . GLU B 1 139 ? 11.625 -36.5 -22.844 1 77.75 139 GLU B C 1
ATOM 3130 O O . GLU B 1 139 ? 10.648 -35.906 -22.359 1 77.75 139 GLU B O 1
ATOM 3135 N N . PRO B 1 140 ? 12.102 -36.188 -23.984 1 75.88 140 PRO B N 1
ATOM 3136 C CA . PRO B 1 140 ? 11.523 -35.094 -24.766 1 75.88 140 PRO B CA 1
ATOM 3137 C C . PRO B 1 140 ? 10 -35.156 -24.844 1 75.88 140 PRO B C 1
ATOM 3139 O O . PRO B 1 140 ? 9.336 -34.125 -24.703 1 75.88 140 PRO B O 1
ATOM 3142 N N . GLU B 1 141 ? 9.453 -36.406 -25.047 1 81.88 141 GLU B N 1
ATOM 3143 C CA . GLU B 1 141 ? 8 -36.531 -25.141 1 81.88 141 GLU B CA 1
ATOM 3144 C C . GLU B 1 141 ? 7.34 -36.219 -23.797 1 81.88 141 GLU B C 1
ATOM 3146 O O . GLU B 1 141 ? 6.281 -35.594 -23.766 1 81.88 141 GLU B O 1
ATOM 3151 N N . ASP B 1 142 ? 8.008 -36.594 -22.797 1 90.5 142 ASP B N 1
ATOM 3152 C CA . ASP B 1 142 ? 7.504 -36.312 -21.453 1 90.5 142 ASP B CA 1
ATOM 3153 C C . ASP B 1 142 ? 7.598 -34.812 -21.125 1 90.5 142 ASP B C 1
ATOM 3155 O O . ASP B 1 142 ? 6.719 -34.25 -20.469 1 90.5 142 ASP B O 1
ATOM 3159 N N . ALA B 1 143 ? 8.656 -34.25 -21.703 1 92.81 143 ALA B N 1
ATOM 3160 C CA . ALA B 1 143 ? 8.836 -32.812 -21.5 1 92.81 143 ALA B CA 1
ATOM 3161 C C . ALA B 1 143 ? 7.73 -32.031 -22.188 1 92.81 143 ALA B C 1
ATOM 3163 O O . ALA B 1 143 ? 7.227 -31.047 -21.641 1 92.81 143 ALA B O 1
ATOM 3164 N N . VAL B 1 144 ? 7.312 -32.438 -23.375 1 95.44 144 VAL B N 1
ATOM 3165 C CA . VAL B 1 144 ? 6.273 -31.75 -24.125 1 95.44 144 VAL B CA 1
ATOM 3166 C C . VAL B 1 144 ? 4.934 -31.891 -23.391 1 95.44 144 VAL B C 1
ATOM 3168 O O . VAL B 1 144 ? 4.203 -30.906 -23.234 1 95.44 144 VAL B O 1
ATOM 3171 N N . ALA B 1 145 ? 4.629 -33.156 -22.938 1 95.94 145 ALA B N 1
ATOM 3172 C CA . ALA B 1 145 ? 3.383 -33.375 -22.203 1 95.94 145 ALA B CA 1
ATOM 3173 C C . ALA B 1 145 ? 3.336 -32.531 -20.938 1 95.94 145 ALA B C 1
ATOM 3175 O O . ALA B 1 145 ? 2.312 -31.922 -20.609 1 95.94 145 ALA B O 1
ATOM 3176 N N . LEU B 1 146 ? 4.445 -32.562 -20.25 1 96.5 146 LEU B N 1
ATOM 3177 C CA . LEU B 1 146 ? 4.562 -31.766 -19.016 1 96.5 146 LEU B CA 1
ATOM 3178 C C . LEU B 1 146 ? 4.379 -30.281 -19.312 1 96.5 146 LEU B C 1
ATOM 3180 O O . LEU B 1 146 ? 3.592 -29.609 -18.641 1 96.5 146 LEU B O 1
ATOM 3184 N N . GLY B 1 147 ? 5.062 -29.797 -20.312 1 97.62 147 GLY B N 1
ATOM 3185 C CA . GLY B 1 147 ? 4.992 -28.391 -20.688 1 97.62 147 GLY B CA 1
ATOM 3186 C C . GLY B 1 147 ? 3.604 -27.953 -21.109 1 97.62 147 GLY B C 1
ATOM 3187 O O . GLY B 1 147 ? 3.154 -26.859 -20.766 1 97.62 147 GLY B O 1
ATOM 3188 N N . ARG B 1 148 ? 2.93 -28.828 -21.891 1 97.62 148 ARG B N 1
ATOM 3189 C CA . ARG B 1 148 ? 1.573 -28.516 -22.344 1 97.62 148 ARG B CA 1
ATOM 3190 C C . ARG B 1 148 ? 0.629 -28.359 -21.156 1 97.62 148 ARG B C 1
ATOM 3192 O O . ARG B 1 148 ? -0.184 -27.422 -21.125 1 97.62 148 ARG B O 1
ATOM 3199 N N . LYS B 1 149 ? 0.777 -29.234 -20.203 1 97.19 149 LYS B N 1
ATOM 3200 C CA . LYS B 1 149 ? -0.079 -29.172 -19.031 1 97.19 149 LYS B CA 1
ATOM 3201 C C . LYS B 1 149 ? 0.242 -27.922 -18.188 1 97.19 149 LYS B C 1
ATOM 3203 O O . LYS B 1 149 ? -0.664 -27.266 -17.688 1 97.19 149 LYS B O 1
ATOM 3208 N N . VAL B 1 150 ? 1.532 -27.594 -18.031 1 98.06 150 VAL B N 1
ATOM 3209 C CA . VAL B 1 150 ? 1.968 -26.422 -17.281 1 98.06 150 VAL B CA 1
ATOM 3210 C C . VAL B 1 150 ? 1.418 -25.156 -17.922 1 98.06 150 VAL B C 1
ATOM 3212 O O . VAL B 1 150 ? 0.841 -24.312 -17.25 1 98.06 150 VAL B O 1
ATOM 3215 N N . VAL B 1 151 ? 1.549 -25.047 -19.25 1 97.69 151 VAL B N 1
ATOM 3216 C CA . VAL B 1 151 ? 1.068 -23.859 -19.969 1 97.69 151 VAL B CA 1
ATOM 3217 C C . VAL B 1 151 ? -0.449 -23.766 -19.828 1 97.69 151 VAL B C 1
ATOM 3219 O O . VAL B 1 151 ? -0.985 -22.672 -19.625 1 97.69 151 VAL B O 1
ATOM 3222 N N . LEU B 1 152 ? -1.111 -24.922 -19.922 1 97.12 152 LEU B N 1
ATOM 3223 C CA . LEU B 1 152 ? -2.562 -24.953 -19.766 1 97.12 152 LEU B CA 1
ATOM 3224 C C . LEU B 1 152 ? -2.979 -24.391 -18.422 1 97.12 152 LEU B C 1
ATOM 3226 O O . LEU B 1 152 ? -3.875 -23.547 -18.344 1 97.12 152 LEU B O 1
ATOM 3230 N N . VAL B 1 153 ? -2.35 -24.844 -17.359 1 97.88 153 VAL B N 1
ATOM 3231 C CA . VAL B 1 153 ? -2.66 -24.375 -16 1 97.88 153 VAL B CA 1
ATOM 3232 C C . VAL B 1 153 ? -2.387 -22.875 -15.898 1 97.88 153 VAL B C 1
ATOM 3234 O O . VAL B 1 153 ? -3.25 -22.109 -15.461 1 97.88 153 VAL B O 1
ATOM 3237 N N . CYS B 1 154 ? -1.213 -22.422 -16.359 1 97.44 154 CYS B N 1
ATOM 3238 C CA . CYS B 1 154 ? -0.81 -21.016 -16.25 1 97.44 154 CYS B CA 1
ATOM 3239 C C . CYS B 1 154 ? -1.821 -20.109 -16.938 1 97.44 154 CYS B C 1
ATOM 3241 O O . CYS B 1 154 ? -2.18 -19.062 -16.391 1 97.44 154 CYS B O 1
ATOM 3243 N N . GLN B 1 155 ? -2.34 -20.5 -18.062 1 95.62 155 GLN B N 1
ATOM 3244 C CA . GLN B 1 155 ? -3.205 -19.656 -18.891 1 95.62 155 GLN B CA 1
ATOM 3245 C C . GLN B 1 155 ? -4.602 -19.547 -18.281 1 95.62 155 GLN B C 1
ATOM 3247 O O . GLN B 1 155 ? -5.398 -18.703 -18.688 1 95.62 155 GLN B O 1
ATOM 3252 N N . ASN B 1 156 ? -4.852 -20.359 -17.281 1 96.12 156 ASN B N 1
ATOM 3253 C CA . ASN B 1 156 ? -6.207 -20.375 -16.734 1 96.12 156 ASN B CA 1
ATOM 3254 C C . ASN B 1 156 ? -6.227 -19.922 -15.281 1 96.12 156 ASN B C 1
ATOM 3256 O O . ASN B 1 156 ? -7.254 -20.031 -14.609 1 96.12 156 ASN B O 1
ATOM 3260 N N . VAL B 1 157 ? -5.156 -19.438 -14.781 1 96.62 157 VAL B N 1
ATOM 3261 C CA . VAL B 1 157 ? -5.043 -19.016 -13.391 1 96.62 157 VAL B CA 1
ATOM 3262 C C . VAL B 1 157 ? -5.645 -17.625 -13.203 1 96.62 157 VAL B C 1
ATOM 3264 O O . VAL B 1 157 ? -6.184 -17.312 -12.141 1 96.62 157 VAL B O 1
ATOM 3267 N N . SER B 1 158 ? -5.684 -16.859 -14.219 1 93.25 158 SER B N 1
ATOM 3268 C CA . SER B 1 158 ? -6.016 -15.438 -14.133 1 93.25 158 SER B CA 1
ATOM 3269 C C . SER B 1 158 ? -7.469 -15.227 -13.719 1 93.25 158 SER B C 1
ATOM 3271 O O . SER B 1 158 ? -8.375 -15.859 -14.273 1 93.25 158 SER B O 1
ATOM 3273 N N . TRP B 1 159 ? -7.66 -14.344 -12.781 1 92.31 159 TRP B N 1
ATOM 3274 C CA . TRP B 1 159 ? -9 -13.977 -12.328 1 92.31 159 TRP B CA 1
ATOM 3275 C C . TRP B 1 159 ? -9.781 -13.297 -13.445 1 92.31 159 TRP B C 1
ATOM 3277 O O . TRP B 1 159 ? -10.93 -13.656 -13.719 1 92.31 159 TRP B O 1
ATOM 3287 N N . SER B 1 160 ? -9.156 -12.266 -14.086 1 90.06 160 SER B N 1
ATOM 3288 C CA . SER B 1 160 ? -9.82 -11.516 -15.141 1 90.06 160 SER B CA 1
ATOM 3289 C C . SER B 1 160 ? -10.18 -12.414 -16.312 1 90.06 160 SER B C 1
ATOM 3291 O O . SER B 1 160 ? -11.242 -12.25 -16.922 1 90.06 160 SER B O 1
ATOM 3293 N N . GLY B 1 161 ? -9.289 -13.406 -16.625 1 90.5 161 GLY B N 1
ATOM 3294 C CA . GLY B 1 161 ? -9.586 -14.367 -17.688 1 90.5 161 GLY B CA 1
ATOM 3295 C C . GLY B 1 161 ? -10.797 -15.227 -17.375 1 90.5 161 GLY B C 1
ATOM 3296 O O . GLY B 1 161 ? -11.625 -15.484 -18.25 1 90.5 161 GLY B O 1
ATOM 3297 N N . GLU B 1 162 ? -10.875 -15.648 -16.156 1 93.38 162 GLU B N 1
ATOM 3298 C CA . GLU B 1 162 ? -12 -16.484 -15.734 1 93.38 162 GLU B CA 1
ATOM 3299 C C . GLU B 1 162 ? -13.305 -15.688 -15.734 1 93.38 162 GLU B C 1
ATOM 3301 O O . GLU B 1 162 ? -14.359 -16.219 -16.094 1 93.38 162 GLU B O 1
ATOM 3306 N N . ASN B 1 163 ? -13.219 -14.383 -15.367 1 92.19 163 ASN B N 1
ATOM 3307 C CA . ASN B 1 163 ? -14.438 -13.617 -15.102 1 92.19 163 ASN B CA 1
ATOM 3308 C C . ASN B 1 163 ? -14.836 -12.766 -16.297 1 92.19 163 ASN B C 1
ATOM 3310 O O . ASN B 1 163 ? -15.609 -11.812 -16.156 1 92.19 163 ASN B O 1
ATOM 3314 N N . LYS B 1 164 ? -14.367 -13.055 -17.438 1 91.81 164 LYS B N 1
ATOM 3315 C CA . LYS B 1 164 ? -14.742 -12.344 -18.656 1 91.81 164 LYS B CA 1
ATOM 3316 C C . LYS B 1 164 ? -16.219 -12.531 -18.984 1 91.81 164 LYS B C 1
ATOM 3318 O O . LYS B 1 164 ? -16.875 -11.625 -19.5 1 91.81 164 LYS B O 1
ATOM 3323 N N . SER B 1 165 ? -16.719 -13.742 -18.719 1 93.94 165 SER B N 1
ATOM 3324 C CA . SER B 1 165 ? -18.109 -14.086 -18.953 1 93.94 165 SER B CA 1
ATOM 3325 C C . SER B 1 165 ? -18.547 -15.273 -18.094 1 93.94 165 SER B C 1
ATOM 3327 O O . SER B 1 165 ? -17.703 -15.922 -17.469 1 93.94 165 SER B O 1
ATOM 3329 N N . ASP B 1 166 ? -19.797 -15.523 -18.125 1 94.19 166 ASP B N 1
ATOM 3330 C CA . ASP B 1 166 ? -20.312 -16.688 -17.406 1 94.19 166 ASP B CA 1
ATOM 3331 C C . ASP B 1 166 ? -19.781 -17.984 -18.016 1 94.19 166 ASP B C 1
ATOM 3333 O O . ASP B 1 166 ? -19.531 -18.953 -17.312 1 94.19 166 ASP B O 1
ATOM 3337 N N . GLU B 1 167 ? -19.594 -17.922 -19.266 1 95.44 167 GLU B N 1
ATOM 3338 C CA . GLU B 1 167 ? -19.109 -19.094 -19.984 1 95.44 167 GLU B CA 1
ATOM 3339 C C . GLU B 1 167 ? -17.672 -19.438 -19.578 1 95.44 167 GLU B C 1
ATOM 3341 O O . GLU B 1 167 ? -17.344 -20.594 -19.328 1 95.44 167 GLU B O 1
ATOM 3346 N N . THR B 1 168 ? -16.859 -18.422 -19.531 1 95.06 168 THR B N 1
ATOM 3347 C CA . THR B 1 168 ? -15.477 -18.641 -19.156 1 95.06 168 THR B CA 1
ATOM 3348 C C . THR B 1 168 ? -15.375 -19.109 -17.703 1 95.06 168 THR B C 1
ATOM 3350 O O . THR B 1 168 ? -14.539 -19.953 -17.375 1 95.06 168 THR B O 1
ATOM 3353 N N . ARG B 1 169 ? -16.203 -18.625 -16.859 1 95.06 169 ARG B N 1
ATOM 3354 C CA . ARG B 1 169 ? -16.234 -19.047 -15.461 1 95.06 169 ARG B CA 1
ATOM 3355 C C . ARG B 1 169 ? -16.578 -20.531 -15.344 1 95.06 169 ARG B C 1
ATOM 3357 O O . ARG B 1 169 ? -15.922 -21.266 -14.617 1 95.06 169 ARG B O 1
ATOM 3364 N N . ALA B 1 170 ? -17.562 -20.906 -16.078 1 95.44 170 ALA B N 1
ATOM 3365 C CA . ALA B 1 170 ? -17.984 -22.312 -16.062 1 95.44 170 ALA B CA 1
ATOM 3366 C C . ALA B 1 170 ? -16.891 -23.203 -16.641 1 95.44 170 ALA B C 1
ATOM 3368 O O . ALA B 1 170 ? -16.656 -24.312 -16.125 1 95.44 170 ALA B O 1
ATOM 3369 N N . ALA B 1 171 ? -16.297 -22.75 -17.688 1 95.69 171 ALA B N 1
ATOM 3370 C CA . ALA B 1 171 ? -15.25 -23.516 -18.344 1 95.69 171 ALA B CA 1
ATOM 3371 C C . ALA B 1 171 ? -14.062 -23.734 -17.422 1 95.69 171 ALA B C 1
ATOM 3373 O O . ALA B 1 171 ? -13.531 -24.844 -17.328 1 95.69 171 ALA B O 1
ATOM 3374 N N . VAL B 1 172 ? -13.656 -22.719 -16.734 1 96.31 172 VAL B N 1
ATOM 3375 C CA . VAL B 1 172 ? -12.516 -22.812 -15.836 1 96.31 172 VAL B CA 1
ATOM 3376 C C . VAL B 1 172 ? -12.867 -23.719 -14.656 1 96.31 172 VAL B C 1
ATOM 3378 O O . VAL B 1 172 ? -12.047 -24.516 -14.219 1 96.31 172 VAL B O 1
ATOM 3381 N N . ALA B 1 173 ? -14.102 -23.625 -14.188 1 94.81 173 ALA B N 1
ATOM 3382 C CA . ALA B 1 173 ? -14.547 -24.484 -13.094 1 94.81 173 ALA B CA 1
ATOM 3383 C C . ALA B 1 173 ? -14.5 -25.953 -13.492 1 94.81 173 ALA B C 1
ATOM 3385 O O . ALA B 1 173 ? -14.047 -26.797 -12.719 1 94.81 173 ALA B O 1
ATOM 3386 N N . ARG B 1 174 ? -14.914 -26.234 -14.68 1 95.56 174 ARG B N 1
ATOM 3387 C CA . ARG B 1 174 ? -14.875 -27.609 -15.18 1 95.56 174 ARG B CA 1
ATOM 3388 C C . ARG B 1 174 ? -13.438 -28.094 -15.344 1 95.56 174 ARG B C 1
ATOM 3390 O O . ARG B 1 174 ? -13.102 -29.203 -14.953 1 95.56 174 ARG B O 1
ATOM 3397 N N . LEU B 1 175 ? -12.641 -27.234 -15.891 1 95.75 175 LEU B N 1
ATOM 3398 C CA . LEU B 1 175 ? -11.234 -27.578 -16.094 1 95.75 175 LEU B CA 1
ATOM 3399 C C . LEU B 1 175 ? -10.539 -27.844 -14.766 1 95.75 175 LEU B C 1
ATOM 3401 O O . LEU B 1 175 ? -9.727 -28.766 -14.656 1 95.75 175 LEU B O 1
ATOM 3405 N N . ALA B 1 176 ? -10.859 -27.094 -13.758 1 95.62 176 ALA B N 1
ATOM 3406 C CA . ALA B 1 176 ? -10.234 -27.219 -12.445 1 95.62 176 ALA B CA 1
ATOM 3407 C C . ALA B 1 176 ? -10.578 -28.562 -11.797 1 95.62 176 ALA B C 1
ATOM 3409 O O . ALA B 1 176 ? -9.805 -29.078 -10.992 1 95.62 176 ALA B O 1
ATOM 3410 N N . LYS B 1 177 ? -11.711 -29.141 -12.133 1 93.56 177 LYS B N 1
ATOM 3411 C CA . LYS B 1 177 ? -12.086 -30.469 -11.648 1 93.56 177 LYS B CA 1
ATOM 3412 C C . LYS B 1 177 ? -11.258 -31.547 -12.336 1 93.56 177 LYS B C 1
ATOM 3414 O O . LYS B 1 177 ? -10.898 -32.562 -11.719 1 93.56 177 LYS B O 1
ATOM 3419 N N . GLU B 1 178 ? -10.93 -31.281 -13.625 1 93.88 178 GLU B N 1
ATOM 3420 C CA . GLU B 1 178 ? -10.195 -32.25 -14.43 1 93.88 178 GLU B CA 1
ATOM 3421 C C . GLU B 1 178 ? -8.688 -32.125 -14.203 1 93.88 178 GLU B C 1
ATOM 3423 O O . GLU B 1 178 ? -7.953 -33.094 -14.344 1 93.88 178 GLU B O 1
ATOM 3428 N N . VAL B 1 179 ? -8.273 -30.953 -13.891 1 95.56 179 VAL B N 1
ATOM 3429 C CA . VAL B 1 179 ? -6.867 -30.625 -13.68 1 95.56 179 VAL B CA 1
ATOM 3430 C C . VAL B 1 179 ? -6.684 -30.031 -12.289 1 95.56 179 VAL B C 1
ATOM 3432 O O . VAL B 1 179 ? -6.621 -28.797 -12.141 1 95.56 179 VAL B O 1
ATOM 3435 N N . PRO B 1 180 ? -6.551 -30.891 -11.312 1 95.69 180 PRO B N 1
ATOM 3436 C CA . PRO B 1 180 ? -6.527 -30.406 -9.93 1 95.69 180 PRO B CA 1
ATOM 3437 C C . PRO B 1 180 ? -5.387 -29.422 -9.672 1 95.69 180 PRO B C 1
ATOM 3439 O O . PRO B 1 180 ? -5.492 -28.562 -8.789 1 95.69 180 PRO B O 1
ATOM 3442 N N . GLU B 1 181 ? -4.262 -29.547 -10.477 1 97.25 181 GLU B N 1
ATOM 3443 C CA . GLU B 1 181 ? -3.162 -28.594 -10.328 1 97.25 181 GLU B CA 1
ATOM 3444 C C . GLU B 1 181 ? -3.633 -27.156 -10.562 1 97.25 181 GLU B C 1
ATOM 3446 O O . GLU B 1 181 ? -3.15 -26.234 -9.914 1 97.25 181 GLU B O 1
ATOM 3451 N N . LEU B 1 182 ? -4.582 -26.984 -11.492 1 97.81 182 LEU B N 1
ATOM 3452 C CA . LEU B 1 182 ? -5.141 -25.672 -11.742 1 97.81 182 LEU B CA 1
ATOM 3453 C C . LEU B 1 182 ? -5.863 -25.141 -10.508 1 97.81 182 LEU B C 1
ATOM 3455 O O . LEU B 1 182 ? -5.672 -23.984 -10.117 1 97.81 182 LEU B O 1
ATOM 3459 N N . ALA B 1 183 ? -6.668 -26 -9.875 1 97.38 183 ALA B N 1
ATOM 3460 C CA . ALA B 1 183 ? -7.41 -25.609 -8.68 1 97.38 183 ALA B CA 1
ATOM 3461 C C . ALA B 1 183 ? -6.465 -25.141 -7.574 1 97.38 183 ALA B C 1
ATOM 3463 O O . ALA B 1 183 ? -6.691 -24.109 -6.945 1 97.38 183 ALA B O 1
ATOM 3464 N N . MET B 1 184 ? -5.375 -25.859 -7.414 1 97.25 184 MET B N 1
ATOM 3465 C CA . MET B 1 184 ? -4.43 -25.594 -6.336 1 97.25 184 MET B CA 1
ATOM 3466 C C . MET B 1 184 ? -3.668 -24.297 -6.582 1 97.25 184 MET B C 1
ATOM 3468 O O . MET B 1 184 ? -3.594 -23.438 -5.703 1 97.25 184 MET B O 1
ATOM 3472 N N . VAL B 1 185 ? -3.127 -24.141 -7.789 1 98.38 185 VAL B N 1
ATOM 3473 C CA . VAL B 1 185 ? -2.307 -22.969 -8.117 1 98.38 185 VAL B CA 1
ATOM 3474 C C . VAL B 1 185 ? -3.178 -21.719 -8.164 1 98.38 185 VAL B C 1
ATOM 3476 O O . VAL B 1 185 ? -2.77 -20.656 -7.695 1 98.38 185 VAL B O 1
ATOM 3479 N N . GLN B 1 186 ? -4.383 -21.844 -8.719 1 98.25 186 GLN B N 1
ATOM 3480 C CA . GLN B 1 186 ? -5.289 -20.703 -8.781 1 98.25 186 GLN B CA 1
ATOM 3481 C C . GLN B 1 186 ? -5.684 -20.234 -7.387 1 98.25 186 GLN B C 1
ATOM 3483 O O . GLN B 1 186 ? -5.656 -19.031 -7.102 1 98.25 186 GLN B O 1
ATOM 3488 N N . ASP B 1 187 ? -6.059 -21.219 -6.531 1 98.12 187 ASP B N 1
ATOM 3489 C CA . ASP B 1 187 ? -6.395 -20.859 -5.16 1 98.12 187 ASP B CA 1
ATOM 349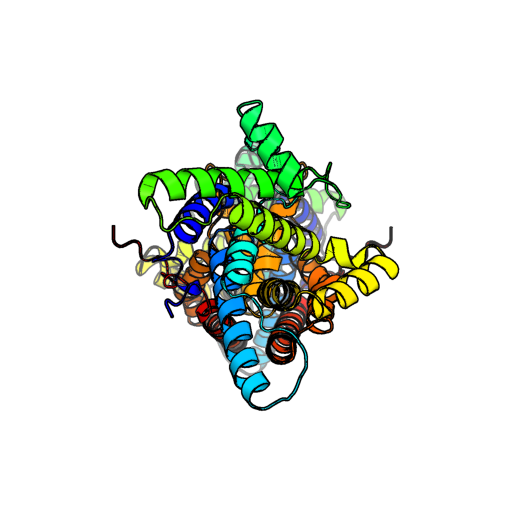0 C C . ASP B 1 187 ? -5.203 -20.203 -4.461 1 98.12 187 ASP B C 1
ATOM 3492 O O . ASP B 1 187 ? -5.367 -19.219 -3.734 1 98.12 187 ASP B O 1
ATOM 3496 N N . ALA B 1 188 ? -4.039 -20.75 -4.684 1 98.44 188 ALA B N 1
ATOM 3497 C CA . ALA B 1 188 ? -2.83 -20.219 -4.066 1 98.44 188 ALA B CA 1
ATOM 3498 C C . ALA B 1 188 ? -2.598 -18.766 -4.496 1 98.44 188 ALA B C 1
ATOM 3500 O O . ALA B 1 188 ? -2.334 -17.906 -3.662 1 98.44 188 ALA B O 1
ATOM 3501 N N . ASP B 1 189 ? -2.693 -18.484 -5.781 1 97.5 189 ASP B N 1
ATOM 3502 C CA . ASP B 1 189 ? -2.523 -17.141 -6.316 1 97.5 189 ASP B CA 1
ATOM 3503 C C . ASP B 1 189 ? -3.572 -16.188 -5.742 1 97.5 189 ASP B C 1
ATOM 3505 O O . ASP B 1 189 ? -3.244 -15.07 -5.332 1 97.5 189 ASP B O 1
ATOM 3509 N N . ARG B 1 190 ? -4.77 -16.656 -5.695 1 97.56 190 ARG B N 1
ATOM 3510 C CA . ARG B 1 190 ? -5.867 -15.836 -5.199 1 97.56 190 ARG B CA 1
ATOM 3511 C C . ARG B 1 190 ? -5.742 -15.602 -3.699 1 97.56 190 ARG B C 1
ATOM 3513 O O . ARG B 1 190 ? -6.051 -14.516 -3.207 1 97.56 190 ARG B O 1
ATOM 3520 N N . LEU B 1 191 ? -5.301 -16.609 -2.965 1 98.19 191 LEU B N 1
ATOM 3521 C CA . LEU B 1 191 ? -5.07 -16.453 -1.533 1 98.19 191 LEU B CA 1
ATOM 3522 C C . LEU B 1 191 ? -4.039 -15.375 -1.263 1 98.19 191 LEU B C 1
ATOM 3524 O O . LEU B 1 191 ? -4.145 -14.641 -0.276 1 98.19 191 LEU B O 1
ATOM 3528 N N . ASP B 1 192 ? -3.057 -15.242 -2.164 1 97.31 192 ASP B N 1
ATOM 3529 C CA . ASP B 1 192 ? -2.01 -14.242 -1.982 1 97.31 192 ASP B CA 1
ATOM 3530 C C . ASP B 1 192 ? -2.549 -12.828 -2.221 1 97.31 192 ASP B C 1
ATOM 3532 O O . ASP B 1 192 ? -1.892 -11.844 -1.883 1 97.31 192 ASP B O 1
ATOM 3536 N N . SER B 1 193 ? -3.715 -12.695 -2.799 1 96.38 193 SER B N 1
ATOM 3537 C CA . SER B 1 193 ? -4.34 -11.391 -2.996 1 96.38 193 SER B CA 1
ATOM 3538 C C . SER B 1 193 ? -5.273 -11.039 -1.841 1 96.38 193 SER B C 1
ATOM 3540 O O . SER B 1 193 ? -5.879 -9.969 -1.825 1 96.38 193 SER B O 1
ATOM 3542 N N . LEU B 1 194 ? -5.391 -11.922 -0.849 1 97.69 194 LEU B N 1
ATOM 3543 C CA . LEU B 1 194 ? -6.277 -11.703 0.289 1 97.69 194 LEU B CA 1
ATOM 3544 C C . LEU B 1 194 ? -5.477 -11.5 1.569 1 97.69 194 LEU B C 1
ATOM 3546 O O . LEU B 1 194 ? -4.246 -11.57 1.557 1 97.69 194 LEU B O 1
ATOM 3550 N N . GLY B 1 195 ? -6.176 -11.164 2.699 1 98 195 GLY B N 1
ATOM 3551 C CA . GLY B 1 195 ? -5.527 -10.984 3.988 1 98 195 GLY B CA 1
ATOM 3552 C C 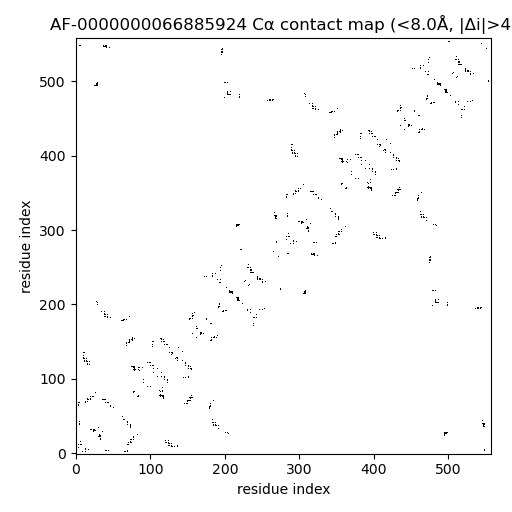. GLY B 1 195 ? -4.645 -9.758 4.051 1 98 195 GLY B C 1
ATOM 3553 O O . GLY B 1 195 ? -4.879 -8.781 3.33 1 98 195 GLY B O 1
ATOM 3554 N N . ALA B 1 196 ? -3.676 -9.773 4.996 1 98.31 196 ALA B N 1
ATOM 3555 C CA . ALA B 1 196 ? -2.775 -8.641 5.195 1 98.31 196 ALA B CA 1
ATOM 3556 C C . ALA B 1 196 ? -1.833 -8.477 4.004 1 98.31 196 ALA B C 1
ATOM 3558 O O . ALA B 1 196 ? -1.503 -7.352 3.619 1 98.31 196 ALA B O 1
ATOM 3559 N N . VAL B 1 197 ? -1.393 -9.617 3.416 1 97.5 197 VAL B N 1
ATOM 3560 C CA . VAL B 1 197 ? -0.567 -9.547 2.215 1 97.5 197 VAL B CA 1
ATOM 3561 C C . VAL B 1 197 ? -1.362 -8.914 1.078 1 97.5 197 VAL B C 1
ATOM 3563 O O . VAL B 1 197 ? -0.843 -8.07 0.345 1 97.5 197 VAL B O 1
ATOM 3566 N N . GLY B 1 198 ? -2.627 -9.328 0.979 1 96.81 198 GLY B N 1
ATOM 3567 C CA . GLY B 1 198 ? -3.498 -8.734 -0.021 1 96.81 198 GLY B CA 1
ATOM 3568 C C . GLY B 1 198 ? -3.674 -7.234 0.157 1 96.81 198 GLY B C 1
ATOM 3569 O O . GLY B 1 198 ? -3.68 -6.484 -0.821 1 96.81 198 GLY B O 1
ATOM 3570 N N . VAL B 1 199 ? -3.826 -6.797 1.384 1 97.44 199 VAL B N 1
ATOM 3571 C CA . VAL B 1 199 ? -3.914 -5.371 1.688 1 97.44 199 VAL B CA 1
ATOM 3572 C C . VAL B 1 199 ? -2.654 -4.66 1.198 1 97.44 199 VAL B C 1
ATOM 3574 O O . VAL B 1 199 ? -2.738 -3.645 0.502 1 97.44 199 VAL B O 1
ATOM 3577 N N . ALA B 1 200 ? -1.521 -5.152 1.549 1 96.38 200 ALA B N 1
ATOM 3578 C CA . ALA B 1 200 ? -0.24 -4.57 1.164 1 96.38 200 ALA B CA 1
ATOM 3579 C C . ALA B 1 200 ? -0.109 -4.484 -0.354 1 96.38 200 ALA B C 1
ATOM 3581 O O . ALA B 1 200 ? 0.26 -3.438 -0.894 1 96.38 200 ALA B O 1
ATOM 3582 N N . ARG B 1 201 ? -0.461 -5.559 -0.995 1 94.31 201 ARG B N 1
ATOM 3583 C CA . ARG B 1 201 ? -0.345 -5.609 -2.449 1 94.31 201 ARG B CA 1
ATOM 3584 C C . ARG B 1 201 ? -1.308 -4.629 -3.111 1 94.31 201 ARG B C 1
ATOM 3586 O O . ARG B 1 201 ? -0.964 -3.992 -4.109 1 94.31 201 ARG B O 1
ATOM 3593 N N . CYS B 1 202 ? -2.504 -4.547 -2.641 1 93.81 202 CYS B N 1
ATOM 3594 C CA . CYS B 1 202 ? -3.52 -3.67 -3.205 1 93.81 202 CYS B CA 1
ATOM 3595 C C . CYS B 1 202 ? -3.059 -2.217 -3.186 1 93.81 202 CYS B C 1
ATOM 3597 O O . CYS B 1 202 ? -3.109 -1.531 -4.207 1 93.81 202 CYS B O 1
ATOM 3599 N N . PHE B 1 203 ? -2.561 -1.78 -2.066 1 93.31 203 PHE B N 1
ATOM 3600 C CA . PHE B 1 203 ? -2.16 -0.383 -1.955 1 93.31 203 PHE B CA 1
ATOM 3601 C C . PHE B 1 203 ? -0.843 -0.138 -2.682 1 93.31 203 PHE B C 1
ATOM 3603 O O . PHE B 1 203 ? -0.641 0.927 -3.27 1 93.31 203 PHE B O 1
ATOM 3610 N N . ALA B 1 204 ? 0.111 -1.074 -2.652 1 90.19 204 ALA B N 1
ATOM 3611 C CA . ALA B 1 204 ? 1.346 -0.955 -3.424 1 90.19 204 ALA B CA 1
ATOM 3612 C C . ALA B 1 204 ? 1.051 -0.837 -4.914 1 90.19 204 ALA B C 1
ATOM 3614 O O . ALA B 1 204 ? 1.575 0.053 -5.59 1 90.19 204 ALA B O 1
ATOM 3615 N N . TYR B 1 205 ? 0.178 -1.693 -5.418 1 88.44 205 TYR B N 1
ATOM 3616 C CA . TYR B 1 205 ? -0.198 -1.666 -6.828 1 88.44 205 TYR B CA 1
ATOM 3617 C C . TYR B 1 205 ? -0.889 -0.355 -7.18 1 88.44 205 TYR B C 1
ATOM 3619 O O . TYR B 1 205 ? -0.611 0.238 -8.227 1 88.44 205 TYR B O 1
ATOM 3627 N N . GLY B 1 206 ? -1.824 0.052 -6.391 1 87.06 206 GLY B N 1
ATOM 3628 C CA . GLY B 1 206 ? -2.541 1.292 -6.641 1 87.06 206 GLY B CA 1
ATOM 3629 C C . GLY B 1 206 ? -1.626 2.494 -6.77 1 87.06 206 GLY B C 1
ATOM 3630 O O . GLY B 1 206 ? -1.875 3.387 -7.582 1 87.06 206 GLY B O 1
ATOM 3631 N N . ALA B 1 207 ? -0.641 2.492 -5.973 1 86.12 207 ALA B N 1
ATOM 3632 C CA . ALA B 1 207 ? 0.288 3.619 -5.984 1 86.12 207 ALA B CA 1
ATOM 3633 C C . ALA B 1 207 ? 1.102 3.645 -7.277 1 86.12 207 ALA B C 1
ATOM 3635 O O . ALA B 1 207 ? 1.534 4.711 -7.723 1 86.12 207 ALA B O 1
ATOM 3636 N N . ARG B 1 208 ? 1.242 2.549 -7.91 1 79.56 208 ARG B N 1
ATOM 3637 C CA . ARG B 1 208 ? 2.055 2.445 -9.117 1 79.56 208 ARG B CA 1
ATOM 3638 C C . ARG B 1 208 ? 1.192 2.559 -10.367 1 79.56 208 ARG B C 1
ATOM 3640 O O . ARG B 1 208 ? 1.678 2.957 -11.43 1 79.56 208 ARG B O 1
ATOM 3647 N N . ALA B 1 209 ? 0.063 1.892 -10.383 1 68.62 209 ALA B N 1
ATOM 3648 C CA . ALA B 1 209 ? -0.81 1.859 -11.555 1 68.62 209 ALA B CA 1
ATOM 3649 C C . ALA B 1 209 ? -0.953 3.248 -12.172 1 68.62 209 ALA B C 1
ATOM 3651 O O . ALA B 1 209 ? -1.14 3.379 -13.383 1 68.62 209 ALA B O 1
ATOM 3652 N N . GLY B 1 210 ? -0.954 4.391 -11.547 1 51.69 210 GLY B N 1
ATOM 3653 C CA . GLY B 1 210 ? -0.979 5.695 -12.195 1 51.69 210 GLY B CA 1
ATOM 3654 C C . GLY B 1 210 ? 0.275 5.988 -13 1 51.69 210 GLY B C 1
ATOM 3655 O O . GLY B 1 210 ? 0.444 7.094 -13.516 1 51.69 210 GLY B O 1
ATOM 3656 N N . VAL B 1 211 ? 1.316 5.188 -12.891 1 46.22 211 VAL B N 1
ATOM 3657 C CA . VAL B 1 211 ? 2.516 5.73 -13.516 1 46.22 211 VAL B CA 1
ATOM 3658 C C . VAL B 1 211 ? 2.318 5.805 -15.031 1 46.22 211 VAL B C 1
ATOM 3660 O O . VAL B 1 211 ? 3.143 6.379 -15.742 1 46.22 211 VAL B O 1
ATOM 3663 N N . 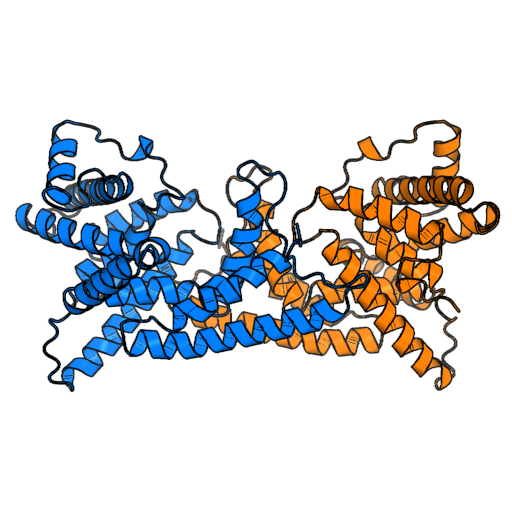ALA B 1 212 ? 1.84 4.594 -15.711 1 41.59 212 ALA B N 1
ATOM 3664 C CA . ALA B 1 212 ? 1.99 4.77 -17.156 1 41.59 212 ALA B CA 1
ATOM 3665 C C . ALA B 1 212 ? 1.088 5.891 -17.672 1 41.59 212 ALA B C 1
ATOM 3667 O O . ALA B 1 212 ? -0.138 5.754 -17.672 1 41.59 212 ALA B O 1
ATOM 3668 N N . GLY B 1 213 ? 1.603 6.996 -17.688 1 46.06 213 GLY B N 1
ATOM 3669 C CA . GLY B 1 213 ? 1.122 8.211 -18.328 1 46.06 213 GLY B CA 1
ATOM 3670 C C . GLY B 1 213 ? 0.507 9.195 -17.344 1 46.06 213 GLY B C 1
ATOM 3671 O O . GLY B 1 213 ? 0.224 10.336 -17.703 1 46.06 213 GLY B O 1
ATOM 3672 N N . LYS B 1 214 ? -0.2 8.523 -16.344 1 51.03 214 LYS B N 1
ATOM 3673 C CA . LYS B 1 214 ? -0.728 9.531 -15.422 1 51.03 214 LYS B CA 1
ATOM 3674 C C . LYS B 1 214 ? 0.251 9.797 -14.281 1 51.03 214 LYS B C 1
ATOM 3676 O O . LYS B 1 214 ? 0.981 8.898 -13.859 1 51.03 214 LYS B O 1
ATOM 3681 N N . ALA B 1 215 ? 0.529 10.93 -14.094 1 52.78 215 ALA B N 1
ATOM 3682 C CA . ALA B 1 215 ? 1.485 11.484 -13.141 1 52.78 215 ALA B CA 1
ATOM 3683 C C . ALA B 1 215 ? 1.242 10.93 -11.734 1 52.78 215 ALA B C 1
ATOM 3685 O O . ALA B 1 215 ? 2.186 10.75 -10.961 1 52.78 215 ALA B O 1
ATOM 3686 N N . GLN B 1 216 ? -0.139 10.484 -11.406 1 63.25 216 GLN B N 1
ATOM 3687 C CA . GLN B 1 216 ? -0.351 10.156 -10 1 63.25 216 GLN B CA 1
ATOM 3688 C C . GLN B 1 216 ? -1.033 8.797 -9.852 1 63.25 216 GLN B C 1
ATOM 3690 O O . GLN B 1 216 ? -1.901 8.445 -10.648 1 63.25 216 GLN B O 1
ATOM 3695 N N . GLY B 1 217 ? -0.557 7.812 -9.133 1 74 217 GLY B N 1
ATOM 3696 C CA . GLY B 1 217 ? -1.217 6.566 -8.781 1 74 217 GLY B CA 1
ATOM 3697 C C . GLY B 1 217 ? -2.604 6.77 -8.203 1 74 217 GLY B C 1
ATOM 3698 O O . GLY B 1 217 ? -3.061 7.902 -8.055 1 74 217 GLY B O 1
ATOM 3699 N N . ARG B 1 218 ? -3.357 5.688 -7.992 1 80.31 218 ARG B N 1
ATOM 3700 C CA . ARG B 1 218 ? -4.656 5.727 -7.328 1 80.31 218 ARG B CA 1
ATOM 3701 C C . ARG B 1 218 ? -4.543 6.328 -5.934 1 80.31 218 ARG B C 1
ATOM 3703 O O . ARG B 1 218 ? -3.521 6.168 -5.262 1 80.31 218 ARG B O 1
ATOM 3710 N N . THR B 1 219 ? -5.602 7.043 -5.559 1 88.12 219 THR B N 1
ATOM 3711 C CA . THR B 1 219 ? -5.699 7.422 -4.152 1 88.12 219 THR B CA 1
ATOM 3712 C C . THR B 1 219 ? -5.863 6.188 -3.271 1 88.12 219 THR B C 1
ATOM 3714 O O . THR B 1 219 ? -6.164 5.098 -3.768 1 88.12 219 THR B O 1
ATOM 3717 N N . LEU B 1 220 ? -5.676 6.293 -1.98 1 92.62 220 LEU B N 1
ATOM 3718 C CA . LEU B 1 220 ? -5.895 5.188 -1.054 1 92.62 220 LEU B CA 1
ATOM 3719 C C . LEU B 1 220 ? -7.352 4.738 -1.075 1 92.62 220 LEU B C 1
ATOM 3721 O O . LEU B 1 220 ? -7.637 3.541 -1.04 1 92.62 220 LEU B O 1
ATOM 3725 N N . GLU B 1 221 ? -8.234 5.73 -1.189 1 89.81 221 GLU B N 1
ATOM 3726 C CA . GLU B 1 221 ? -9.664 5.449 -1.212 1 89.81 221 GLU B CA 1
ATOM 3727 C C . GLU B 1 221 ? -10.062 4.676 -2.467 1 89.81 221 GLU B C 1
ATOM 3729 O O . GLU B 1 221 ? -10.852 3.736 -2.398 1 89.81 221 GLU B O 1
ATOM 3734 N N . ASP B 1 222 ? -9.461 5.062 -3.557 1 87.94 222 ASP B N 1
ATOM 3735 C CA . ASP B 1 222 ? -9.719 4.336 -4.797 1 87.94 222 ASP B CA 1
ATOM 3736 C C . ASP B 1 222 ? -9.211 2.9 -4.711 1 87.94 222 ASP B C 1
ATOM 3738 O O . ASP B 1 222 ? -9.828 1.982 -5.258 1 87.94 222 ASP B O 1
ATOM 3742 N N . SER B 1 223 ? -8.07 2.773 -4.086 1 90.25 223 SER B N 1
ATOM 3743 C CA . SER B 1 223 ? -7.531 1.429 -3.896 1 90.25 223 SER B CA 1
ATOM 3744 C C . SER B 1 223 ? -8.438 0.594 -2.996 1 90.25 223 SER B C 1
ATOM 3746 O O . SER B 1 223 ? -8.609 -0.606 -3.223 1 90.25 223 SER B O 1
ATOM 3748 N N . LEU B 1 224 ? -9.016 1.249 -2.012 1 91.44 224 LEU B N 1
ATOM 3749 C CA . LEU B 1 224 ? -9.93 0.558 -1.105 1 91.44 224 LEU B CA 1
ATOM 3750 C C . LEU B 1 224 ? -11.164 0.063 -1.849 1 91.44 224 LEU B C 1
ATOM 3752 O O . LEU B 1 224 ? -11.727 -0.979 -1.504 1 91.44 224 LEU B O 1
ATOM 3756 N N . ASP B 1 225 ? -11.609 0.812 -2.877 1 89.56 225 ASP B N 1
ATOM 3757 C CA . ASP B 1 225 ? -12.75 0.397 -3.686 1 89.56 225 ASP B CA 1
ATOM 3758 C C . ASP B 1 225 ? -12.508 -0.973 -4.316 1 89.56 225 ASP B C 1
ATOM 3760 O O . ASP B 1 225 ? -13.453 -1.731 -4.547 1 89.56 225 ASP B O 1
ATOM 3764 N N . HIS B 1 226 ? -11.211 -1.29 -4.566 1 88.06 226 HIS B N 1
ATOM 3765 C CA . HIS B 1 226 ? -10.852 -2.578 -5.145 1 88.06 226 HIS B CA 1
ATOM 3766 C C . HIS B 1 226 ? -11.188 -3.725 -4.199 1 88.06 226 HIS B C 1
ATOM 3768 O O . HIS B 1 226 ? -11.391 -4.859 -4.637 1 88.06 226 HIS B O 1
ATOM 3774 N N . PHE B 1 227 ? -11.266 -3.441 -2.908 1 90 227 PHE B N 1
ATOM 3775 C CA . PHE B 1 227 ? -11.672 -4.469 -1.956 1 90 227 PHE B CA 1
ATOM 3776 C C . PHE B 1 227 ? -13.055 -5.012 -2.303 1 90 227 PHE B C 1
ATOM 3778 O O . PHE B 1 227 ? -13.234 -6.219 -2.459 1 90 227 PHE B O 1
ATOM 3785 N N . ASP B 1 228 ? -13.945 -4.078 -2.504 1 87.06 228 ASP B N 1
ATOM 3786 C CA . ASP B 1 228 ? -15.336 -4.453 -2.756 1 87.06 228 ASP B CA 1
ATOM 3787 C C . ASP B 1 228 ? -15.5 -5.023 -4.16 1 87.06 228 ASP B C 1
ATOM 3789 O O . ASP B 1 228 ? -16.25 -5.98 -4.359 1 87.06 228 ASP B O 1
ATOM 3793 N N . GLU B 1 229 ? -14.797 -4.535 -5.07 1 85 229 GLU B N 1
ATOM 3794 C CA . GLU B 1 229 ? -14.953 -4.898 -6.477 1 85 229 GLU B CA 1
ATOM 3795 C C . GLU B 1 229 ? -14.383 -6.285 -6.754 1 85 229 GLU B C 1
ATOM 3797 O O . GLU B 1 229 ? -14.93 -7.039 -7.562 1 85 229 GLU B O 1
ATOM 3802 N N . LYS B 1 230 ? -13.359 -6.629 -6.023 1 88.44 230 LYS B N 1
ATOM 3803 C CA . LYS B 1 230 ? -12.664 -7.848 -6.434 1 88.44 230 LYS B CA 1
ATOM 3804 C C . LYS B 1 230 ? -12.266 -8.68 -5.223 1 88.44 230 LYS B C 1
ATOM 3806 O O . LYS B 1 230 ? -12.68 -9.836 -5.09 1 88.44 230 LYS B O 1
ATOM 3811 N N . LEU B 1 231 ? -11.586 -8.148 -4.285 1 91.94 231 LEU B N 1
ATOM 3812 C CA . LEU B 1 231 ? -10.891 -8.938 -3.277 1 91.94 231 LEU B CA 1
ATOM 3813 C C . LEU B 1 231 ? -11.875 -9.688 -2.389 1 91.94 231 LEU B C 1
ATOM 3815 O O . LEU B 1 231 ? -11.664 -10.852 -2.059 1 91.94 231 LEU B O 1
ATOM 3819 N N . LEU B 1 232 ? -13.008 -9.023 -2.076 1 91.38 232 LEU B N 1
ATOM 3820 C CA . LEU B 1 232 ? -13.977 -9.648 -1.184 1 91.38 232 LEU B CA 1
ATOM 3821 C C . LEU B 1 232 ? -14.773 -10.727 -1.913 1 91.38 232 LEU B C 1
ATOM 3823 O O . LEU B 1 232 ? -15.375 -11.594 -1.279 1 91.38 232 LEU B O 1
ATOM 3827 N N . VAL B 1 233 ? -14.727 -10.758 -3.236 1 91.69 233 VAL B N 1
ATOM 3828 C CA . VAL B 1 233 ? -15.43 -11.734 -4.059 1 91.69 233 VAL B CA 1
ATOM 3829 C C . VAL B 1 233 ? -14.508 -12.914 -4.359 1 91.69 233 VAL B C 1
ATOM 3831 O O . VAL B 1 233 ? -14.953 -14.062 -4.41 1 91.69 233 VAL B O 1
ATOM 3834 N N . VAL B 1 234 ? -13.234 -12.695 -4.5 1 93.62 234 VAL B N 1
ATOM 3835 C CA . VAL B 1 234 ? -12.234 -13.68 -4.879 1 93.62 234 VAL B CA 1
ATOM 3836 C C . VAL B 1 234 ? -12.266 -14.852 -3.896 1 93.62 234 VAL B C 1
ATOM 3838 O O . VAL B 1 234 ? -12.219 -16.016 -4.305 1 93.62 234 VAL B O 1
ATOM 3841 N N . GLY B 1 235 ? -12.445 -14.562 -2.584 1 90.75 235 GLY B N 1
ATOM 3842 C CA . GLY B 1 235 ? -12.422 -15.594 -1.56 1 90.75 235 GLY B CA 1
ATOM 3843 C C . GLY B 1 235 ? -13.586 -16.562 -1.663 1 90.75 235 GLY B C 1
ATOM 3844 O O . GLY B 1 235 ? -13.508 -17.688 -1.176 1 90.75 235 GLY B O 1
ATOM 3845 N N . GLN B 1 236 ? -14.641 -16.156 -2.4 1 90.75 236 GLN B N 1
ATOM 3846 C CA . GLN B 1 236 ? -15.859 -16.969 -2.492 1 90.75 236 GLN B CA 1
ATOM 3847 C C . GLN B 1 236 ? -15.781 -17.953 -3.656 1 90.75 236 GLN B C 1
ATOM 3849 O O . GLN B 1 236 ? -16.656 -18.812 -3.807 1 90.75 236 GLN B O 1
ATOM 3854 N N . ARG B 1 237 ? -14.758 -17.922 -4.449 1 92.69 237 ARG B N 1
ATOM 3855 C CA . ARG B 1 237 ? -14.695 -18.734 -5.66 1 92.69 237 ARG B CA 1
ATOM 3856 C C . ARG B 1 237 ? -13.469 -19.656 -5.645 1 92.69 237 ARG B C 1
ATOM 3858 O O . ARG B 1 237 ? -12.844 -19.875 -6.68 1 92.69 237 ARG B O 1
ATOM 3865 N N . MET B 1 238 ? -13.07 -20.047 -4.438 1 96.25 238 MET B N 1
ATOM 3866 C CA . MET B 1 238 ? -11.992 -21.016 -4.328 1 96.25 238 MET B CA 1
ATOM 3867 C C . MET B 1 238 ? -12.43 -22.375 -4.844 1 96.25 238 MET B C 1
ATOM 3869 O O . MET B 1 238 ? -13.625 -22.688 -4.863 1 96.25 238 MET B O 1
ATOM 3873 N N . LYS B 1 239 ? -11.523 -23.156 -5.285 1 95.94 239 LYS B N 1
ATOM 3874 C CA . LYS B 1 239 ? -11.836 -24.438 -5.902 1 95.94 239 LYS B CA 1
ATOM 3875 C C . LYS B 1 239 ? -11.516 -25.594 -4.961 1 95.94 239 LYS B C 1
ATOM 3877 O O . LYS B 1 239 ? -12.062 -26.703 -5.102 1 95.94 239 LYS B O 1
ATOM 3882 N N . THR B 1 240 ? -10.617 -25.453 -4.004 1 95.69 240 THR B N 1
ATOM 3883 C CA . THR B 1 240 ? -10.242 -26.5 -3.059 1 95.69 240 THR B CA 1
ATOM 3884 C C . THR B 1 240 ? -10.812 -26.203 -1.673 1 95.69 240 THR B C 1
ATOM 3886 O O . THR B 1 240 ? -11.039 -25.047 -1.325 1 95.69 240 THR B O 1
ATOM 3889 N N . ALA B 1 241 ? -11.062 -27.25 -0.876 1 95 241 ALA B N 1
ATOM 3890 C CA . ALA B 1 241 ? -11.586 -27.078 0.477 1 95 241 ALA B CA 1
ATOM 3891 C C . ALA B 1 241 ? -10.625 -26.266 1.337 1 95 241 ALA B C 1
ATOM 3893 O O . ALA B 1 241 ? -11.039 -25.359 2.068 1 95 241 ALA B O 1
ATOM 3894 N N . GLU B 1 242 ? -9.352 -26.578 1.25 1 96.25 242 GLU B N 1
ATOM 3895 C CA . GLU B 1 242 ? -8.352 -25.859 2.037 1 96.25 242 GLU B CA 1
ATOM 3896 C C . GLU B 1 242 ? -8.211 -24.422 1.569 1 96.25 242 GLU B C 1
ATOM 3898 O O . GLU B 1 242 ? -8.062 -23.5 2.387 1 96.25 242 GLU B O 1
ATOM 3903 N N . GLY B 1 243 ? -8.18 -24.172 0.265 1 97.31 243 GLY B N 1
ATOM 3904 C CA . GLY B 1 243 ? -8.195 -22.812 -0.248 1 97.31 243 GLY B CA 1
ATOM 3905 C C . GLY B 1 243 ? -9.367 -22 0.274 1 97.31 243 GLY B C 1
ATOM 3906 O O . GLY B 1 243 ? -9.195 -20.844 0.656 1 97.31 243 GLY B O 1
ATOM 3907 N N . ALA B 1 244 ? -10.523 -22.656 0.33 1 97.31 244 ALA B N 1
ATOM 3908 C CA . ALA B 1 244 ? -11.727 -21.984 0.822 1 97.31 244 ALA B CA 1
ATOM 3909 C C . ALA B 1 244 ? -11.594 -21.641 2.303 1 97.31 244 ALA B C 1
ATOM 3911 O O . ALA B 1 244 ? -11.992 -20.562 2.73 1 97.31 244 ALA B O 1
ATOM 3912 N N . ARG B 1 245 ? -11.109 -22.547 3.057 1 97.38 245 ARG B N 1
ATOM 3913 C CA . ARG B 1 245 ? -10.922 -22.312 4.488 1 97.38 245 ARG B CA 1
ATOM 3914 C C . ARG B 1 245 ? -10 -21.125 4.738 1 97.38 245 ARG B C 1
ATOM 3916 O O . ARG B 1 245 ? -10.344 -20.203 5.492 1 97.38 245 ARG B O 1
ATOM 3923 N N . LEU B 1 246 ? -8.844 -21.141 4.098 1 97.88 246 LEU B N 1
ATOM 3924 C CA . LEU B 1 246 ? -7.875 -20.062 4.258 1 97.88 246 LEU B CA 1
ATOM 3925 C C . LEU B 1 246 ? -8.445 -18.734 3.74 1 97.88 246 LEU B C 1
ATOM 3927 O O . LEU B 1 246 ? -8.227 -17.688 4.34 1 97.88 246 LEU B O 1
ATOM 3931 N N . ALA B 1 247 ? -9.195 -18.812 2.639 1 98.19 247 ALA B N 1
ATOM 3932 C CA . ALA B 1 247 ? -9.766 -17.609 2.047 1 98.19 247 ALA B CA 1
ATOM 3933 C C . ALA B 1 247 ? -10.781 -16.969 2.988 1 98.19 247 ALA B C 1
ATOM 3935 O O . ALA B 1 247 ? -10.883 -15.742 3.057 1 98.19 247 ALA B O 1
ATOM 3936 N N . ALA B 1 248 ? -11.57 -17.797 3.676 1 97.94 248 ALA B N 1
ATOM 3937 C CA . ALA B 1 248 ? -12.547 -17.266 4.625 1 97.94 248 ALA B CA 1
ATOM 3938 C C . ALA B 1 248 ? -11.852 -16.438 5.711 1 97.94 248 ALA B C 1
ATOM 3940 O O . ALA B 1 248 ? -12.281 -15.328 6.023 1 97.94 248 ALA B O 1
ATOM 3941 N N . GLU B 1 249 ? -10.82 -16.984 6.199 1 97.81 249 GLU B N 1
ATOM 3942 C CA . GLU B 1 249 ? -10.039 -16.297 7.23 1 97.81 249 GLU B CA 1
ATOM 3943 C C . GLU B 1 249 ? -9.438 -15.008 6.695 1 97.81 249 GLU B C 1
ATOM 3945 O O . GLU B 1 249 ? -9.539 -13.953 7.332 1 97.81 249 GLU B O 1
ATOM 3950 N N . ARG B 1 250 ? -8.828 -15.062 5.566 1 98.25 250 ARG B N 1
ATOM 3951 C CA . ARG B 1 250 ? -8.125 -13.914 4.996 1 98.25 250 ARG B CA 1
ATOM 3952 C C . ARG B 1 250 ? -9.117 -12.852 4.523 1 98.25 250 ARG B C 1
ATOM 3954 O O . ARG B 1 250 ? -8.812 -11.656 4.555 1 98.25 250 ARG B O 1
ATOM 3961 N N . THR B 1 251 ? -10.312 -13.305 4.113 1 97.81 251 THR B N 1
ATOM 3962 C CA . THR B 1 251 ? -11.352 -12.359 3.74 1 97.81 251 THR B CA 1
ATOM 3963 C C . THR B 1 251 ? -11.836 -11.57 4.957 1 97.81 251 THR B C 1
ATOM 3965 O O . THR B 1 251 ? -12.094 -10.375 4.867 1 97.81 251 THR B O 1
ATOM 3968 N N . GLN B 1 252 ? -11.922 -12.211 6.074 1 97.75 252 GLN B N 1
ATOM 3969 C CA . GLN B 1 252 ? -12.305 -11.516 7.301 1 97.75 252 GLN B CA 1
ATOM 3970 C C . GLN B 1 252 ? -11.266 -10.469 7.688 1 97.75 252 GLN B C 1
ATOM 3972 O O . GLN B 1 252 ? -11.617 -9.383 8.156 1 97.75 252 GLN B O 1
ATOM 3977 N N . ARG B 1 253 ? -10.008 -10.82 7.504 1 98.25 253 ARG B N 1
ATOM 3978 C CA . ARG B 1 253 ? -8.945 -9.859 7.77 1 98.25 253 ARG B CA 1
ATOM 3979 C C . ARG B 1 253 ? -9.086 -8.633 6.875 1 98.25 253 ARG B C 1
ATOM 3981 O O . ARG B 1 253 ? -8.922 -7.5 7.336 1 98.25 253 ARG B O 1
ATOM 3988 N N . LEU B 1 254 ? -9.438 -8.844 5.602 1 97.75 254 LEU B N 1
ATOM 3989 C CA . LEU B 1 254 ? -9.664 -7.742 4.672 1 97.75 254 LEU B CA 1
ATOM 3990 C C . LEU B 1 254 ? -10.797 -6.848 5.152 1 97.75 254 LEU B C 1
ATOM 3992 O O . LEU B 1 254 ? -10.664 -5.621 5.168 1 97.75 254 LEU B O 1
ATOM 3996 N N . ARG B 1 255 ? -11.867 -7.441 5.562 1 97.31 255 ARG B N 1
ATOM 3997 C CA . ARG B 1 255 ? -13.031 -6.695 6.023 1 97.31 255 ARG B CA 1
ATOM 3998 C C . ARG B 1 255 ? -12.695 -5.855 7.25 1 97.31 255 ARG B C 1
ATOM 4000 O O . ARG B 1 255 ? -13.156 -4.719 7.379 1 97.31 255 ARG B O 1
ATOM 4007 N N . GLN B 1 256 ? -11.938 -6.438 8.086 1 98.19 256 GLN B N 1
ATOM 4008 C CA . GLN B 1 256 ? -11.562 -5.723 9.305 1 98.19 256 GLN B CA 1
ATOM 4009 C C . GLN B 1 256 ? -10.688 -4.512 8.984 1 98.19 256 GLN B C 1
ATOM 4011 O O . GLN B 1 256 ? -10.914 -3.424 9.516 1 98.19 256 GLN B O 1
ATOM 4016 N N . VAL B 1 257 ? -9.719 -4.676 8.117 1 98.31 257 VAL B N 1
ATOM 4017 C CA . VAL B 1 257 ? -8.859 -3.562 7.723 1 98.31 257 VAL B CA 1
ATOM 4018 C C . VAL B 1 257 ? -9.688 -2.496 7.008 1 98.31 257 VAL B C 1
ATOM 4020 O O . VAL B 1 257 ? -9.492 -1.3 7.227 1 98.31 257 VAL B O 1
ATOM 4023 N N . GLN B 1 258 ? -10.57 -2.947 6.156 1 97.25 258 GLN B N 1
ATOM 4024 C CA . GLN B 1 258 ? -11.453 -2.014 5.465 1 97.25 258 GLN B CA 1
ATOM 4025 C C . GLN B 1 258 ? -12.266 -1.185 6.457 1 97.25 258 GLN B C 1
ATOM 4027 O O . GLN B 1 258 ? -12.367 0.035 6.32 1 97.25 258 GLN B O 1
ATOM 4032 N N . GLN B 1 259 ? -12.812 -1.837 7.465 1 97.81 259 GLN B N 1
ATOM 4033 C CA . GLN B 1 259 ? -13.602 -1.136 8.477 1 97.81 259 GLN B CA 1
ATOM 4034 C C . GLN B 1 259 ? -12.734 -0.144 9.25 1 97.81 259 GLN B C 1
ATOM 4036 O O . GLN B 1 259 ? -13.148 0.99 9.5 1 97.81 259 GLN B O 1
ATOM 4041 N N . TRP B 1 260 ? -11.57 -0.586 9.648 1 98.44 260 TRP B N 1
ATOM 4042 C CA . TRP B 1 260 ? -10.648 0.304 10.344 1 98.44 260 TRP B CA 1
ATOM 4043 C C . TRP B 1 260 ? -10.312 1.521 9.492 1 98.44 260 TRP B C 1
ATOM 4045 O O . TRP B 1 260 ? -10.289 2.648 9.984 1 98.44 260 TRP B O 1
ATOM 4055 N N . PHE B 1 261 ? -10.055 1.291 8.195 1 98 261 PHE B N 1
ATOM 4056 C CA . PHE B 1 261 ? -9.727 2.377 7.281 1 98 261 PHE B CA 1
ATOM 4057 C C . PHE B 1 261 ? -10.867 3.387 7.207 1 98 261 PHE B C 1
ATOM 4059 O O . PHE B 1 261 ? -10.641 4.594 7.309 1 98 261 PHE B O 1
ATOM 4066 N N . LEU B 1 262 ? -12.047 2.865 7.039 1 96.06 262 LEU B N 1
ATOM 4067 C CA . LEU B 1 262 ? -13.211 3.73 6.922 1 96.06 262 LEU B CA 1
ATOM 4068 C C . LEU B 1 262 ? -13.438 4.52 8.211 1 96.06 262 LEU B C 1
ATOM 4070 O O . LEU B 1 262 ? -13.742 5.711 8.164 1 96.06 262 LEU B O 1
ATOM 4074 N N . ASP B 1 263 ? -13.266 3.912 9.383 1 96.81 263 ASP B N 1
ATOM 4075 C CA . ASP B 1 263 ? -13.367 4.59 10.664 1 96.81 263 ASP B CA 1
ATOM 4076 C C . ASP B 1 263 ? -12.352 5.727 10.773 1 96.81 263 ASP B C 1
ATOM 4078 O O . ASP B 1 263 ? -12.695 6.836 11.18 1 96.81 263 ASP B O 1
ATOM 4082 N N . GLU B 1 264 ? -11.164 5.438 10.398 1 97.38 264 GLU B N 1
ATOM 4083 C CA . GLU B 1 264 ? -10.07 6.402 10.5 1 97.38 264 GLU B CA 1
ATOM 4084 C C . GLU B 1 264 ? -10.242 7.535 9.492 1 97.38 264 GLU B C 1
ATOM 4086 O O . GLU B 1 264 ? -10 8.703 9.812 1 97.38 264 GLU B O 1
ATOM 4091 N N . ALA B 1 265 ? -10.703 7.168 8.273 1 94.81 265 ALA B N 1
ATOM 4092 C CA . ALA B 1 265 ? -10.891 8.156 7.211 1 94.81 265 ALA B CA 1
ATOM 4093 C C . ALA B 1 265 ? -12.109 9.031 7.492 1 94.81 265 ALA B C 1
ATOM 4095 O O . ALA B 1 265 ? -12.25 10.109 6.902 1 94.81 265 ALA B O 1
ATOM 4096 N N . SER B 1 266 ? -12.969 8.562 8.367 1 94.56 266 SER B N 1
ATOM 4097 C CA . SER B 1 266 ? -14.195 9.305 8.664 1 94.56 266 SER B CA 1
ATOM 4098 C C . SER B 1 266 ? -13.883 10.609 9.383 1 94.56 266 SER B C 1
ATOM 4100 O O . SER B 1 266 ? -14.742 11.5 9.461 1 94.56 266 SER B O 1
ATOM 4102 N N . PHE B 1 267 ? -12.648 10.789 9.914 1 94.25 267 PHE B N 1
ATOM 4103 C CA . PHE B 1 267 ? -12.25 12.031 10.555 1 94.25 267 PHE B CA 1
ATOM 4104 C C . PHE B 1 267 ? -12.031 13.125 9.516 1 94.25 267 PHE B C 1
ATOM 4106 O O . PHE B 1 267 ? -12 14.312 9.859 1 94.25 267 PHE B O 1
ATOM 4113 N N . ALA B 1 268 ? -11.828 12.758 8.25 1 94.81 268 ALA B N 1
ATOM 4114 C CA . ALA B 1 268 ? -11.461 13.711 7.203 1 94.81 268 ALA B CA 1
ATOM 4115 C C . ALA B 1 268 ? -12.523 14.797 7.043 1 94.81 268 ALA B C 1
ATOM 4117 O O . ALA B 1 268 ? -13.719 14.508 7.094 1 94.81 268 ALA B O 1
ATOM 4118 N N . VAL B 1 269 ? -12.086 16 6.902 1 93 269 VAL B N 1
ATOM 4119 C CA . VAL B 1 269 ? -13.031 17.078 6.641 1 93 269 VAL B CA 1
ATOM 4120 C C . VAL B 1 269 ? -13.391 17.109 5.156 1 93 269 VAL B C 1
ATOM 4122 O O . VAL B 1 269 ? -12.648 16.578 4.324 1 93 269 VAL B O 1
ATOM 4125 N N . GLY B 1 270 ? -14.531 17.922 4.777 1 79.75 270 GLY B N 1
ATOM 4126 C CA . GLY B 1 270 ? -14.977 18.109 3.406 1 79.75 270 GLY B CA 1
ATOM 4127 C C . GLY B 1 270 ? -15.555 16.859 2.785 1 79.75 270 GLY B C 1
ATOM 4128 O O . GLY B 1 270 ? -15.906 16.844 1.605 1 79.75 270 GLY B O 1
ATOM 4129 N N . GLY B 1 271 ? -16.188 15.891 3.355 1 59.56 271 GLY B N 1
ATOM 4130 C CA . GLY B 1 271 ? -16.891 14.672 2.979 1 59.56 271 GLY B CA 1
ATOM 4131 C C . GLY B 1 271 ? -15.984 13.656 2.299 1 59.56 271 GLY B C 1
ATOM 4132 O O . GLY B 1 271 ? -15.125 14.023 1.49 1 59.56 271 GLY B O 1
ATOM 4133 N N . PHE B 1 272 ? -15.609 12.797 2.908 1 49.16 272 PHE B N 1
ATOM 4134 C CA . PHE B 1 272 ? -15.008 11.617 2.285 1 49.16 272 PHE B CA 1
ATOM 4135 C C . PHE B 1 272 ? -15.75 11.25 1.005 1 49.16 272 PHE B C 1
ATOM 4137 O O . PHE B 1 272 ? -16.953 10.992 1.03 1 49.16 272 PHE B O 1
ATOM 4144 N N . VAL B 1 273 ? -15.523 11.953 -0.092 1 38.91 273 VAL B N 1
ATOM 4145 C CA . VAL B 1 273 ? -16.266 11.43 -1.231 1 38.91 273 VAL B CA 1
ATOM 4146 C C . VAL B 1 273 ? -15.711 10.062 -1.631 1 38.91 273 VAL B C 1
ATOM 4148 O O . VAL B 1 273 ? -14.539 9.945 -1.998 1 38.91 273 VAL B O 1
ATOM 4151 N N . ALA B 1 274 ? -16.016 9.094 -0.979 1 39.06 274 ALA B N 1
ATOM 4152 C CA . ALA B 1 274 ? -15.797 7.867 -1.745 1 39.06 274 ALA B CA 1
ATOM 4153 C C . ALA B 1 274 ? -16.031 8.109 -3.236 1 39.06 274 ALA B C 1
ATOM 4155 O O . ALA B 1 274 ? -16.922 8.859 -3.623 1 39.06 274 ALA B O 1
ATOM 4156 N N . GLY B 1 275 ? -15.047 8.219 -4.035 1 34.62 275 GLY B N 1
ATOM 4157 C CA . GLY B 1 275 ? -14.93 8.492 -5.457 1 34.62 275 GLY B CA 1
ATOM 4158 C C . GLY B 1 275 ? -16.156 8.078 -6.246 1 34.62 275 GLY B C 1
ATOM 4159 O O . GLY B 1 275 ? -16.062 7.816 -7.449 1 34.62 275 GLY B O 1
ATOM 4160 N N . LYS B 1 276 ? -17.391 7.793 -5.914 1 35.47 276 LYS B N 1
ATOM 4161 C CA . LYS B 1 276 ? -18.203 7.766 -7.125 1 35.47 276 LYS B CA 1
ATOM 4162 C C . LYS B 1 276 ? -18.281 9.148 -7.766 1 35.47 276 LYS B C 1
ATOM 4164 O O . LYS B 1 276 ? -18.812 10.086 -7.16 1 35.47 276 LYS B O 1
ATOM 4169 N N . ASP B 1 277 ? -17.312 9.586 -8.43 1 26.92 277 ASP B N 1
ATOM 4170 C CA . ASP B 1 277 ? -17.562 10.648 -9.391 1 26.92 277 ASP B CA 1
ATOM 4171 C C . ASP B 1 277 ? -18.984 10.578 -9.945 1 26.92 277 ASP B C 1
ATOM 4173 O O . ASP B 1 277 ? -19.359 9.57 -10.547 1 26.92 277 ASP B O 1
ATOM 4177 N N . GLU B 1 278 ? -19.984 11.141 -9.453 1 24.55 278 GLU B N 1
ATOM 4178 C CA . GLU B 1 278 ? -21.078 11.586 -10.328 1 24.55 278 GLU B CA 1
ATOM 4179 C C . GLU B 1 278 ? -20.547 12.438 -11.477 1 24.55 278 GLU B C 1
ATOM 4181 O O . GLU B 1 278 ? -20.125 13.578 -11.258 1 24.55 278 GLU B O 1
ATOM 4186 N N . ALA B 1 279 ? -19.781 11.867 -12.375 1 20.95 279 ALA B N 1
ATOM 4187 C CA . ALA B 1 279 ? -19.969 12.406 -13.719 1 20.95 279 ALA B CA 1
ATOM 4188 C C . ALA B 1 279 ? -21.406 12.211 -14.203 1 20.95 279 ALA B C 1
ATOM 4190 O O . ALA B 1 279 ? -22 11.148 -13.984 1 20.95 279 ALA B O 1
#

Secondary structure (DSSP, 8-state):
---GGGS-S-HHHHHHHHHHHHHHTTS-GGGSHHHHHHHHHHHHHHHHHHHHHHTTS---PPPP-HHHHHHHHHHTTTT-TTT--GGGGS-SSHHHHHHHHHHHTTSTTTT-HHHHHHHHHHHHHHHHHHHHHGGGSPPHHHHHHHHHHHHHHHHT--HHHHTT-HHHHHHHHHHHHH-HHHHHHHHHHHHTTSHHHHHHHHHHHHHHHTTTTSSSPPPHHHHHHHIIIIIHHHGGG-SSHHHHHHHHHHHHHHHHHHHHHHHHHTT-SS----S----/---GGGS-S-HHHHHHHHHHHHHHTTS-GGGSHHHHHHHHHHHHHHHHHHHHHHTTS---PPPP-HHHHHHHHHHTTTT-TTT--GGGGS-SSHHHHHHHHHHHTTSTTTT-HHHHHHHHHHHHHHHHHHHHHGGGSPPHHHHHHHHHHHHHHHHT--HHHHTT-HHHHHHHHHHHHH-HHHHHHHHHHHHTTSHHHHHHHHHHHHHHHTTTT-SSPPPHHHHHHHIIIIIHHHGGG-SSHHHHHHHHHHHHHHHHHHHHHHHHHTT-SS----S----

Sequence (558 aa):
MADLFSLTGDPLIEAVTAAVRVHMAQYDGSHDFNHIRRVVGLTRHIWHTTRGADVSSSSPQPPADPRVAVLAALLHDVGDRKYIQSAAYAPASDDEAKAIDALVRDTPFAHDTGARATAAVFHRCVQAAAESAGPAVPEPEDAVALGRKVVLVCQNVSWSGENKSDETRAAVARLAKEVPELAMVQDADRLDSLGAVGVARCFAYGARAGVAGKAQGRTLEDSLDHFDEKLLVVGQRMKTAEGARLAAERTQRLRQVQQWFLDEASFAVGGFVAGKDEAMADLFSLTGDPLIEAVTAAVRVHMAQYDGSHDFNHIRRVVGLTRHIWHTTRGADVSSSSPQPPADPRVAVLAALLHDVGDRKYIQSAAYAPASDDEAKAIDALVRDTPFAHDTGARATAAVFHRCVQAAAESAGPAVPEPEDAVALGRKVVLVCQNVSWSGENKSDETRAAVARLAKEVPELAMVQDADRLDSLGAVGVARCFAYGARAGVAGKAQGRTLEDSLDHFDEKLLVVGQRMKTAEGARLAAERTQRLRQVQQWFLDEASFAVGGFVAGKDEA

InterPro domains:
  IPR003607 HD/PDEase domain [SM00471] (28-203)
  IPR003607 HD/PDEase domain [cd00077] (31-79)

Solvent-accessible surface area (backbone atoms only — not comparable to full-atom values): 28576 Å² total; per-residue (Å²): 129,82,60,67,64,62,50,52,95,43,53,47,52,35,38,42,50,55,53,40,44,61,62,21,64,74,38,41,35,58,56,17,48,67,46,37,25,30,21,34,20,36,26,47,51,42,51,54,54,47,54,61,45,45,76,73,41,86,64,83,61,69,79,60,53,65,67,49,29,42,54,20,30,58,42,39,65,60,24,33,76,92,68,52,58,64,77,78,44,56,64,90,44,70,66,48,42,52,53,32,42,67,37,29,55,97,46,100,41,54,82,36,68,30,48,44,32,36,30,36,53,51,51,54,18,50,52,52,18,35,72,72,60,43,79,84,44,66,53,70,70,53,41,43,56,50,44,28,51,25,42,55,35,26,73,63,44,44,64,70,67,30,64,71,41,73,65,40,38,52,50,48,54,54,47,26,67,76,35,45,36,36,24,37,34,30,26,18,51,52,47,56,51,32,18,42,49,11,51,44,30,45,26,16,40,24,31,43,64,18,52,82,84,36,90,42,22,39,40,59,68,60,33,51,51,44,40,73,74,40,49,66,51,56,40,76,68,42,71,40,72,61,40,31,55,53,19,52,55,22,42,51,47,40,52,50,43,51,50,45,26,51,60,61,48,63,39,22,41,82,61,71,66,71,73,74,71,84,120,130,83,62,66,64,64,51,53,94,43,53,46,51,35,37,43,51,54,53,42,44,61,62,22,65,74,38,42,38,58,56,17,49,66,48,38,26,30,22,34,20,37,25,47,51,42,52,54,54,48,53,62,45,45,74,72,41,85,64,82,62,70,78,59,53,64,68,50,30,42,53,21,31,58,43,39,66,61,27,34,73,93,69,50,59,64,78,78,42,56,65,90,43,72,66,49,43,51,54,31,41,68,35,28,57,96,45,101,42,54,83,36,68,30,48,44,32,36,30,35,55,51,52,54,19,50,53,50,17,36,70,72,60,45,79,84,42,66,54,68,70,53,41,44,55,50,44,29,52,24,43,54,34,26,74,62,44,44,64,70,67,29,65,72,40,73,65,39,39,52,50,50,54,53,46,27,68,77,36,44,36,36,25,38,34,29,26,17,50,52,47,58,52,32,21,42,50,12,52,42,30,45,24,16,40,24,31,45,64,16,53,84,83,38,88,39,22,38,40,59,68,59,34,51,51,44,39,71,75,41,47,66,52,55,40,75,67,43,71,40,74,62,40,31,54,54,20,53,56,22,41,50,47,38,53,49,43,52,51,44,27,51,61,61,50,63,39,23,41,81,62,72,66,71,75,72,69,84,120

Nearest PDB structures (foldseek):
  6exs-assembly1_A  TM=1.380E-01  e=9.131E+00  Staphylococcus hominis
  6exs-assembly1_A  TM=1.380E-01  e=8.268E+00  Staphylococcus hominis

Radius of gyration: 28.08 Å; Cα contacts (8 Å, |Δi|>4): 828; chains: 2; bounding box: 47×86×72 Å

Foldseek 3Di:
DPPVLVQPDQQLSVLLLVVLQVLQVVDDPLRHVVLLNQLSVQLSVLLVVVVVVVVVPVPPQPRADNVLLNSLSSLLCQLPPVRDPLVVQDDPDPVLVVQLQLLCPPHPCSPPSSLSSSSSSSVVSLVVSCVPPPPSRDDPVVSSVSSNSSSVLSVLLDPCQCVVDPVSVVVSLVVCSNRVSSLSSSLSSLLCCFAPNVLVSLVRCQQCVCPPVHPGGHDPLRSLVCLVVPNLVSLVSRNGPVSNVSSVVRSVNSVVVSVVVCVVCVVDPPDPPSPPPPD/DPPVLVQPDQQLSVLLLVVLQVLQVVDDPLRHVVLLNQLSVQLSVLLVVVVVVVVVPVPPQPRADNVLLNSLSSLLCQLPPVRDPLVVQDDPDPVLVVQLQLLCPPHPCSPPSSLSSSSSSSVVSLVVSCVPPPPSGDDPVVSSVSSNSSSVLSVLLDPCQCVVDPVSVVVSLVVCSNRVSSLSSSLSSLLCCFAPNVLVSLVRCQQCVCPPVHPGGHDPLRSLVCLVVPNLVSLVSRNGPVSNVSSVVRSVNSVVVSVVVCVVCVVDPPDPPSPPPPD